Protein AF-A0A085FBP7-F1 (afdb_monomer)

Secondary structure (DSSP, 8-state):
--EEEEEEEEESS-EEEEEEEEE-SS-EEEEEEEEESSTTS-EEEEEEE-SSS-SEEEEEE--EEE-TTSPBPPHHHHHHH-TT----S-EEEEEEE-SSEEEEEEE-TTS-EEEEEEEE--TTSPP-PPP-TT--SHHHHHHHHTTSPTTTEEEEEESS-PPP--HHHHTT---HHHIIIIIIHHHHHHHTTT-SS---TTSHHHHHHHHHHHHHTT---SEEEEES-HHHHHHHHHS--TTS-TT--EEEEEEEEHHHHHHHS---S-SSSS-S-EEEE----SS-TTTTTTTEEEEEES-S-HHHHHHHHHHHHT---EEEEEEEGGGHHHHHHHHHHTT--HHHHSTTHHHHHHHHHHHHHTT--

Nearest PDB structures (foldseek):
  1yiv-as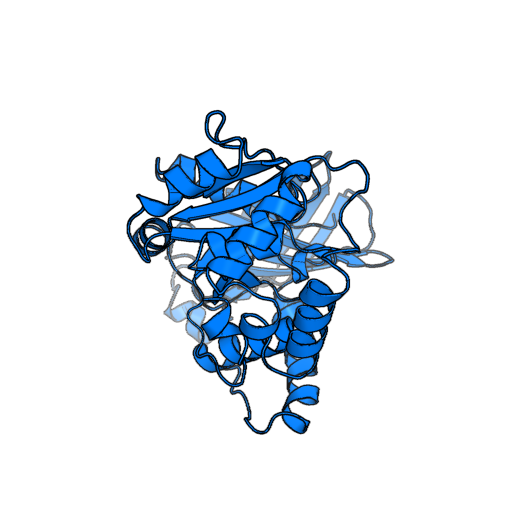sembly1_A  TM=4.314E-01  e=6.927E-01  Equus caballus
  6b2v-assembly1_A  TM=4.763E-01  e=1.570E+00  Sorangium cellulosum
  2flj-assembly1_A  TM=3.974E-01  e=1.984E+00  Locusta migratoria
  7e25-assembly1_A  TM=3.890E-01  e=1.872E+00  Homo sapiens
  1ftp-assembly1_B  TM=3.686E-01  e=2.658E+00  Schistocerca gregaria

Solvent-accessible surface area (backbone atoms only — not comparable to full-atom values): 19769 Å² total; per-residue (Å²): 122,57,39,47,32,50,26,57,30,42,62,77,56,46,32,44,35,39,34,21,20,26,74,48,99,62,24,33,35,33,43,34,37,41,44,48,70,51,84,74,44,71,25,36,39,26,64,44,69,48,94,40,71,63,54,62,48,77,46,78,32,54,52,40,47,18,45,87,80,30,45,78,50,53,71,83,52,39,54,70,79,24,71,87,56,86,80,51,73,42,33,48,37,38,39,40,54,57,91,62,31,40,37,39,37,38,40,30,92,78,75,43,39,36,40,32,63,16,46,54,60,58,50,90,43,78,48,83,79,69,48,48,87,87,35,54,41,69,70,49,42,52,67,51,59,76,71,51,71,83,83,40,41,33,14,33,33,28,54,39,69,67,48,61,61,27,53,27,44,71,71,64,46,45,36,39,58,55,40,55,69,51,52,47,49,52,49,45,65,60,44,51,78,75,43,97,61,80,67,53,66,88,42,65,52,39,32,42,22,48,50,53,51,40,40,75,74,66,45,64,38,52,44,41,76,30,10,55,38,62,64,54,13,46,46,55,14,59,48,81,59,96,83,49,60,89,88,61,60,35,18,23,37,37,41,32,38,50,53,63,44,62,76,74,45,85,74,58,90,72,57,42,61,53,76,87,45,77,11,76,49,90,44,59,76,68,91,44,78,40,39,68,63,39,38,55,41,37,32,37,37,61,50,56,29,41,61,59,53,52,49,55,50,25,65,74,67,73,45,89,46,78,47,35,34,48,29,52,48,88,49,34,66,62,52,53,52,53,35,42,77,70,62,58,36,45,37,56,42,30,67,60,68,69,12,43,53,48,30,54,38,38,72,77,63,41,83,78,116

Structure (mmCIF, N/CA/C/O backbone):
data_AF-A0A085FBP7-F1
#
_entry.id   AF-A0A085FBP7-F1
#
loop_
_atom_site.group_PDB
_atom_site.id
_atom_site.type_symbol
_atom_site.label_atom_id
_atom_site.label_alt_id
_atom_site.label_comp_id
_atom_site.label_asym_id
_atom_site.label_entity_id
_atom_site.label_seq_id
_atom_site.pdbx_PDB_ins_code
_atom_site.Cartn_x
_atom_site.Cartn_y
_atom_site.Cartn_z
_atom_site.occupancy
_atom_site.B_iso_or_equiv
_atom_site.auth_seq_id
_atom_site.auth_comp_id
_atom_site.auth_asym_id
_atom_site.auth_atom_id
_atom_site.pdbx_PDB_model_num
ATOM 1 N N . MET A 1 1 ? 18.199 -10.136 -3.906 1.00 91.81 1 MET A N 1
ATOM 2 C CA . MET A 1 1 ? 17.586 -9.027 -4.667 1.00 91.81 1 MET A CA 1
ATOM 3 C C . MET A 1 1 ? 16.070 -8.999 -4.499 1.00 91.81 1 MET A C 1
ATOM 5 O O . MET A 1 1 ? 15.474 -8.030 -4.934 1.00 91.81 1 MET A O 1
ATOM 9 N N . ASP A 1 2 ? 15.465 -10.002 -3.851 1.00 93.12 2 ASP A N 1
ATOM 10 C CA . ASP A 1 2 ? 14.060 -9.985 -3.423 1.00 93.12 2 ASP A CA 1
ATOM 11 C C . ASP A 1 2 ? 13.678 -8.681 -2.701 1.00 93.12 2 ASP A C 1
ATOM 13 O O . ASP A 1 2 ? 14.464 -8.163 -1.898 1.00 93.12 2 ASP A O 1
ATOM 17 N N . GLY A 1 3 ? 12.499 -8.153 -3.023 1.00 94.88 3 GLY A N 1
ATOM 18 C CA . GLY A 1 3 ? 11.964 -6.913 -2.479 1.00 94.88 3 GLY A CA 1
ATOM 19 C C . GLY A 1 3 ? 11.494 -5.914 -3.538 1.00 94.88 3 GLY A C 1
ATOM 20 O O . GLY A 1 3 ? 11.688 -6.089 -4.740 1.00 94.88 3 GLY A O 1
ATOM 21 N N . GLN A 1 4 ? 10.866 -4.842 -3.052 1.00 96.31 4 GLN A N 1
ATOM 22 C CA . GLN A 1 4 ? 10.546 -3.664 -3.850 1.00 96.31 4 GLN A CA 1
ATOM 23 C C . GLN A 1 4 ? 11.674 -2.637 -3.716 1.00 96.31 4 GLN A C 1
ATOM 25 O O . GLN A 1 4 ? 12.092 -2.292 -2.603 1.00 96.31 4 GLN A O 1
ATOM 30 N N . TRP A 1 5 ? 12.138 -2.145 -4.860 1.00 97.06 5 TRP A N 1
ATOM 31 C CA . TRP A 1 5 ? 13.246 -1.207 -4.989 1.00 97.06 5 TRP A CA 1
ATOM 32 C C . TRP A 1 5 ? 12.771 0.034 -5.719 1.00 97.06 5 TRP A C 1
ATOM 34 O O . TRP A 1 5 ? 12.356 -0.055 -6.869 1.00 97.06 5 TRP A O 1
ATOM 44 N N . ILE A 1 6 ? 12.851 1.187 -5.060 1.00 96.38 6 ILE A N 1
ATOM 45 C CA . ILE A 1 6 ? 12.430 2.467 -5.635 1.00 96.38 6 ILE A CA 1
ATOM 46 C C . ILE A 1 6 ? 13.605 3.441 -5.568 1.00 96.38 6 ILE A C 1
ATOM 48 O O . ILE A 1 6 ? 14.314 3.515 -4.556 1.00 96.38 6 ILE A O 1
ATOM 52 N N . GLY A 1 7 ? 13.832 4.171 -6.657 1.00 96.06 7 GLY A N 1
ATOM 53 C CA . GLY A 1 7 ? 14.890 5.169 -6.758 1.00 96.06 7 GLY A CA 1
ATOM 54 C C . GLY A 1 7 ? 14.689 6.110 -7.939 1.00 96.06 7 GLY A C 1
ATOM 55 O O . GLY A 1 7 ? 13.887 5.855 -8.832 1.00 96.06 7 GLY A O 1
ATOM 56 N N . ARG A 1 8 ? 15.429 7.219 -7.949 1.00 96.81 8 ARG A N 1
ATOM 57 C CA . ARG A 1 8 ? 15.538 8.092 -9.125 1.00 96.81 8 ARG A CA 1
ATOM 58 C C . ARG A 1 8 ? 16.562 7.496 -10.085 1.00 96.81 8 ARG A C 1
ATOM 60 O O . ARG A 1 8 ? 17.586 6.982 -9.629 1.00 96.81 8 ARG A O 1
ATOM 67 N N . PHE A 1 9 ? 16.303 7.600 -11.381 1.00 98.06 9 PHE A N 1
ATOM 68 C CA . PHE A 1 9 ? 17.289 7.278 -12.407 1.00 98.06 9 PHE A CA 1
ATOM 69 C C . PHE A 1 9 ? 17.633 8.496 -13.256 1.00 98.06 9 PHE A C 1
ATOM 71 O O . PHE A 1 9 ? 16.807 9.397 -13.405 1.00 98.06 9 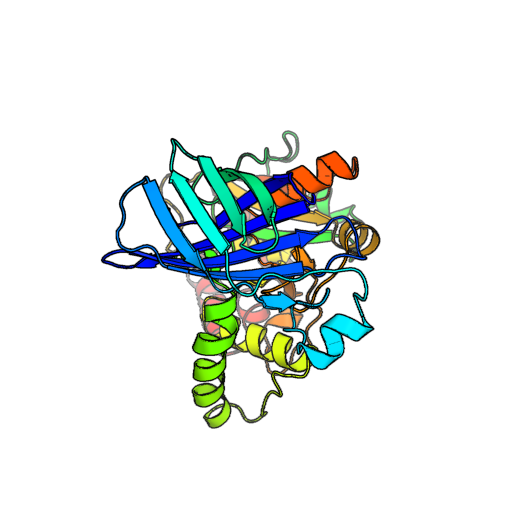PHE A O 1
ATOM 78 N N . ASN A 1 10 ? 18.842 8.493 -13.817 1.00 97.62 10 ASN A N 1
ATOM 79 C CA . ASN A 1 10 ? 19.334 9.483 -14.776 1.00 97.62 10 ASN A CA 1
ATOM 80 C C . ASN A 1 10 ? 20.124 8.782 -15.897 1.00 97.62 10 ASN A C 1
ATOM 82 O O . ASN A 1 10 ? 20.519 7.625 -15.746 1.00 97.62 10 ASN A O 1
ATOM 86 N N . GLY A 1 11 ? 20.382 9.483 -17.001 1.00 95.62 11 GLY A N 1
ATOM 87 C CA . GLY A 1 11 ? 21.090 8.963 -18.172 1.00 95.62 11 GLY A CA 1
ATOM 88 C C . GLY A 1 11 ? 20.637 9.688 -19.433 1.00 95.62 11 GLY A C 1
ATOM 89 O O . GLY A 1 11 ? 20.571 10.915 -19.443 1.00 95.62 11 GLY A O 1
ATOM 90 N N . SER A 1 12 ? 20.262 8.933 -20.466 1.00 94.44 12 SER A N 1
ATOM 91 C CA . SER A 1 12 ? 19.609 9.478 -21.667 1.00 94.44 12 SER A CA 1
ATOM 92 C C . SER A 1 12 ? 18.236 10.100 -21.376 1.00 94.44 12 SER A C 1
ATOM 94 O O . SER A 1 12 ? 17.759 10.919 -22.153 1.00 94.44 12 SER A O 1
ATOM 96 N N . SER A 1 13 ? 17.607 9.723 -20.261 1.00 95.00 13 SER A N 1
ATOM 97 C CA . SER A 1 13 ? 16.427 10.374 -19.692 1.00 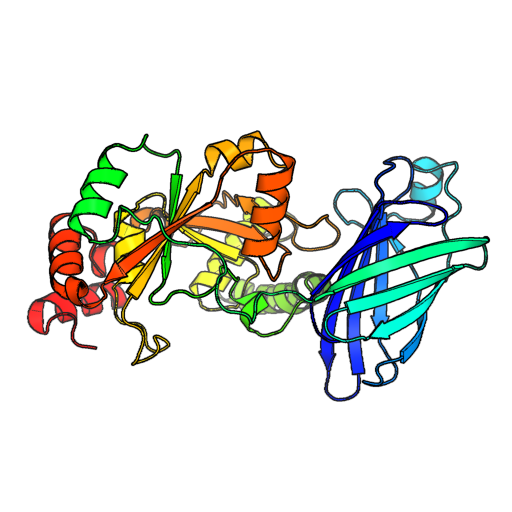95.00 13 SER A CA 1
ATOM 98 C C . SER A 1 13 ? 16.473 10.296 -18.161 1.00 95.00 13 SER A C 1
ATOM 100 O O . SER A 1 13 ? 17.367 9.664 -17.586 1.00 95.00 13 SER A O 1
ATOM 102 N N . SER A 1 14 ? 15.523 10.946 -17.489 1.00 97.12 14 SER A N 1
ATOM 103 C CA . SER A 1 14 ? 15.390 10.898 -16.032 1.00 97.12 14 SER A CA 1
ATOM 104 C C . SER A 1 14 ? 13.979 10.526 -15.602 1.00 97.12 14 SER A C 1
ATOM 106 O O . SER A 1 14 ? 12.996 10.806 -16.293 1.00 97.12 14 SER A O 1
ATOM 108 N N . GLY A 1 15 ? 13.881 9.921 -14.423 1.00 97.25 15 GLY A N 1
ATOM 109 C CA . GLY A 1 15 ? 12.595 9.500 -13.900 1.00 97.25 15 GLY A CA 1
ATOM 110 C C . GLY A 1 15 ? 12.675 8.708 -12.608 1.00 97.25 15 GLY A C 1
ATOM 111 O O . GLY A 1 15 ? 13.637 8.801 -11.838 1.00 97.25 15 GLY A O 1
ATOM 112 N N . VAL A 1 16 ? 11.633 7.915 -12.367 1.00 96.94 16 VAL A N 1
ATOM 113 C CA . VAL A 1 16 ? 11.538 6.998 -11.229 1.00 96.94 16 VAL A CA 1
ATOM 114 C C . VAL A 1 16 ? 11.706 5.567 -11.720 1.00 96.94 16 VAL A C 1
ATOM 116 O O . VAL A 1 16 ? 10.975 5.106 -12.594 1.00 96.94 16 VAL A O 1
ATOM 119 N N . PHE A 1 17 ? 12.671 4.866 -11.137 1.00 97.88 17 PHE A N 1
ATOM 120 C CA . PHE A 1 17 ? 12.874 3.438 -11.304 1.00 97.88 17 PHE A CA 1
ATOM 121 C C . PHE A 1 17 ? 12.122 2.702 -10.197 1.00 97.88 17 PHE A C 1
ATOM 123 O O . PHE A 1 17 ? 12.246 3.053 -9.019 1.00 97.88 17 PHE A O 1
ATOM 130 N N . VAL A 1 18 ? 11.378 1.664 -10.570 1.00 97.12 18 VAL A N 1
ATOM 131 C CA . VAL A 1 18 ? 10.753 0.728 -9.629 1.00 97.12 18 VAL A CA 1
ATOM 132 C C . VAL A 1 18 ? 11.077 -0.688 -10.069 1.00 97.12 18 VAL A C 1
ATOM 134 O O . VAL A 1 18 ? 10.864 -1.014 -11.228 1.00 97.12 18 VAL A O 1
ATOM 137 N N . ALA A 1 19 ? 11.557 -1.543 -9.172 1.00 97.19 19 ALA A N 1
ATOM 138 C CA . ALA A 1 19 ? 11.636 -2.979 -9.420 1.00 97.19 19 ALA A CA 1
ATOM 139 C C . ALA A 1 19 ? 10.925 -3.747 -8.313 1.00 97.19 19 ALA A C 1
ATOM 141 O O . ALA A 1 19 ? 11.293 -3.638 -7.143 1.00 97.19 19 ALA A O 1
ATOM 142 N N . ASP A 1 20 ? 9.945 -4.546 -8.716 1.00 96.88 20 ASP A N 1
ATOM 143 C CA . ASP A 1 20 ? 9.188 -5.448 -7.864 1.00 96.88 20 ASP A CA 1
ATOM 144 C C . ASP A 1 20 ? 9.668 -6.869 -8.130 1.00 96.88 20 ASP A C 1
ATOM 146 O O . ASP A 1 20 ? 9.345 -7.463 -9.160 1.00 96.88 20 ASP A O 1
ATOM 150 N N . LEU A 1 21 ? 10.492 -7.385 -7.221 1.00 96.88 21 LEU A N 1
ATOM 151 C CA . LEU A 1 21 ? 11.210 -8.639 -7.395 1.00 96.88 21 LEU A CA 1
ATOM 152 C C . LEU A 1 21 ? 10.794 -9.643 -6.315 1.00 96.88 21 LEU A C 1
ATOM 154 O O . LEU A 1 21 ? 10.945 -9.354 -5.131 1.00 96.88 21 LEU A O 1
ATOM 158 N N . ASP A 1 22 ? 10.317 -10.816 -6.731 1.00 96.69 22 ASP A N 1
ATOM 159 C CA . ASP A 1 22 ? 9.905 -11.920 -5.860 1.00 96.69 22 ASP A CA 1
ATOM 160 C C . ASP A 1 22 ? 11.042 -12.958 -5.726 1.00 96.69 22 ASP A C 1
ATOM 162 O O . ASP A 1 22 ? 11.658 -13.379 -6.716 1.00 96.69 22 ASP A O 1
ATOM 166 N N . ASP A 1 23 ? 11.305 -13.428 -4.502 1.00 94.94 23 ASP A N 1
ATOM 167 C CA . ASP A 1 23 ? 12.216 -14.553 -4.258 1.00 94.94 23 ASP A CA 1
ATOM 168 C C . ASP A 1 23 ? 11.686 -15.871 -4.842 1.00 94.94 23 ASP A C 1
ATOM 170 O O . ASP A 1 23 ? 10.577 -16.326 -4.552 1.00 94.94 23 ASP A O 1
ATOM 174 N N . HIS A 1 24 ? 12.528 -16.540 -5.626 1.00 93.81 24 HIS A N 1
ATOM 175 C CA . HIS A 1 24 ? 12.327 -17.913 -6.068 1.00 93.81 24 HIS A CA 1
ATOM 176 C C . HIS A 1 24 ? 13.456 -18.792 -5.516 1.00 93.81 24 HIS A C 1
ATOM 178 O O . HIS A 1 24 ? 14.527 -18.316 -5.154 1.00 93.81 24 HIS A O 1
ATOM 184 N N . LYS A 1 25 ? 13.264 -20.117 -5.452 1.00 92.31 25 LYS A N 1
ATOM 185 C CA . LYS A 1 25 ? 14.244 -21.025 -4.814 1.00 92.31 25 LYS A CA 1
ATOM 186 C C . LYS A 1 25 ? 15.677 -20.853 -5.340 1.00 92.31 25 LYS A C 1
ATOM 188 O O . LYS A 1 25 ? 16.616 -20.894 -4.551 1.00 92.31 25 LYS A O 1
ATOM 193 N N . THR A 1 26 ? 15.841 -20.656 -6.648 1.00 95.50 26 THR A N 1
ATOM 194 C CA . THR A 1 26 ? 17.158 -20.599 -7.309 1.00 95.50 26 THR A CA 1
ATOM 195 C C . THR A 1 26 ? 17.552 -19.211 -7.813 1.00 95.50 26 THR A C 1
ATOM 197 O O . THR A 1 26 ? 18.730 -18.975 -8.060 1.00 95.50 26 THR A O 1
ATOM 200 N N . HIS A 1 27 ? 16.599 -18.294 -7.949 1.00 96.75 27 HIS A N 1
ATOM 201 C CA . HIS A 1 27 ? 16.773 -16.994 -8.597 1.00 96.75 27 HIS A CA 1
ATOM 202 C C . HIS A 1 27 ? 15.786 -15.976 -8.022 1.00 96.75 27 HIS A C 1
ATOM 204 O O . HIS A 1 27 ? 15.036 -16.282 -7.099 1.00 96.75 27 HIS A O 1
ATOM 210 N N . VAL A 1 28 ? 15.795 -14.769 -8.566 1.00 97.19 28 VAL A N 1
ATOM 211 C CA . VAL A 1 28 ? 14.804 -13.733 -8.295 1.00 97.19 28 VAL A CA 1
ATOM 212 C C . VAL A 1 28 ? 14.196 -13.325 -9.634 1.00 97.19 28 VAL A C 1
ATOM 214 O O . VAL A 1 28 ? 14.917 -13.222 -10.631 1.00 97.19 28 VAL A O 1
ATOM 217 N N . GLU A 1 29 ? 12.883 -13.120 -9.674 1.00 97.50 29 GLU A N 1
ATOM 218 C CA . GLU A 1 29 ? 12.199 -12.637 -10.875 1.00 97.50 29 GLU A CA 1
ATOM 219 C C . GLU A 1 29 ? 11.091 -11.639 -10.550 1.00 97.50 29 GLU A C 1
ATOM 221 O O . GLU A 1 29 ? 10.607 -11.579 -9.423 1.00 97.50 29 GLU A O 1
ATOM 226 N N . GLY A 1 30 ? 10.702 -10.842 -11.537 1.00 97.50 30 GLY A N 1
ATOM 227 C CA . GLY A 1 30 ? 9.624 -9.876 -11.401 1.00 97.50 30 GLY A CA 1
ATOM 228 C C . GLY A 1 30 ? 9.671 -8.824 -12.497 1.00 97.50 30 GLY A C 1
ATOM 229 O O . GLY A 1 30 ? 10.173 -9.082 -13.593 1.00 97.50 30 GLY A O 1
ATOM 230 N N . HIS A 1 31 ? 9.163 -7.632 -12.208 1.00 97.56 31 HIS A N 1
ATOM 231 C CA . HIS A 1 31 ? 9.052 -6.560 -13.194 1.00 97.56 31 HIS A CA 1
ATOM 232 C C . HIS A 1 31 ? 9.781 -5.302 -12.731 1.00 97.56 31 HIS A C 1
ATOM 234 O O . HIS A 1 31 ? 9.698 -4.905 -11.569 1.00 97.56 31 HIS A O 1
ATOM 240 N N . ALA A 1 32 ? 10.493 -4.675 -13.664 1.00 97.62 32 ALA A N 1
ATOM 241 C CA . ALA A 1 32 ? 11.111 -3.371 -13.486 1.00 97.62 32 ALA A CA 1
ATOM 242 C C . ALA A 1 32 ? 10.441 -2.339 -14.394 1.00 97.62 32 ALA A C 1
ATOM 244 O O . ALA A 1 32 ? 10.073 -2.643 -15.528 1.00 97.62 32 ALA A O 1
ATOM 245 N N . PHE A 1 33 ? 10.316 -1.117 -13.893 1.00 97.38 33 PHE A N 1
ATOM 246 C CA . PHE A 1 33 ? 9.638 -0.003 -14.529 1.00 97.38 33 PHE A CA 1
ATOM 247 C C . PHE A 1 33 ? 10.544 1.224 -14.565 1.00 97.38 33 PHE A C 1
ATOM 249 O O . PHE A 1 33 ? 11.212 1.544 -13.579 1.00 97.38 33 PHE A O 1
ATOM 256 N N . LEU A 1 34 ? 10.507 1.939 -15.687 1.00 97.31 34 LEU A N 1
ATOM 257 C CA . LEU A 1 34 ? 11.026 3.295 -15.823 1.00 97.31 34 LEU A CA 1
ATOM 258 C C . LEU A 1 34 ? 9.843 4.226 -16.056 1.00 97.31 34 LEU A C 1
ATOM 260 O O . LEU A 1 34 ? 9.230 4.202 -17.123 1.00 97.31 34 LEU A O 1
ATOM 264 N N . PHE A 1 35 ? 9.527 5.039 -15.055 1.00 96.62 35 PHE A N 1
ATOM 265 C CA . PHE A 1 35 ? 8.528 6.089 -15.172 1.00 96.62 35 PHE A CA 1
ATOM 266 C C . PHE A 1 35 ? 9.214 7.402 -15.533 1.00 96.62 35 PHE A C 1
ATOM 268 O O . PHE A 1 35 ? 9.945 7.951 -14.708 1.00 96.62 35 PHE A O 1
ATOM 275 N N . GLN A 1 36 ? 8.984 7.890 -16.749 1.00 95.50 36 GLN A N 1
ATOM 276 C CA . GLN A 1 36 ? 9.659 9.064 -17.305 1.00 95.50 36 GLN A CA 1
ATOM 277 C C . GLN A 1 36 ? 9.103 10.352 -16.700 1.00 95.50 36 GLN A C 1
ATOM 279 O O . GLN A 1 36 ? 7.887 10.478 -16.518 1.00 95.50 36 GLN A O 1
ATOM 284 N N . ASP A 1 37 ? 9.979 11.301 -16.367 1.00 95.25 37 ASP A N 1
ATOM 285 C CA . ASP A 1 37 ? 9.549 12.652 -15.977 1.00 95.25 37 ASP A CA 1
ATOM 286 C C . ASP A 1 37 ? 9.084 13.465 -17.190 1.00 95.25 37 ASP A C 1
ATOM 288 O O . ASP A 1 37 ? 8.152 14.259 -17.076 1.00 95.25 37 ASP A O 1
ATOM 292 N N . ASP A 1 38 ? 9.712 13.240 -18.346 1.00 92.50 38 ASP A N 1
ATOM 293 C CA . ASP A 1 38 ? 9.303 13.829 -19.616 1.00 92.50 38 ASP A CA 1
ATOM 294 C C . ASP A 1 38 ? 8.145 13.016 -20.227 1.00 92.50 38 ASP A C 1
ATOM 296 O O . ASP A 1 38 ? 8.346 11.858 -20.605 1.00 92.50 38 ASP A O 1
ATOM 300 N N . PRO A 1 39 ? 6.932 13.590 -20.352 1.00 90.12 39 PRO A N 1
ATOM 301 C CA . PRO A 1 39 ? 5.780 12.891 -20.914 1.00 90.12 39 PRO A CA 1
ATOM 302 C C . PRO A 1 39 ? 5.906 12.609 -22.419 1.00 90.12 39 PRO A C 1
ATOM 304 O O . PRO A 1 39 ? 5.089 11.856 -22.949 1.00 90.12 39 PRO A O 1
ATOM 307 N N . SER A 1 40 ? 6.893 13.196 -23.109 1.00 89.69 40 SER A N 1
ATOM 308 C CA . SER A 1 40 ? 7.225 12.897 -24.509 1.00 89.69 40 SER A CA 1
ATOM 309 C C . SER A 1 40 ? 8.063 11.624 -24.678 1.00 89.69 40 SER A C 1
ATOM 311 O O . SER A 1 40 ? 8.331 11.210 -25.803 1.00 89.69 40 SER A O 1
ATOM 313 N N . ILE A 1 41 ? 8.439 10.965 -23.578 1.00 91.50 41 ILE A N 1
ATOM 314 C CA . ILE A 1 41 ? 9.111 9.667 -23.585 1.00 91.50 41 ILE A CA 1
ATOM 315 C C . ILE A 1 41 ? 8.143 8.635 -22.987 1.00 91.50 41 ILE A C 1
ATOM 317 O O . ILE A 1 41 ? 7.576 8.874 -21.916 1.00 91.50 41 ILE A O 1
ATOM 321 N N . PRO A 1 42 ? 7.921 7.477 -23.636 1.00 93.31 42 PRO A N 1
ATOM 322 C CA . PRO A 1 42 ? 7.060 6.448 -23.071 1.00 93.31 42 PRO A CA 1
ATOM 323 C C . PRO A 1 42 ? 7.668 5.879 -21.786 1.00 93.31 42 PRO A C 1
ATOM 325 O O . PRO A 1 42 ? 8.887 5.721 -21.657 1.00 93.31 42 PRO A O 1
ATOM 328 N N . ASN A 1 43 ? 6.801 5.502 -20.847 1.00 95.25 43 ASN A N 1
ATOM 329 C CA . ASN A 1 43 ? 7.220 4.677 -19.724 1.00 95.25 43 ASN A CA 1
ATOM 330 C C . ASN A 1 43 ? 7.671 3.307 -20.247 1.00 95.25 43 ASN A C 1
ATOM 332 O O . ASN A 1 43 ? 7.235 2.852 -21.304 1.00 95.25 43 ASN A O 1
ATOM 336 N N . THR A 1 44 ? 8.511 2.622 -19.481 1.00 96.00 44 THR A N 1
ATOM 337 C CA . THR A 1 44 ? 9.043 1.311 -19.868 1.00 96.00 44 THR A CA 1
ATOM 338 C C . THR A 1 44 ? 8.749 0.288 -18.791 1.00 96.00 44 THR A C 1
ATOM 340 O O . THR A 1 44 ? 8.920 0.577 -17.611 1.00 96.00 44 THR A O 1
ATOM 343 N N . VAL A 1 45 ? 8.382 -0.926 -19.194 1.00 96.94 45 VAL A N 1
ATOM 344 C CA . VAL A 1 45 ? 8.384 -2.116 -18.336 1.00 96.94 45 VAL A CA 1
ATOM 345 C C . VAL A 1 45 ? 9.316 -3.173 -18.919 1.00 96.94 45 VAL A C 1
ATOM 347 O O . VAL A 1 45 ? 9.416 -3.316 -20.134 1.00 96.94 45 VAL A O 1
ATOM 350 N N . ALA A 1 46 ? 9.991 -3.933 -18.067 1.00 97.31 46 ALA A N 1
ATOM 351 C CA . ALA A 1 46 ? 10.750 -5.108 -18.466 1.00 97.31 46 ALA A CA 1
ATOM 352 C C . ALA A 1 46 ? 10.565 -6.227 -17.441 1.00 97.31 46 ALA A C 1
ATOM 354 O O . ALA A 1 46 ? 10.634 -5.991 -16.233 1.00 97.31 46 ALA A O 1
ATOM 355 N N . PHE A 1 47 ? 10.370 -7.454 -17.924 1.00 97.62 47 PHE A N 1
ATOM 356 C CA . PHE A 1 47 ? 10.497 -8.635 -17.078 1.00 97.62 47 PHE A CA 1
ATOM 357 C C . PHE A 1 47 ? 11.978 -8.872 -16.771 1.00 97.62 47 PHE A C 1
ATOM 359 O O . PHE A 1 47 ? 12.822 -8.880 -17.671 1.00 97.62 47 PHE A O 1
ATOM 366 N N . VAL A 1 48 ? 12.290 -9.057 -15.494 1.00 97.56 48 VAL A N 1
ATOM 367 C CA . VAL A 1 48 ? 13.641 -9.302 -14.999 1.00 97.56 48 VAL A CA 1
ATOM 368 C C . VAL A 1 48 ? 13.663 -10.678 -14.365 1.00 97.56 48 VAL A C 1
ATOM 370 O O . VAL A 1 48 ? 12.868 -10.971 -13.477 1.00 97.56 48 VAL A O 1
ATOM 373 N N . ARG A 1 49 ? 14.614 -11.509 -14.784 1.00 97.62 49 ARG A N 1
ATOM 374 C CA . ARG A 1 49 ? 14.892 -12.807 -14.176 1.00 97.62 49 ARG A CA 1
ATOM 375 C C . ARG A 1 49 ? 16.394 -12.984 -14.067 1.00 97.62 49 ARG A C 1
ATOM 377 O O . ARG A 1 49 ? 17.101 -12.872 -15.063 1.00 97.62 49 ARG A O 1
ATOM 384 N N . THR A 1 50 ? 16.874 -13.232 -12.856 1.00 97.38 50 THR A N 1
ATOM 385 C CA . THR A 1 50 ? 18.295 -13.477 -12.609 1.00 97.38 50 THR A CA 1
ATOM 386 C C . THR A 1 50 ? 18.652 -14.939 -12.879 1.00 97.38 50 THR A C 1
ATOM 388 O O . THR A 1 50 ? 17.803 -15.825 -12.765 1.00 97.38 50 THR A O 1
ATOM 391 N N . ASP A 1 51 ? 19.918 -15.221 -13.191 1.00 94.25 51 ASP A N 1
ATOM 392 C CA . ASP A 1 51 ? 20.384 -16.606 -13.377 1.00 94.25 51 ASP A CA 1
ATOM 393 C C . ASP A 1 51 ? 20.532 -17.342 -12.038 1.00 94.25 51 ASP A C 1
ATOM 395 O O . ASP A 1 51 ? 20.432 -18.566 -11.947 1.00 94.25 51 ASP A O 1
ATOM 399 N N . SER A 1 52 ? 20.796 -16.581 -10.973 1.00 96.06 52 SER A N 1
ATOM 400 C CA . SER A 1 52 ? 21.029 -17.087 -9.622 1.00 96.06 52 SER A CA 1
ATOM 401 C C . SER A 1 52 ? 20.650 -16.051 -8.560 1.00 96.06 52 SER A C 1
ATOM 403 O O . SER A 1 52 ? 20.179 -14.956 -8.874 1.00 96.06 52 SER A O 1
ATOM 405 N N . LYS A 1 53 ? 20.907 -16.356 -7.283 1.00 95.50 53 LYS A N 1
ATOM 406 C CA . LYS A 1 53 ? 20.816 -15.391 -6.172 1.00 95.50 53 LYS A CA 1
ATOM 407 C C . LYS A 1 53 ? 22.102 -14.588 -5.929 1.00 95.50 53 LYS A C 1
ATOM 409 O O . LYS A 1 53 ? 22.208 -13.919 -4.901 1.00 95.50 53 LYS A O 1
ATOM 414 N N . ALA A 1 54 ? 23.085 -14.653 -6.831 1.00 96.69 54 ALA A N 1
ATOM 415 C CA . ALA A 1 54 ? 24.323 -13.894 -6.681 1.00 96.69 54 ALA A CA 1
ATOM 416 C C . ALA A 1 54 ? 24.046 -12.374 -6.604 1.00 96.69 54 ALA A C 1
ATOM 418 O O . ALA A 1 54 ? 23.129 -11.878 -7.266 1.00 96.69 54 ALA A O 1
ATOM 419 N N . PRO A 1 55 ? 24.829 -11.612 -5.820 1.00 96.38 55 PRO A N 1
ATOM 420 C CA . PRO A 1 55 ? 24.601 -10.180 -5.620 1.00 96.38 55 PRO A CA 1
ATOM 421 C C . PRO A 1 55 ? 24.930 -9.334 -6.854 1.00 96.38 55 PRO A C 1
ATOM 423 O O . PRO A 1 55 ? 24.525 -8.180 -6.908 1.00 96.38 55 PRO A O 1
ATOM 426 N N . LYS A 1 56 ? 25.646 -9.884 -7.838 1.00 97.94 56 LYS A N 1
ATOM 427 C CA . LYS A 1 56 ? 25.935 -9.233 -9.118 1.00 97.94 56 LYS A CA 1
ATOM 428 C C . LYS A 1 56 ? 25.291 -10.031 -10.237 1.00 97.94 56 LYS A C 1
ATOM 430 O O . LYS A 1 56 ? 25.451 -11.248 -10.277 1.00 97.94 56 LYS A O 1
ATOM 435 N N . GLN A 1 57 ? 24.569 -9.350 -11.117 1.00 97.38 57 GLN A N 1
ATOM 436 C CA . GLN A 1 57 ? 23.891 -9.954 -12.261 1.00 97.38 57 GLN A CA 1
ATOM 437 C C . GLN A 1 57 ? 24.145 -9.105 -13.503 1.00 97.38 57 GLN A C 1
ATOM 439 O O . GLN A 1 57 ? 24.224 -7.880 -13.418 1.00 97.38 57 GLN A O 1
ATOM 444 N N . SER A 1 58 ? 24.249 -9.761 -14.653 1.00 97.69 58 SER A N 1
ATOM 445 C CA . SER A 1 58 ? 24.285 -9.117 -15.962 1.00 97.69 58 SER A CA 1
ATOM 446 C C . SER A 1 58 ? 23.345 -9.891 -16.866 1.00 97.69 58 SER A C 1
ATOM 448 O O . SER A 1 58 ? 23.569 -11.072 -17.100 1.00 97.69 58 SER A O 1
ATOM 450 N N . LEU A 1 59 ? 22.288 -9.243 -17.336 1.00 97.12 59 LEU A N 1
ATOM 451 C CA . LEU A 1 59 ? 21.188 -9.897 -18.034 1.00 97.12 59 LEU A CA 1
ATOM 452 C C . LEU A 1 59 ? 20.701 -9.036 -19.198 1.00 97.12 59 LEU A C 1
ATOM 454 O O . LEU A 1 59 ? 20.794 -7.809 -19.162 1.00 97.12 59 LEU A O 1
ATOM 458 N N . THR A 1 60 ? 20.186 -9.680 -20.239 1.00 98.06 60 THR A N 1
ATOM 459 C CA . THR A 1 60 ? 19.546 -8.995 -21.365 1.00 98.06 60 THR A CA 1
ATOM 460 C C . THR A 1 60 ? 18.038 -9.054 -21.179 1.00 98.06 60 THR A C 1
ATOM 462 O O . THR A 1 60 ? 17.473 -10.141 -21.090 1.00 98.06 60 THR A O 1
ATOM 465 N N . VAL A 1 61 ? 17.386 -7.892 -21.130 1.00 97.88 61 VAL A N 1
ATOM 466 C CA . VAL A 1 61 ? 15.920 -7.786 -21.066 1.00 97.88 61 VAL A CA 1
ATOM 467 C C . VAL A 1 61 ? 15.338 -7.308 -22.387 1.00 97.88 61 VAL A C 1
ATOM 469 O O . VAL A 1 61 ? 16.031 -6.690 -23.198 1.00 97.88 61 VAL A O 1
ATOM 472 N N . GLN A 1 62 ? 14.041 -7.553 -22.561 1.00 97.44 62 GLN A N 1
ATOM 473 C CA . GLN A 1 62 ? 13.221 -6.997 -23.634 1.00 97.44 62 GLN A CA 1
ATOM 474 C C . GLN A 1 62 ? 12.289 -5.939 -23.028 1.00 97.44 62 GLN A C 1
ATOM 476 O O . GLN A 1 62 ? 11.279 -6.296 -22.415 1.00 97.44 62 GLN A O 1
ATOM 481 N N . PRO A 1 63 ? 12.650 -4.647 -23.100 1.00 96.44 63 PRO A N 1
ATOM 482 C CA . PRO A 1 63 ? 11.782 -3.590 -22.613 1.00 96.44 63 PRO A CA 1
ATOM 483 C C . PRO A 1 63 ? 10.543 -3.461 -23.507 1.00 96.44 63 PRO A C 1
ATOM 485 O O . PRO A 1 63 ? 10.593 -3.690 -24.711 1.00 96.44 63 PRO A O 1
ATOM 488 N N . THR A 1 64 ? 9.424 -3.072 -22.909 1.00 95.44 64 THR A N 1
ATOM 489 C CA . THR A 1 64 ? 8.160 -2.779 -23.588 1.00 95.44 64 THR A CA 1
ATOM 490 C C . THR A 1 64 ? 7.720 -1.373 -23.211 1.00 95.44 64 THR A C 1
ATOM 492 O O . THR A 1 64 ? 7.714 -1.021 -22.029 1.00 95.44 64 THR A O 1
ATOM 495 N N . ALA A 1 65 ? 7.363 -0.568 -24.210 1.00 95.00 65 ALA A N 1
ATOM 496 C CA . ALA A 1 65 ? 6.800 0.754 -23.987 1.00 95.00 65 ALA A CA 1
ATOM 497 C C . ALA A 1 65 ? 5.389 0.619 -23.408 1.00 95.00 65 ALA A C 1
ATOM 499 O O . ALA A 1 65 ? 4.583 -0.164 -23.916 1.00 95.00 65 ALA A O 1
ATOM 500 N N . VAL A 1 66 ? 5.085 1.385 -22.365 1.00 93.38 66 VAL A N 1
ATOM 501 C CA . VAL A 1 66 ? 3.758 1.442 -21.753 1.00 93.38 66 VAL A CA 1
ATOM 502 C C . VAL A 1 66 ? 3.258 2.876 -21.686 1.00 93.38 66 VAL A C 1
ATOM 504 O O . VAL A 1 66 ? 4.031 3.827 -21.552 1.00 93.38 66 VAL A O 1
ATOM 507 N N . ASP A 1 67 ? 1.946 3.030 -21.804 1.00 88.69 67 ASP A N 1
ATOM 508 C CA . ASP A 1 67 ? 1.289 4.320 -21.661 1.00 88.69 67 ASP A CA 1
ATOM 509 C C . ASP A 1 67 ? 1.218 4.756 -20.178 1.00 88.69 67 ASP A C 1
ATOM 511 O O . ASP A 1 67 ? 1.641 4.019 -19.278 1.00 88.69 67 ASP A O 1
ATOM 515 N N . PRO A 1 68 ? 0.716 5.969 -19.878 1.00 85.62 68 PRO A N 1
ATOM 516 C CA . PRO A 1 68 ? 0.556 6.426 -18.497 1.00 85.62 68 PRO A CA 1
ATOM 517 C C . PRO A 1 68 ? -0.365 5.552 -17.626 1.00 85.62 68 PRO A C 1
ATOM 519 O O . PRO A 1 68 ? -0.253 5.604 -16.403 1.00 85.62 68 PRO A O 1
ATOM 522 N N . ASP A 1 69 ? -1.234 4.737 -18.234 1.00 81.56 69 ASP A N 1
ATOM 523 C CA . ASP A 1 69 ? -2.123 3.787 -17.555 1.00 81.56 69 ASP A CA 1
ATOM 524 C C . ASP A 1 69 ? -1.486 2.390 -17.393 1.00 81.56 69 ASP A C 1
ATOM 526 O O . ASP A 1 69 ? -2.121 1.451 -16.890 1.00 81.56 69 ASP A O 1
ATOM 530 N N . GLY A 1 70 ? -0.224 2.239 -17.805 1.00 85.12 70 GLY A N 1
ATOM 531 C CA . GLY A 1 70 ? 0.547 1.009 -17.696 1.00 85.12 70 GLY A CA 1
ATOM 532 C C . GLY A 1 70 ? 0.184 -0.060 -18.721 1.00 85.12 70 GLY A C 1
ATOM 533 O O . GLY A 1 70 ? 0.511 -1.229 -18.509 1.00 85.12 70 GLY A O 1
ATOM 534 N N . LEU A 1 71 ? -0.514 0.301 -19.801 1.00 87.12 71 LEU A N 1
ATOM 535 C CA . LEU A 1 71 ? -0.831 -0.613 -20.894 1.00 87.12 71 LEU A CA 1
ATOM 536 C C . LEU A 1 71 ? 0.306 -0.647 -21.923 1.00 87.12 71 LEU A C 1
ATOM 538 O O . LEU A 1 71 ? 0.802 0.416 -22.300 1.00 87.12 71 LEU A O 1
ATOM 542 N N . PRO A 1 72 ? 0.696 -1.835 -22.423 1.00 91.00 72 PRO A N 1
ATOM 543 C CA . PRO A 1 72 ? 1.644 -1.949 -23.527 1.00 91.00 72 PRO A CA 1
ATOM 544 C C . PRO A 1 72 ? 1.193 -1.154 -24.752 1.00 91.00 72 PRO A C 1
ATOM 546 O O . PRO A 1 72 ? 0.039 -1.252 -25.172 1.00 91.00 72 PRO A O 1
ATOM 549 N N . ILE A 1 73 ? 2.118 -0.402 -25.342 1.00 91.94 73 ILE A N 1
ATOM 550 C CA . ILE A 1 73 ? 1.886 0.356 -26.569 1.00 91.94 73 ILE A CA 1
ATOM 551 C C . ILE A 1 73 ? 2.380 -0.486 -27.754 1.00 91.94 73 ILE A C 1
ATOM 553 O O . ILE A 1 73 ? 3.573 -0.794 -27.817 1.00 91.94 73 ILE A O 1
ATOM 557 N N . PRO A 1 74 ? 1.505 -0.848 -28.710 1.00 90.12 74 PRO A N 1
ATOM 558 C CA . PRO A 1 74 ? 1.922 -1.520 -29.937 1.00 90.12 74 PRO A CA 1
ATOM 559 C C . PRO A 1 74 ? 2.916 -0.667 -30.748 1.00 90.12 74 PRO A C 1
ATOM 561 O O . PRO A 1 74 ? 2.753 0.557 -30.785 1.00 90.12 74 PRO A O 1
ATOM 564 N N . PRO A 1 75 ? 3.903 -1.266 -31.443 1.00 84.62 75 PRO A N 1
ATOM 565 C CA . PRO A 1 75 ? 4.914 -0.527 -32.210 1.00 84.62 75 PRO A CA 1
ATOM 566 C C . PRO A 1 75 ? 4.329 0.483 -33.210 1.00 84.62 75 PRO A C 1
ATOM 568 O O . PRO A 1 75 ? 4.802 1.614 -33.309 1.00 84.62 75 PRO A O 1
ATOM 571 N N . GLU A 1 76 ? 3.254 0.106 -33.900 1.00 85.25 76 GLU A N 1
ATOM 572 C CA . GLU A 1 76 ? 2.521 0.948 -34.848 1.00 85.25 76 GLU A CA 1
ATOM 573 C C . GLU A 1 76 ? 1.903 2.208 -34.219 1.00 85.25 76 GLU A C 1
ATOM 575 O O . GLU A 1 76 ? 1.802 3.238 -34.886 1.00 85.25 76 GLU A O 1
ATOM 580 N N . ILE A 1 77 ? 1.520 2.152 -32.939 1.00 89.69 77 ILE A N 1
ATOM 581 C CA . ILE A 1 77 ? 0.984 3.295 -32.182 1.00 89.69 77 ILE A CA 1
ATOM 582 C C . ILE A 1 77 ? 2.123 4.088 -31.536 1.00 89.69 77 ILE A C 1
ATOM 584 O O . ILE A 1 77 ? 2.041 5.312 -31.422 1.00 89.69 77 ILE A O 1
ATOM 588 N N . LEU A 1 78 ? 3.202 3.410 -31.136 1.00 88.44 78 LEU A N 1
ATOM 589 C CA . LEU A 1 78 ? 4.351 4.029 -30.484 1.00 88.44 78 LEU A CA 1
ATOM 590 C C . LEU A 1 78 ? 4.963 5.127 -31.356 1.00 88.44 78 LEU A C 1
ATOM 592 O O . LEU A 1 78 ? 5.114 6.246 -30.879 1.00 88.44 78 LEU A O 1
ATOM 596 N N . ALA A 1 79 ? 5.214 4.844 -32.637 1.00 85.44 79 ALA A N 1
ATOM 597 C CA . ALA A 1 79 ? 5.771 5.826 -33.571 1.00 85.44 79 ALA A CA 1
ATOM 598 C C . ALA A 1 79 ? 4.841 7.031 -33.818 1.00 85.44 79 ALA A C 1
ATOM 600 O O . ALA A 1 79 ? 5.307 8.117 -34.141 1.00 85.44 79 ALA A O 1
ATOM 601 N N . GLN A 1 80 ? 3.524 6.860 -33.660 1.00 87.75 80 GLN A N 1
ATOM 602 C CA . GLN A 1 80 ? 2.557 7.954 -33.811 1.00 87.75 80 GLN A CA 1
ATOM 603 C C . GLN A 1 80 ? 2.499 8.837 -32.563 1.00 87.75 80 GLN A C 1
ATOM 605 O O . GLN A 1 80 ? 2.386 10.056 -32.666 1.00 87.75 80 GLN A O 1
ATOM 610 N N . ARG A 1 81 ? 2.547 8.219 -31.378 1.00 88.19 81 ARG A N 1
ATOM 611 C CA . ARG A 1 81 ? 2.417 8.910 -30.089 1.00 88.19 81 ARG A CA 1
ATOM 612 C C . ARG A 1 81 ? 3.735 9.516 -29.607 1.00 88.19 81 ARG A C 1
ATOM 614 O O . ARG A 1 81 ? 3.712 10.510 -28.890 1.00 88.19 81 ARG A O 1
ATOM 621 N N . TYR A 1 82 ? 4.852 8.921 -30.010 1.00 89.19 82 TYR A N 1
ATOM 622 C CA . TYR A 1 82 ? 6.206 9.281 -29.606 1.00 89.19 82 TYR A CA 1
ATOM 623 C C . TYR A 1 82 ? 7.131 9.312 -30.837 1.00 89.19 82 TYR A C 1
ATOM 625 O O . TYR A 1 82 ? 8.003 8.453 -30.972 1.00 89.19 82 TYR A O 1
ATOM 633 N N . PRO A 1 83 ? 6.928 10.265 -31.767 1.00 83.25 83 PRO A N 1
ATOM 634 C CA . PRO A 1 83 ? 7.598 10.273 -33.072 1.00 83.25 83 PRO A CA 1
ATOM 635 C C . PRO A 1 83 ? 9.123 10.402 -32.984 1.00 83.25 83 PRO A C 1
ATOM 637 O O . PRO A 1 83 ? 9.832 9.844 -33.817 1.00 83.25 83 PRO A O 1
ATOM 640 N N . ASP A 1 84 ? 9.622 11.080 -31.951 1.00 83.00 84 ASP A N 1
ATOM 641 C CA . ASP A 1 84 ? 11.055 11.297 -31.735 1.00 83.00 84 ASP A CA 1
ATOM 642 C C . ASP A 1 84 ? 11.694 10.221 -30.833 1.00 83.00 84 ASP A C 1
ATOM 644 O O . ASP A 1 84 ? 12.906 10.224 -30.609 1.00 83.00 84 ASP A O 1
ATOM 648 N N . ALA A 1 85 ? 10.901 9.284 -30.298 1.00 78.06 85 ALA A N 1
ATOM 649 C CA . ALA A 1 85 ? 11.395 8.270 -29.375 1.00 78.06 85 ALA A CA 1
ATOM 650 C C . ALA A 1 85 ? 11.952 7.054 -30.125 1.00 78.06 85 ALA A C 1
ATOM 652 O O . ALA A 1 85 ? 11.217 6.248 -30.697 1.00 78.06 85 ALA A O 1
ATOM 653 N N . VAL A 1 86 ? 13.268 6.855 -30.041 1.00 81.31 86 VAL A N 1
ATOM 654 C CA . VAL A 1 86 ? 13.907 5.606 -30.471 1.00 81.31 86 VAL A CA 1
ATOM 655 C C . VAL A 1 86 ? 13.829 4.593 -29.329 1.00 81.31 86 VAL A C 1
ATOM 657 O O . VAL A 1 86 ? 14.564 4.686 -28.344 1.00 81.31 86 VAL A O 1
ATOM 660 N N . PHE A 1 87 ? 12.920 3.622 -29.445 1.00 90.06 87 PHE A N 1
ATOM 661 C CA . PHE A 1 87 ? 12.705 2.623 -28.399 1.00 90.06 87 PHE A CA 1
ATOM 662 C C . PHE A 1 87 ? 13.543 1.351 -28.637 1.00 90.06 87 PHE A C 1
ATOM 664 O O . PHE A 1 87 ? 13.458 0.749 -29.711 1.00 90.06 87 PHE A O 1
ATOM 671 N N . PRO A 1 88 ? 14.359 0.912 -27.662 1.00 93.12 88 PRO A N 1
ATOM 672 C CA . PRO A 1 88 ? 15.231 -0.251 -27.814 1.00 93.12 88 PRO A CA 1
ATOM 673 C C . PRO A 1 88 ? 14.441 -1.568 -27.835 1.00 93.12 88 PRO A C 1
ATOM 675 O O . PRO A 1 88 ? 13.542 -1.767 -27.027 1.00 93.12 88 PRO A O 1
ATOM 678 N N . ALA A 1 89 ? 14.838 -2.522 -28.684 1.00 94.06 89 ALA A N 1
ATOM 679 C CA . ALA A 1 89 ? 14.295 -3.888 -28.640 1.00 94.06 89 ALA A CA 1
ATOM 680 C C . ALA A 1 89 ? 14.872 -4.719 -27.477 1.00 94.06 89 ALA A C 1
ATOM 682 O O . ALA A 1 89 ? 14.230 -5.640 -26.973 1.00 94.06 89 ALA A O 1
ATOM 683 N N . THR A 1 90 ? 16.101 -4.407 -27.055 1.00 97.56 90 THR A N 1
ATOM 684 C CA . THR A 1 90 ? 16.794 -5.075 -25.950 1.00 97.56 90 THR A CA 1
ATOM 685 C C . THR A 1 90 ? 17.603 -4.079 -25.128 1.00 97.56 90 THR A C 1
ATOM 687 O O . THR A 1 90 ? 18.042 -3.042 -25.627 1.00 97.56 90 THR A O 1
ATOM 690 N N . ALA A 1 91 ? 17.834 -4.411 -23.860 1.00 98.06 91 ALA A N 1
ATOM 691 C CA . ALA A 1 91 ? 18.742 -3.674 -22.991 1.00 98.06 91 ALA A CA 1
ATOM 692 C C . ALA A 1 91 ? 19.648 -4.643 -22.226 1.00 98.06 91 ALA A C 1
ATOM 694 O O . ALA A 1 91 ? 19.183 -5.660 -21.706 1.00 98.06 91 ALA A O 1
ATOM 695 N N . LEU A 1 92 ? 20.939 -4.322 -22.142 1.00 98.44 92 LEU A N 1
ATOM 696 C CA . LEU A 1 92 ? 21.875 -4.993 -21.246 1.00 98.44 92 LEU A CA 1
ATOM 697 C C . LEU A 1 92 ? 21.780 -4.324 -19.876 1.00 98.44 92 LEU A C 1
ATOM 699 O O . LEU A 1 92 ? 22.173 -3.167 -19.734 1.00 98.44 92 LEU A O 1
ATOM 703 N N . VAL A 1 93 ? 21.283 -5.056 -18.884 1.00 98.31 93 VAL A N 1
ATOM 704 C CA . VAL A 1 93 ? 21.071 -4.585 -17.513 1.00 98.31 93 VAL A CA 1
ATOM 705 C C . VAL A 1 93 ? 22.096 -5.226 -16.586 1.00 98.31 93 VAL A C 1
ATOM 707 O O . VAL A 1 93 ? 22.283 -6.443 -16.583 1.00 98.31 93 VAL A O 1
ATOM 710 N N . ARG A 1 94 ? 22.739 -4.403 -15.762 1.00 98.44 94 ARG A N 1
ATOM 711 C CA . ARG A 1 94 ? 23.632 -4.822 -14.682 1.00 98.44 94 ARG A CA 1
ATOM 712 C C . ARG A 1 94 ? 23.005 -4.466 -13.345 1.00 98.44 94 ARG A C 1
ATOM 714 O O . ARG A 1 94 ? 22.595 -3.326 -13.136 1.00 98.44 94 ARG A O 1
ATOM 721 N N . LEU A 1 95 ? 22.949 -5.445 -12.450 1.00 98.12 95 LEU A N 1
ATOM 722 C CA . LEU A 1 95 ? 22.415 -5.299 -11.099 1.00 98.12 95 LEU A CA 1
ATOM 723 C C . LEU A 1 95 ? 23.520 -5.582 -10.088 1.00 98.12 95 LEU A C 1
ATOM 725 O O . LEU A 1 95 ? 24.198 -6.606 -10.187 1.00 98.12 95 LEU A O 1
ATOM 729 N N . GLU A 1 96 ? 23.661 -4.715 -9.092 1.00 98.00 96 GLU A N 1
ATOM 730 C CA . GLU A 1 96 ? 24.565 -4.914 -7.963 1.00 98.00 96 GLU A CA 1
ATOM 731 C C . GLU A 1 96 ? 23.823 -4.662 -6.649 1.00 98.00 96 GLU A C 1
ATOM 733 O O . GLU A 1 96 ? 23.406 -3.545 -6.338 1.00 98.00 96 GLU A O 1
ATOM 738 N N . LEU A 1 97 ? 23.645 -5.734 -5.880 1.00 97.25 97 LEU A N 1
ATOM 739 C CA . LEU A 1 97 ? 23.044 -5.712 -4.559 1.00 97.25 97 LEU A CA 1
ATOM 740 C C . LEU A 1 97 ? 24.118 -5.413 -3.513 1.00 97.25 97 LEU A C 1
ATOM 742 O O . LEU A 1 97 ? 24.984 -6.246 -3.238 1.00 97.25 97 LEU A O 1
ATOM 746 N N . GLY A 1 98 ? 24.025 -4.232 -2.913 1.00 93.81 98 GLY A N 1
ATOM 747 C CA . GLY A 1 98 ? 24.775 -3.845 -1.727 1.00 93.81 98 GLY A CA 1
ATOM 748 C C . GLY A 1 98 ? 23.980 -4.067 -0.440 1.00 93.81 98 GLY A C 1
ATOM 749 O O . GLY A 1 98 ? 22.952 -4.750 -0.400 1.00 93.81 98 GLY A O 1
ATOM 750 N N . ASN A 1 99 ? 24.439 -3.446 0.647 1.00 90.81 99 ASN A N 1
ATOM 751 C CA . ASN A 1 99 ? 23.705 -3.453 1.907 1.00 90.81 99 ASN A CA 1
ATOM 752 C C . ASN A 1 99 ? 22.488 -2.518 1.821 1.00 90.81 99 ASN A C 1
ATOM 754 O O . ASN A 1 99 ? 22.636 -1.306 1.933 1.00 90.81 99 ASN A O 1
ATOM 758 N N . ARG A 1 100 ? 21.288 -3.089 1.652 1.00 90.25 100 ARG A N 1
ATOM 759 C CA . ARG A 1 100 ? 20.007 -2.359 1.516 1.00 90.25 100 ARG A CA 1
ATOM 760 C C . ARG A 1 100 ? 19.926 -1.391 0.329 1.00 90.25 100 ARG A C 1
ATOM 762 O O . ARG A 1 100 ? 19.025 -0.554 0.290 1.00 90.25 100 ARG A O 1
ATOM 769 N N . GLU A 1 101 ? 20.811 -1.539 -0.643 1.00 96.00 101 GLU A N 1
ATOM 770 C CA . GLU A 1 101 ? 20.825 -0.742 -1.864 1.00 96.00 101 GLU A CA 1
ATOM 771 C C . GLU A 1 101 ? 20.925 -1.666 -3.071 1.00 96.00 101 GLU A C 1
ATOM 773 O O . GLU A 1 101 ? 21.699 -2.625 -3.061 1.00 96.00 101 GLU A O 1
ATOM 778 N N . LEU A 1 102 ? 20.148 -1.368 -4.106 1.00 97.62 102 LEU A N 1
ATOM 779 C CA . LEU A 1 102 ? 20.249 -2.005 -5.410 1.00 97.62 102 LEU A CA 1
ATOM 780 C C . LEU A 1 102 ? 20.703 -0.950 -6.411 1.00 97.62 102 LEU A C 1
ATOM 782 O O . LEU A 1 102 ? 19.984 0.016 -6.676 1.00 97.62 102 LEU A O 1
ATOM 786 N N . ARG A 1 103 ? 21.901 -1.140 -6.960 1.00 98.25 103 ARG A N 1
ATOM 787 C CA . ARG A 1 103 ? 22.390 -0.353 -8.090 1.00 98.25 103 ARG A CA 1
ATOM 788 C C . ARG A 1 103 ? 21.987 -1.045 -9.377 1.00 98.25 103 ARG A C 1
ATOM 790 O O . ARG A 1 103 ? 22.175 -2.255 -9.520 1.00 98.25 103 ARG A O 1
ATOM 797 N N . VAL A 1 104 ? 21.436 -0.268 -10.295 1.00 98.25 104 VAL A N 1
ATOM 798 C CA . VAL A 1 104 ? 20.969 -0.729 -11.598 1.00 98.25 104 VAL A CA 1
ATOM 799 C C . VAL A 1 104 ? 21.602 0.156 -12.650 1.00 98.25 104 VAL A C 1
ATOM 801 O O . VAL A 1 104 ? 21.552 1.376 -12.533 1.00 98.25 104 VAL A O 1
ATOM 804 N N . GLN A 1 105 ? 22.194 -0.453 -13.668 1.00 98.50 105 GLN A N 1
ATOM 805 C CA . GLN A 1 105 ? 22.727 0.246 -14.832 1.00 98.50 105 GLN A CA 1
ATOM 806 C C . GLN A 1 105 ? 22.247 -0.462 -16.088 1.00 98.50 105 GLN A C 1
ATOM 808 O O . GLN A 1 105 ? 22.180 -1.692 -16.112 1.00 98.50 105 GLN A O 1
ATOM 813 N N . TRP A 1 106 ? 21.937 0.290 -17.136 1.00 98.44 106 TRP A N 1
ATOM 814 C CA . TRP A 1 106 ? 21.582 -0.293 -18.421 1.00 98.44 106 TRP A CA 1
ATOM 815 C C . TRP A 1 106 ? 22.170 0.477 -19.591 1.00 98.44 106 TRP A C 1
ATOM 817 O O . TRP A 1 106 ? 22.433 1.675 -19.517 1.00 98.44 106 TRP A O 1
ATOM 827 N N . THR A 1 107 ? 22.353 -0.252 -20.685 1.00 98.06 107 THR A N 1
ATOM 828 C CA . THR A 1 107 ? 22.757 0.265 -21.997 1.00 98.06 107 THR A CA 1
ATOM 829 C C . THR A 1 107 ? 21.965 -0.463 -23.074 1.00 98.06 107 THR A C 1
ATOM 831 O O . THR A 1 107 ? 21.533 -1.602 -22.864 1.00 98.06 107 THR A O 1
ATOM 834 N N . THR A 1 108 ? 21.758 0.178 -24.217 1.00 97.69 108 THR A N 1
ATOM 835 C CA . THR A 1 108 ? 20.977 -0.382 -25.322 1.00 97.69 108 THR A CA 1
ATOM 836 C C . THR A 1 108 ? 21.743 -0.292 -26.645 1.00 97.69 108 THR A C 1
ATOM 838 O O . THR A 1 108 ? 22.655 0.527 -26.770 1.00 97.69 108 THR A O 1
ATOM 841 N N . PRO A 1 109 ? 21.380 -1.100 -27.660 1.00 96.69 109 PRO A N 1
ATOM 842 C CA . PRO A 1 109 ? 21.981 -1.001 -28.993 1.00 96.69 109 PRO A CA 1
ATOM 843 C C . PRO A 1 109 ? 21.718 0.328 -29.716 1.00 96.69 109 PRO A C 1
ATOM 845 O O . PRO A 1 109 ? 22.424 0.639 -30.666 1.00 96.69 109 PRO A O 1
ATOM 848 N N . VAL A 1 110 ? 20.714 1.099 -29.282 1.00 94.00 110 VAL A N 1
ATOM 849 C CA . VAL A 1 110 ? 20.380 2.430 -29.828 1.00 94.00 110 VAL A CA 1
ATOM 850 C C . VAL A 1 110 ? 21.037 3.557 -29.020 1.00 94.00 110 VAL A C 1
ATOM 852 O O . VAL A 1 110 ? 20.530 4.671 -28.973 1.00 94.00 110 VAL A O 1
ATOM 855 N N . GLU A 1 111 ? 22.143 3.241 -28.339 1.00 93.44 111 GLU A N 1
ATOM 856 C CA . GLU A 1 111 ? 22.992 4.171 -27.580 1.00 93.44 111 GLU A CA 1
ATOM 857 C C . GLU A 1 111 ? 22.296 4.897 -26.414 1.00 93.44 111 GLU A C 1
ATOM 859 O O . GLU A 1 111 ? 22.839 5.843 -25.844 1.00 93.44 111 GLU A O 1
ATOM 864 N N . THR A 1 112 ? 21.124 4.418 -25.982 1.00 94.62 112 THR A N 1
ATOM 865 C CA . THR A 1 112 ? 20.495 4.902 -24.750 1.00 94.62 112 THR A CA 1
ATOM 866 C C . THR A 1 112 ? 21.041 4.173 -23.527 1.00 94.62 112 THR A C 1
ATOM 868 O O . THR A 1 112 ? 21.363 2.981 -23.568 1.00 94.62 112 THR A O 1
ATOM 871 N N . PHE A 1 113 ? 21.150 4.887 -22.411 1.00 97.00 113 PHE A N 1
ATOM 872 C CA . PHE A 1 113 ? 21.685 4.364 -21.160 1.00 97.00 113 PHE A CA 1
ATOM 873 C C . PHE A 1 113 ? 21.020 5.014 -19.950 1.00 97.00 113 PHE A C 1
ATOM 875 O O . PHE A 1 113 ? 20.377 6.061 -20.049 1.00 97.00 113 PHE A O 1
ATOM 882 N N . GLY A 1 114 ? 21.210 4.404 -18.788 1.00 97.69 114 GLY A N 1
ATOM 883 C CA . GLY A 1 114 ? 20.843 5.023 -17.529 1.00 97.69 114 GLY A CA 1
ATOM 884 C C . GLY A 1 114 ? 21.313 4.235 -16.326 1.00 97.69 114 GLY A C 1
ATOM 885 O O . GLY A 1 114 ? 21.784 3.099 -16.431 1.00 97.69 114 GLY A O 1
ATOM 886 N N . GLU A 1 115 ? 21.202 4.875 -15.173 1.00 98.44 115 GLU A N 1
ATOM 887 C CA . GLU A 1 115 ? 21.529 4.278 -13.893 1.00 98.44 115 GLU A CA 1
ATOM 888 C C . GLU A 1 115 ? 20.591 4.744 -12.786 1.00 98.44 115 GLU A C 1
ATOM 890 O O . GLU A 1 115 ? 20.091 5.869 -12.794 1.00 98.44 115 GLU A O 1
ATOM 895 N N . ALA A 1 116 ? 20.371 3.864 -11.813 1.00 98.25 116 ALA A N 1
ATOM 896 C CA . ALA A 1 116 ? 19.568 4.117 -10.631 1.00 98.25 116 ALA A CA 1
ATOM 897 C C . ALA A 1 116 ? 20.247 3.522 -9.395 1.00 98.25 116 ALA A C 1
ATOM 899 O O . ALA A 1 116 ? 20.795 2.418 -9.435 1.00 98.25 116 ALA A O 1
ATOM 900 N N . THR A 1 117 ? 20.152 4.227 -8.268 1.00 97.75 117 THR A N 1
ATOM 901 C CA . THR A 1 117 ? 20.444 3.660 -6.945 1.00 97.75 117 THR A CA 1
ATOM 902 C C . THR A 1 117 ? 19.156 3.637 -6.143 1.00 97.75 117 THR A C 1
ATOM 904 O O . THR A 1 117 ? 18.586 4.681 -5.827 1.00 97.75 117 THR A O 1
ATOM 907 N N . CYS A 1 118 ? 18.689 2.433 -5.834 1.00 96.44 118 CYS A N 1
ATOM 908 C CA . CYS A 1 118 ? 17.399 2.201 -5.203 1.00 96.44 118 CYS A CA 1
ATOM 909 C C . CYS A 1 118 ? 17.595 1.730 -3.769 1.00 96.44 118 CYS A C 1
ATOM 911 O O . CYS A 1 118 ? 18.475 0.912 -3.492 1.00 96.44 118 CYS A O 1
ATOM 913 N N . LYS A 1 119 ? 16.749 2.204 -2.858 1.00 92.12 119 LYS A N 1
ATOM 914 C CA . LYS A 1 119 ? 16.786 1.783 -1.454 1.00 92.12 119 LYS A CA 1
ATOM 915 C C . LYS A 1 119 ? 15.827 0.622 -1.232 1.00 92.12 119 LYS A C 1
ATOM 917 O O . LYS A 1 119 ? 14.740 0.587 -1.802 1.00 92.12 119 LYS A O 1
ATOM 922 N N . ALA A 1 120 ? 16.226 -0.314 -0.376 1.00 89.31 120 ALA A N 1
ATOM 923 C CA . ALA A 1 120 ? 15.349 -1.392 0.057 1.00 89.31 120 ALA A CA 1
ATOM 924 C C . ALA A 1 120 ? 14.186 -0.838 0.890 1.00 89.31 120 ALA A C 1
ATOM 926 O O . ALA A 1 120 ? 14.414 -0.041 1.811 1.00 89.31 120 ALA A O 1
ATOM 927 N N . SER A 1 121 ? 12.983 -1.359 0.640 1.00 90.81 121 SER A N 1
ATOM 928 C CA . SER A 1 121 ? 11.793 -1.168 1.480 1.00 90.81 121 SER A CA 1
ATOM 929 C C . SER A 1 121 ? 12.108 -1.286 2.984 1.00 90.81 121 SER A C 1
ATOM 931 O O . SER A 1 121 ? 12.909 -2.126 3.430 1.00 90.81 121 SER A O 1
ATOM 933 N N . LEU A 1 122 ? 11.497 -0.418 3.798 1.00 91.56 122 LEU A N 1
ATOM 934 C CA . LEU A 1 122 ? 11.542 -0.496 5.263 1.00 91.56 122 LEU A CA 1
ATOM 935 C C . LEU A 1 122 ? 10.308 -1.208 5.839 1.00 91.56 122 LEU A C 1
ATOM 937 O O . LEU A 1 122 ? 10.140 -1.211 7.056 1.00 91.56 122 LEU A O 1
ATOM 941 N N . ALA A 1 123 ? 9.468 -1.838 5.011 1.00 89.00 123 ALA A N 1
ATOM 942 C CA . ALA A 1 123 ? 8.198 -2.430 5.439 1.00 89.00 123 ALA A CA 1
ATOM 943 C C . ALA A 1 123 ? 8.344 -3.541 6.501 1.00 89.00 123 ALA A C 1
ATOM 945 O O . ALA A 1 123 ? 7.441 -3.737 7.312 1.00 89.00 123 ALA A O 1
ATOM 946 N N . ASP A 1 124 ? 9.487 -4.236 6.530 1.00 89.06 124 ASP A N 1
ATOM 947 C CA . ASP A 1 124 ? 9.821 -5.255 7.541 1.00 89.06 124 ASP A CA 1
ATOM 948 C C . ASP A 1 124 ? 10.453 -4.671 8.819 1.00 89.06 124 ASP A C 1
ATOM 950 O O . ASP A 1 124 ? 10.781 -5.397 9.759 1.00 89.06 124 ASP A O 1
ATOM 954 N N . ARG A 1 125 ? 10.670 -3.352 8.878 1.00 91.31 125 ARG A N 1
ATOM 955 C CA . ARG A 1 125 ? 11.167 -2.666 10.076 1.00 91.31 125 ARG A CA 1
ATOM 956 C C . ARG A 1 125 ? 10.000 -2.213 10.959 1.00 91.31 125 ARG A C 1
ATOM 958 O O . ARG A 1 125 ? 8.878 -2.057 10.479 1.00 91.31 125 ARG A O 1
ATOM 965 N N . PRO A 1 126 ? 10.247 -1.951 12.255 1.00 91.56 126 PRO A N 1
ATOM 966 C CA . PRO A 1 126 ? 9.275 -1.258 13.089 1.00 91.56 126 PRO A CA 1
ATOM 967 C C . PRO A 1 126 ? 8.825 0.065 12.454 1.00 91.56 126 PRO A C 1
ATOM 969 O O . PRO A 1 126 ? 9.571 0.706 11.704 1.00 91.56 126 PRO A O 1
ATOM 972 N N . SER A 1 127 ? 7.599 0.482 12.764 1.00 93.69 127 SER A N 1
ATOM 973 C CA . SER A 1 127 ? 7.095 1.789 12.342 1.00 93.69 127 SER A CA 1
ATOM 974 C C . SER A 1 127 ? 8.012 2.898 12.850 1.00 93.69 127 SER A C 1
ATOM 976 O O . SER A 1 127 ? 8.301 2.966 14.045 1.00 93.69 127 SER A O 1
ATOM 978 N N . ALA A 1 128 ? 8.384 3.812 11.956 1.00 92.00 128 ALA A N 1
ATOM 979 C CA . ALA A 1 128 ? 9.077 5.044 12.329 1.00 92.00 128 ALA A CA 1
ATOM 980 C C . ALA A 1 128 ? 8.095 6.160 12.732 1.00 92.00 128 ALA A C 1
ATOM 982 O O . ALA A 1 128 ? 8.509 7.139 13.355 1.00 92.00 128 ALA A O 1
ATOM 983 N N . LEU A 1 129 ? 6.802 6.009 12.411 1.00 95.56 129 LEU A N 1
ATOM 984 C CA . LEU A 1 129 ? 5.766 6.970 12.767 1.00 95.56 129 LEU A CA 1
ATOM 985 C C . LEU A 1 129 ? 5.607 7.067 14.290 1.00 95.56 129 LEU A C 1
ATOM 987 O O . LEU A 1 129 ? 5.282 6.084 14.976 1.00 95.56 129 LEU A O 1
ATOM 991 N N . LYS A 1 130 ? 5.840 8.276 14.806 1.00 95.88 130 LYS A N 1
ATOM 992 C CA . LYS A 1 130 ? 5.648 8.628 16.213 1.00 95.88 130 LYS A CA 1
ATOM 993 C C . LYS A 1 130 ? 4.167 8.883 16.473 1.00 95.88 130 LYS A C 1
ATOM 995 O O . LYS A 1 130 ? 3.510 9.560 15.688 1.00 95.88 130 LYS A O 1
ATOM 1000 N N . ALA A 1 131 ? 3.662 8.340 17.575 1.00 97.38 131 ALA A N 1
ATOM 1001 C CA . ALA A 1 131 ? 2.306 8.626 18.014 1.00 97.38 131 ALA A CA 1
ATOM 1002 C C . ALA A 1 131 ? 2.194 10.045 18.591 1.00 97.38 131 ALA A C 1
ATOM 1004 O O . ALA A 1 131 ? 3.179 10.604 19.079 1.00 97.38 131 ALA A O 1
ATOM 1005 N N . GLU A 1 132 ? 0.983 10.596 18.561 1.00 97.88 132 GLU A N 1
ATOM 1006 C CA . GLU A 1 132 ? 0.650 11.896 19.140 1.00 97.88 132 GLU A CA 1
ATOM 1007 C C . GLU A 1 132 ? 0.958 11.912 20.651 1.00 97.88 132 GLU A C 1
ATOM 1009 O O . GLU A 1 132 ? 0.263 11.257 21.435 1.00 97.88 132 GLU A O 1
ATOM 1014 N N . PRO A 1 133 ? 1.980 12.664 21.104 1.00 96.31 133 PRO A N 1
ATOM 1015 C CA . PRO A 1 133 ? 2.545 12.510 22.449 1.00 96.31 133 PRO A CA 1
ATOM 1016 C C . PRO A 1 133 ? 1.587 12.939 23.563 1.00 96.31 133 PRO A C 1
ATOM 1018 O O . PRO A 1 133 ? 1.728 12.520 24.710 1.00 96.31 133 PRO A O 1
ATOM 1021 N N . ASN A 1 134 ? 0.602 13.773 23.231 1.00 97.00 134 ASN A N 1
ATOM 1022 C CA . ASN A 1 134 ? -0.361 14.304 24.188 1.00 97.00 134 ASN A CA 1
ATOM 1023 C C . ASN A 1 134 ? -1.647 13.471 24.274 1.00 97.00 134 ASN A C 1
ATOM 1025 O O . ASN A 1 134 ? -2.432 13.686 25.199 1.00 97.00 134 ASN A O 1
ATOM 1029 N N . ILE A 1 135 ? -1.862 12.524 23.353 1.00 98.00 135 ILE A N 1
ATOM 1030 C CA . ILE A 1 135 ? -3.094 11.736 23.216 1.00 98.00 135 ILE A CA 1
ATOM 1031 C C . ILE A 1 135 ? -2.746 10.259 23.429 1.00 98.00 135 ILE A C 1
ATOM 1033 O O . ILE A 1 135 ? -2.603 9.478 22.495 1.00 98.00 135 ILE A O 1
ATOM 1037 N N . THR A 1 136 ? -2.572 9.904 24.701 1.00 97.44 136 THR A N 1
ATOM 1038 C CA . THR A 1 136 ? -1.993 8.620 25.131 1.00 97.44 136 THR A CA 1
ATOM 1039 C C . THR A 1 136 ? -2.966 7.716 25.881 1.00 97.44 136 THR A C 1
ATOM 1041 O O . THR A 1 136 ? -2.567 6.664 26.362 1.00 97.44 136 THR A O 1
ATOM 1044 N N . THR A 1 137 ? -4.227 8.122 26.029 1.00 98.31 137 THR A N 1
ATOM 1045 C CA . THR A 1 137 ? -5.271 7.343 26.713 1.00 98.31 137 THR A CA 1
ATOM 1046 C C . THR A 1 137 ? -6.554 7.368 25.902 1.00 98.31 137 THR A C 1
ATOM 1048 O O . THR A 1 137 ? -6.777 8.290 25.107 1.00 98.31 137 THR A O 1
ATOM 1051 N N . TRP A 1 138 ? -7.425 6.388 26.130 1.00 98.38 138 TRP A N 1
ATOM 1052 C CA . TRP A 1 138 ? -8.725 6.297 25.476 1.00 98.38 138 TRP A CA 1
ATOM 1053 C C . TRP A 1 138 ? -9.560 7.566 25.662 1.00 98.38 138 TRP A C 1
ATOM 1055 O O . TRP A 1 138 ? -10.080 8.118 24.694 1.00 98.38 138 TRP A O 1
ATOM 1065 N N . VAL A 1 139 ? -9.620 8.090 26.889 1.00 98.31 139 VAL A N 1
ATOM 1066 C CA . VAL A 1 139 ? -10.381 9.309 27.209 1.00 98.31 139 VAL A CA 1
ATOM 1067 C C . VAL A 1 139 ? -9.900 10.500 26.382 1.00 98.31 139 VAL A C 1
ATOM 1069 O O . VAL A 1 139 ? -10.718 11.222 25.810 1.00 98.31 139 VAL A O 1
ATOM 1072 N N . LYS A 1 140 ? -8.579 10.695 26.280 1.00 98.50 140 LYS A N 1
ATOM 1073 C CA . LYS A 1 140 ? -7.999 11.793 25.496 1.00 98.50 140 LYS A CA 1
ATOM 1074 C C . LYS A 1 140 ? -8.238 11.603 24.001 1.00 98.50 140 LYS A C 1
ATOM 1076 O O . LYS A 1 140 ? -8.582 12.565 23.320 1.00 98.50 140 LYS A O 1
ATOM 1081 N N . PHE A 1 141 ? -8.088 10.375 23.501 1.00 98.56 141 PHE A N 1
ATOM 1082 C CA . PHE A 1 141 ? -8.366 10.046 22.104 1.00 98.56 141 PHE A CA 1
ATOM 1083 C C . PHE A 1 141 ? -9.823 10.342 21.751 1.00 98.56 141 PHE A C 1
ATOM 1085 O O . PHE A 1 141 ? -10.079 11.089 20.810 1.00 98.56 141 PHE A O 1
ATOM 1092 N N . ARG A 1 142 ? -10.773 9.863 22.560 1.00 97.69 142 ARG A N 1
ATOM 1093 C CA . ARG A 1 142 ? -12.203 10.141 22.394 1.00 97.69 142 ARG A CA 1
ATOM 1094 C C . ARG A 1 142 ? -12.491 11.642 22.387 1.00 97.69 142 ARG A C 1
ATOM 1096 O O . ARG A 1 142 ? -13.139 12.128 21.469 1.00 97.69 142 ARG A O 1
ATOM 1103 N N . GLN A 1 143 ? -11.987 12.385 23.376 1.00 98.06 143 GLN A N 1
ATOM 1104 C CA . GLN A 1 143 ? -12.167 13.843 23.470 1.00 98.06 143 GLN A CA 1
ATOM 1105 C C . GLN A 1 143 ? -11.600 14.605 22.266 1.00 98.06 143 GLN A C 1
ATOM 1107 O O . GLN A 1 143 ? -12.100 15.682 21.936 1.00 98.06 143 GLN A O 1
ATOM 1112 N N . TYR A 1 144 ? -10.551 14.071 21.643 1.00 98.25 144 TYR A N 1
ATOM 1113 C CA . TYR A 1 144 ? -9.964 14.619 20.431 1.00 98.25 144 TYR A CA 1
ATOM 1114 C C . TYR A 1 144 ? -10.833 14.319 19.203 1.00 98.25 144 TYR A C 1
ATOM 1116 O O . TYR A 1 144 ? -11.251 15.251 18.518 1.00 98.25 144 TYR A O 1
ATOM 11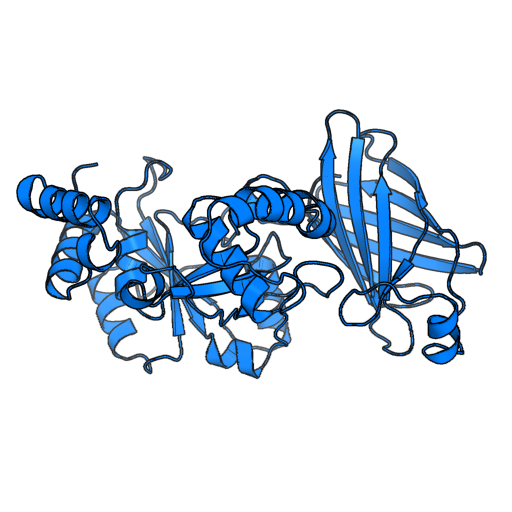24 N N . VAL A 1 145 ? -11.163 13.046 18.948 1.00 97.38 145 VAL A N 1
ATOM 1125 C CA . VAL A 1 145 ? -11.821 12.644 17.691 1.00 97.38 145 VAL A CA 1
ATOM 1126 C C . VAL A 1 145 ? -13.256 13.147 17.553 1.00 97.38 145 VAL A C 1
ATOM 1128 O O . VAL A 1 145 ? -13.687 13.421 16.440 1.00 97.38 145 VAL A O 1
ATOM 1131 N N . VAL A 1 146 ? -13.987 13.346 18.657 1.00 96.56 146 VAL A N 1
ATOM 1132 C CA . VAL A 1 146 ? -15.361 13.896 18.612 1.00 96.56 146 VAL A CA 1
ATOM 1133 C C . VAL A 1 146 ? -15.422 15.361 18.170 1.00 96.56 146 VAL A C 1
ATOM 1135 O O . VAL A 1 146 ? -16.501 15.864 17.879 1.00 96.56 146 VAL A O 1
ATOM 1138 N N . LYS A 1 147 ? -14.280 16.059 18.141 1.00 97.12 147 LYS A N 1
ATOM 1139 C CA . LYS A 1 147 ? -14.174 17.453 17.683 1.00 97.12 147 LYS A CA 1
ATOM 1140 C C . LYS A 1 147 ? -13.765 17.562 16.214 1.00 97.12 147 LYS A C 1
ATOM 1142 O O . LYS A 1 147 ? -13.675 18.672 15.697 1.00 97.12 147 LYS A O 1
ATOM 1147 N N . LEU A 1 148 ? -13.454 16.441 15.565 1.00 96.62 148 LEU A N 1
ATOM 1148 C CA . LEU A 1 148 ? -13.032 16.432 14.172 1.00 96.62 148 LEU A CA 1
ATOM 1149 C C . LEU A 1 148 ? -14.230 16.661 13.238 1.00 96.62 148 LEU A C 1
ATOM 1151 O O . LEU A 1 148 ? -15.348 16.257 13.563 1.00 96.62 148 LEU A O 1
ATOM 1155 N N . PRO A 1 149 ? -14.009 17.270 12.061 1.00 94.25 149 PRO A N 1
ATOM 1156 C CA . PRO A 1 149 ? -15.025 17.329 11.020 1.00 94.25 149 PRO A CA 1
ATOM 1157 C C . PRO A 1 149 ? -15.438 15.918 10.588 1.00 94.25 149 PRO A C 1
ATOM 1159 O O . PRO A 1 149 ? -14.595 15.045 10.354 1.00 94.25 149 PRO A O 1
ATOM 1162 N N . ALA A 1 150 ? -16.748 15.704 10.470 1.00 86.81 150 ALA A N 1
ATOM 1163 C CA . ALA A 1 150 ? -17.298 14.441 9.997 1.00 86.81 150 ALA A CA 1
ATOM 1164 C C . ALA A 1 150 ? -16.856 14.159 8.550 1.00 86.81 150 ALA A C 1
ATOM 1166 O O . ALA A 1 150 ? -16.766 15.075 7.737 1.00 86.81 150 ALA A O 1
ATOM 1167 N N . TYR A 1 151 ? -16.604 12.885 8.235 1.00 85.19 151 TYR A N 1
ATOM 1168 C CA . TYR A 1 151 ? -16.291 12.367 6.890 1.00 85.19 151 TYR A CA 1
ATOM 1169 C C . TYR A 1 151 ? -14.999 12.862 6.220 1.00 85.19 151 TYR A C 1
ATOM 1171 O O . TYR A 1 151 ? -14.690 12.410 5.121 1.00 85.19 151 TYR A O 1
ATOM 1179 N N . LYS A 1 152 ? -14.213 13.715 6.881 1.00 93.38 152 LYS A N 1
ATOM 1180 C CA . LYS A 1 152 ? -12.907 14.164 6.378 1.00 93.38 152 LYS A CA 1
ATOM 1181 C C . LYS A 1 152 ? -11.805 13.112 6.546 1.00 93.38 152 LYS A C 1
ATOM 1183 O O . LYS A 1 152 ? -11.009 12.861 5.642 1.00 93.38 152 LYS A O 1
ATOM 1188 N N . TYR A 1 153 ? -11.746 12.516 7.735 1.00 97.25 153 TYR A N 1
ATOM 1189 C CA . TYR A 1 153 ? -10.692 11.586 8.131 1.00 97.25 153 TYR A CA 1
ATOM 1190 C C . TYR A 1 153 ? -11.157 10.137 8.033 1.00 97.25 153 TYR A C 1
ATOM 1192 O O . TYR A 1 153 ? -12.321 9.822 8.282 1.00 97.25 153 TYR A O 1
ATOM 1200 N N . VAL A 1 154 ? -10.213 9.245 7.748 1.00 97.81 154 VAL A N 1
ATOM 1201 C CA . VAL A 1 154 ? -10.395 7.797 7.879 1.00 97.81 154 VAL A CA 1
ATOM 1202 C C . VAL A 1 154 ? -9.427 7.241 8.913 1.00 97.81 154 VAL A C 1
ATOM 1204 O O . VAL A 1 154 ? -8.355 7.794 9.156 1.00 97.81 154 VAL A O 1
ATOM 1207 N N . PHE A 1 155 ? -9.805 6.134 9.539 1.00 98.44 155 PHE A N 1
ATOM 1208 C CA . PHE A 1 155 ? -9.113 5.566 10.685 1.00 98.44 155 PHE A CA 1
ATOM 1209 C C . PHE A 1 155 ? -8.832 4.081 10.489 1.00 98.44 155 PHE A C 1
ATOM 1211 O O . PHE A 1 155 ? -9.646 3.351 9.926 1.00 98.44 155 PHE A O 1
ATOM 1218 N N . ARG A 1 156 ? -7.692 3.607 10.992 1.00 98.12 156 ARG A N 1
ATOM 1219 C CA . ARG A 1 156 ? -7.331 2.184 10.956 1.00 98.12 156 ARG A CA 1
ATOM 1220 C C . ARG A 1 156 ? -6.804 1.734 12.306 1.00 98.12 156 ARG A C 1
ATOM 1222 O O . ARG A 1 156 ? -5.795 2.246 12.779 1.00 98.12 156 ARG A O 1
ATOM 1229 N N . GLY A 1 157 ? -7.469 0.754 12.907 1.00 97.94 157 GLY A N 1
ATOM 1230 C CA . GLY A 1 157 ? -7.010 0.112 14.134 1.00 97.94 157 GLY A CA 1
ATOM 1231 C C . GLY A 1 157 ? -6.075 -1.053 13.863 1.00 97.94 157 GLY A C 1
ATOM 1232 O O . GLY A 1 157 ? -6.311 -1.842 12.951 1.00 97.94 157 GLY A O 1
ATOM 1233 N N . GLN A 1 158 ? -5.033 -1.183 14.676 1.00 96.38 158 GLN A N 1
ATOM 1234 C CA . GLN A 1 158 ? -4.146 -2.336 14.698 1.00 96.38 158 GLN A CA 1
ATOM 1235 C C . GLN A 1 158 ? -3.884 -2.781 16.143 1.00 96.38 158 GLN A C 1
ATOM 1237 O O . GLN A 1 158 ? -3.646 -1.937 17.012 1.00 96.38 158 GLN A O 1
ATOM 1242 N N . PRO A 1 159 ? -3.829 -4.099 16.403 1.00 95.31 159 PRO A N 1
ATOM 1243 C CA . PRO A 1 159 ? -3.586 -4.641 17.743 1.00 95.31 159 PRO A CA 1
ATOM 1244 C C . PRO A 1 159 ? -2.147 -4.421 18.243 1.00 95.31 159 PRO A C 1
ATOM 1246 O O . PRO A 1 159 ? -1.835 -4.709 19.401 1.00 95.31 159 PRO A O 1
ATOM 1249 N N . SER A 1 160 ? -1.267 -3.915 17.373 1.00 94.31 160 SER A N 1
ATOM 1250 C CA . SER A 1 160 ? 0.133 -3.602 17.647 1.00 94.31 160 SER A CA 1
ATOM 1251 C C . SER A 1 160 ? 0.626 -2.437 16.776 1.00 94.31 160 SER A C 1
ATOM 1253 O O . SER A 1 160 ? -0.028 -2.022 15.815 1.00 94.31 160 SER A O 1
ATOM 1255 N N . ARG A 1 161 ? 1.826 -1.932 17.081 1.00 93.06 161 ARG A N 1
ATOM 1256 C CA . ARG A 1 161 ? 2.506 -0.815 16.395 1.00 93.06 161 ARG A CA 1
ATOM 1257 C C . ARG A 1 161 ? 3.175 -1.233 15.077 1.00 93.06 161 ARG A C 1
ATOM 1259 O O . ARG A 1 161 ? 4.297 -0.828 14.776 1.00 93.06 161 ARG A O 1
ATOM 1266 N N . TRP A 1 162 ? 2.518 -2.099 14.312 1.00 92.69 162 TRP A N 1
ATOM 1267 C CA . TRP A 1 162 ? 3.018 -2.539 13.011 1.00 92.69 162 TRP A CA 1
ATOM 1268 C C . TRP A 1 162 ? 2.980 -1.404 11.989 1.00 92.69 162 TRP A C 1
ATOM 1270 O O . TRP A 1 162 ? 2.104 -0.541 12.065 1.00 92.69 162 TRP A O 1
ATOM 1280 N N . ARG A 1 163 ? 3.876 -1.457 10.997 1.00 94.69 163 ARG A N 1
ATOM 1281 C CA . ARG A 1 163 ? 3.780 -0.574 9.831 1.00 94.69 163 ARG A CA 1
ATOM 1282 C C . ARG A 1 163 ? 2.502 -0.829 9.040 1.00 94.69 163 ARG A C 1
ATOM 1284 O O . ARG A 1 163 ? 2.020 -1.972 8.980 1.00 94.69 163 ARG A O 1
ATOM 1291 N N . LEU A 1 164 ? 1.999 0.219 8.390 1.00 96.62 164 LEU A N 1
ATOM 1292 C CA . LEU A 1 164 ? 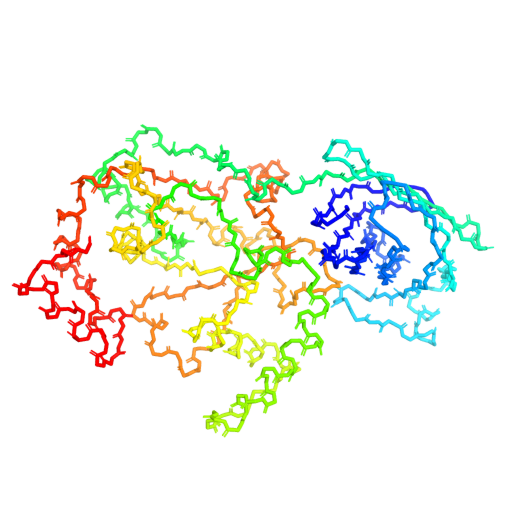0.993 0.081 7.337 1.00 96.62 164 LEU A CA 1
ATOM 1293 C C . LEU A 1 164 ? 1.561 -0.767 6.191 1.00 96.62 164 LEU A C 1
ATOM 1295 O O . LEU A 1 164 ? 2.569 -0.418 5.583 1.00 96.62 164 LEU A O 1
ATOM 1299 N N . ARG A 1 165 ? 0.917 -1.907 5.927 1.00 95.69 165 ARG A N 1
ATOM 1300 C CA . ARG A 1 165 ? 1.290 -2.853 4.867 1.00 95.69 165 ARG A CA 1
ATOM 1301 C C . ARG A 1 165 ? 0.091 -3.727 4.522 1.00 95.69 165 ARG A C 1
ATOM 1303 O O . ARG A 1 165 ? -0.564 -4.237 5.442 1.00 95.69 165 ARG A O 1
ATOM 1310 N N . THR A 1 166 ? -0.178 -3.896 3.230 1.00 96.62 166 THR A N 1
ATOM 1311 C CA . THR A 1 166 ? -1.299 -4.701 2.713 1.00 96.62 166 THR A CA 1
ATOM 1312 C C . THR A 1 166 ? -1.105 -6.188 3.002 1.00 96.62 166 THR A C 1
ATOM 1314 O O . THR A 1 166 ? 0.007 -6.644 3.288 1.00 96.62 166 THR A O 1
ATOM 1317 N N . ALA A 1 167 ? -2.187 -6.964 2.918 1.00 95.69 167 ALA A N 1
ATOM 1318 C CA . ALA A 1 167 ? -2.112 -8.414 3.072 1.00 95.69 167 ALA A CA 1
ATOM 1319 C C . ALA A 1 167 ? -1.243 -9.055 1.976 1.00 95.69 167 ALA A C 1
ATOM 1321 O O . ALA A 1 167 ? -0.427 -9.915 2.296 1.00 95.69 167 ALA A O 1
ATOM 1322 N N . PHE A 1 168 ? -1.345 -8.588 0.723 1.00 96.94 168 PHE A N 1
ATOM 1323 C CA . PHE A 1 168 ? -0.477 -9.020 -0.380 1.00 96.94 168 PHE A CA 1
ATOM 1324 C C . PHE A 1 168 ? 1.005 -8.850 -0.040 1.00 96.94 168 PHE A C 1
ATOM 1326 O O . PHE A 1 168 ? 1.763 -9.818 -0.046 1.00 96.94 168 PHE A O 1
ATOM 1333 N N . HIS A 1 169 ? 1.408 -7.646 0.357 1.00 95.81 169 HIS A N 1
ATOM 1334 C CA . HIS A 1 169 ? 2.805 -7.331 0.633 1.00 95.81 169 HIS A CA 1
ATOM 1335 C C . HIS A 1 169 ? 3.378 -8.095 1.842 1.00 95.81 169 HIS A C 1
ATOM 1337 O O . HIS A 1 169 ? 4.574 -8.400 1.869 1.00 95.81 169 HIS A O 1
ATOM 1343 N N . ARG A 1 170 ? 2.532 -8.473 2.814 1.00 94.38 170 ARG A N 1
ATOM 1344 C CA . ARG A 1 170 ? 2.904 -9.337 3.953 1.00 94.38 170 ARG A CA 1
ATOM 1345 C C . ARG A 1 170 ? 3.196 -10.787 3.562 1.00 94.38 170 ARG A C 1
ATOM 1347 O O . ARG A 1 170 ? 3.822 -11.486 4.345 1.00 94.38 170 ARG A O 1
ATOM 1354 N N . THR A 1 171 ? 2.804 -11.233 2.366 1.00 94.50 171 THR A N 1
ATOM 1355 C CA . THR A 1 171 ? 3.176 -12.565 1.843 1.00 94.50 171 THR A CA 1
ATOM 1356 C C . THR A 1 171 ? 4.613 -12.631 1.312 1.00 94.50 171 THR A C 1
ATOM 1358 O O . THR A 1 171 ? 5.003 -13.646 0.746 1.00 94.50 171 THR A O 1
ATOM 1361 N N . HIS A 1 172 ? 5.385 -11.548 1.467 1.00 91.75 172 HIS A N 1
ATOM 1362 C CA . HIS A 1 172 ? 6.706 -11.324 0.869 1.00 91.75 172 HIS A CA 1
ATOM 1363 C C . HIS A 1 172 ? 6.713 -11.162 -0.655 1.00 91.75 172 HIS A C 1
ATOM 1365 O O . HIS A 1 172 ? 7.763 -10.900 -1.222 1.00 91.75 172 HIS A O 1
ATOM 1371 N N . ARG A 1 173 ? 5.548 -11.175 -1.308 1.00 94.44 173 ARG A N 1
ATOM 1372 C CA . ARG A 1 173 ? 5.430 -10.847 -2.730 1.00 94.44 173 ARG A CA 1
ATOM 1373 C C . ARG A 1 173 ? 5.397 -9.342 -2.985 1.00 94.44 173 ARG A C 1
ATOM 1375 O O . ARG A 1 173 ? 4.993 -8.559 -2.113 1.00 94.44 173 ARG A O 1
ATOM 1382 N N . LYS A 1 174 ? 5.858 -8.968 -4.174 1.00 95.06 174 LYS A N 1
ATOM 1383 C CA . LYS A 1 174 ? 6.045 -7.611 -4.697 1.00 95.06 174 LYS A CA 1
ATOM 1384 C C . LYS A 1 174 ? 5.528 -7.502 -6.127 1.00 95.06 174 LYS A C 1
ATOM 1386 O O . LYS A 1 174 ? 4.926 -6.490 -6.455 1.00 95.06 174 LYS A O 1
ATOM 1391 N N . ASP A 1 175 ? 5.689 -8.542 -6.952 1.00 96.06 175 ASP A N 1
ATOM 1392 C CA . ASP A 1 175 ? 5.295 -8.483 -8.364 1.00 96.06 175 ASP A CA 1
ATOM 1393 C C . ASP A 1 175 ? 3.764 -8.442 -8.550 1.00 96.06 175 ASP A C 1
ATOM 1395 O O . ASP A 1 175 ? 3.062 -9.466 -8.578 1.00 96.06 175 ASP A O 1
ATOM 1399 N N . LEU A 1 176 ? 3.248 -7.222 -8.716 1.00 95.31 176 LEU A N 1
ATOM 1400 C CA . LEU A 1 176 ? 1.833 -6.958 -8.953 1.00 95.31 176 LEU A CA 1
ATOM 1401 C C . LEU A 1 176 ? 1.391 -7.201 -10.400 1.00 95.31 176 LEU A C 1
ATOM 1403 O O . LEU A 1 176 ? 0.191 -7.375 -10.639 1.00 95.31 176 LEU A O 1
ATOM 1407 N N . VAL A 1 177 ? 2.320 -7.283 -11.360 1.00 94.44 177 VAL A N 1
ATOM 1408 C CA . VAL A 1 177 ? 1.996 -7.722 -12.726 1.00 94.44 177 VAL A CA 1
ATOM 1409 C C . VAL A 1 177 ? 1.607 -9.192 -12.680 1.00 94.44 177 VAL A C 1
ATOM 1411 O O . VAL A 1 177 ? 0.540 -9.554 -13.183 1.00 94.44 177 VAL A O 1
ATOM 1414 N N . ARG A 1 178 ? 2.405 -10.027 -12.002 1.00 94.69 178 ARG A N 1
ATOM 1415 C CA . ARG A 1 178 ? 2.079 -11.440 -11.769 1.00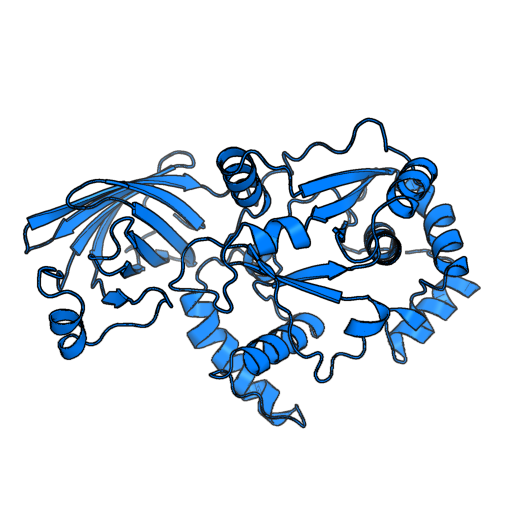 94.69 178 ARG A CA 1
ATOM 1416 C C . ARG A 1 178 ? 0.779 -11.598 -10.983 1.00 94.69 178 ARG A C 1
ATOM 1418 O O . ARG A 1 178 ? -0.059 -12.407 -11.378 1.00 94.69 178 ARG A O 1
ATOM 1425 N N . PHE A 1 179 ? 0.593 -10.826 -9.910 1.00 94.44 179 PHE A N 1
ATOM 1426 C CA . PHE A 1 179 ? -0.656 -10.831 -9.136 1.00 94.44 179 PHE A CA 1
ATOM 1427 C C . PHE A 1 179 ? -1.883 -10.607 -10.023 1.00 94.44 179 PHE A C 1
ATOM 1429 O O . PHE A 1 179 ? -2.835 -11.384 -9.985 1.00 94.44 179 PHE A O 1
ATOM 1436 N N . THR A 1 180 ? -1.833 -9.576 -10.863 1.00 91.44 180 THR A N 1
ATOM 1437 C CA . THR A 1 180 ? -2.972 -9.167 -11.688 1.00 91.44 180 THR A CA 1
ATOM 1438 C C . THR A 1 180 ? -3.241 -10.164 -12.815 1.00 91.44 180 THR A C 1
ATOM 1440 O O . THR A 1 180 ? -4.375 -10.596 -12.992 1.00 91.44 180 THR A O 1
ATOM 1443 N N . HIS A 1 181 ? -2.209 -10.575 -13.558 1.00 90.50 181 HIS A N 1
ATOM 1444 C CA . HIS A 1 181 ? -2.394 -11.380 -14.771 1.00 90.50 181 HIS A CA 1
ATOM 1445 C C . HIS A 1 181 ? -2.563 -12.874 -14.496 1.00 90.50 181 HIS A C 1
ATOM 1447 O O . HIS A 1 181 ? -3.243 -13.561 -15.260 1.00 90.50 181 HIS A O 1
ATOM 1453 N N . ARG A 1 182 ? -1.954 -13.391 -13.423 1.00 92.62 182 ARG A N 1
ATOM 1454 C CA . ARG A 1 182 ? -1.993 -14.817 -13.082 1.00 92.62 182 ARG A CA 1
ATOM 1455 C C . ARG A 1 182 ? -2.944 -15.099 -11.930 1.00 92.62 182 ARG A C 1
ATOM 1457 O O . ARG A 1 182 ? -3.868 -15.893 -12.082 1.00 92.62 182 ARG A O 1
ATOM 1464 N N . ASP A 1 183 ? -2.704 -14.471 -10.784 1.00 94.50 183 ASP A N 1
ATOM 1465 C CA . ASP A 1 183 ? -3.340 -14.884 -9.533 1.00 94.50 183 ASP A CA 1
ATOM 1466 C C . ASP A 1 183 ? -4.810 -14.449 -9.475 1.00 94.50 183 ASP A C 1
ATOM 1468 O O . ASP A 1 183 ? -5.686 -15.265 -9.191 1.00 94.50 183 ASP A O 1
ATOM 1472 N N . ILE A 1 184 ? -5.094 -13.192 -9.829 1.00 93.50 184 ILE A N 1
ATOM 1473 C CA . ILE A 1 184 ? -6.459 -12.659 -9.917 1.00 93.50 184 ILE A CA 1
ATOM 1474 C C . ILE A 1 184 ? -7.253 -13.326 -11.039 1.00 93.50 184 ILE A C 1
ATOM 1476 O O . ILE A 1 184 ? -8.418 -13.653 -10.828 1.00 93.50 184 ILE A O 1
ATOM 1480 N N . SER A 1 185 ? -6.639 -13.584 -12.194 1.00 91.38 185 SER A N 1
ATOM 1481 C CA . SER A 1 185 ? -7.295 -14.284 -13.306 1.00 91.38 185 SER A CA 1
ATOM 1482 C C . SER A 1 185 ? -7.754 -15.691 -12.907 1.00 91.38 185 SER A C 1
ATOM 1484 O O . SER A 1 185 ? -8.890 -16.081 -13.183 1.00 91.38 185 SER A O 1
ATOM 1486 N N . GLU A 1 186 ? -6.902 -16.445 -12.206 1.00 93.25 186 GLU A N 1
ATOM 1487 C CA . GLU A 1 186 ? -7.238 -17.785 -11.717 1.00 93.25 186 GLU A CA 1
ATOM 1488 C C . GLU A 1 186 ? -8.268 -17.738 -10.580 1.00 93.25 186 GLU A C 1
ATOM 1490 O O . GLU A 1 186 ? -9.230 -18.511 -10.574 1.00 93.25 186 GLU A O 1
ATOM 1495 N N . LEU A 1 187 ? -8.120 -16.793 -9.646 1.00 93.25 187 LEU A N 1
ATOM 1496 C CA . LEU A 1 187 ? -9.098 -16.580 -8.584 1.00 93.25 187 LEU A CA 1
ATOM 1497 C C . LEU A 1 187 ? -10.476 -16.252 -9.165 1.00 93.25 187 LEU A C 1
ATOM 1499 O O . LEU A 1 187 ? -11.476 -16.822 -8.731 1.00 93.25 187 LEU A O 1
ATOM 1503 N N . HIS A 1 188 ? -10.528 -15.368 -10.161 1.00 93.44 188 HIS A N 1
ATOM 1504 C CA . HIS A 1 188 ? -11.756 -14.994 -10.846 1.00 93.44 188 HIS A CA 1
ATOM 1505 C C . HIS A 1 188 ? -12.401 -16.210 -11.501 1.00 93.44 188 HIS A C 1
ATOM 1507 O O . HIS A 1 188 ? -13.556 -16.499 -11.211 1.00 93.44 188 HIS A O 1
ATOM 1513 N N . ARG A 1 189 ? -11.637 -17.013 -12.253 1.00 89.94 189 ARG A N 1
ATOM 1514 C CA . ARG A 1 189 ? -12.127 -18.259 -12.864 1.00 89.94 189 ARG A CA 1
ATOM 1515 C C . ARG A 1 189 ? -12.806 -19.197 -11.857 1.00 89.94 189 ARG A C 1
ATOM 1517 O O . ARG A 1 189 ? -13.844 -19.778 -12.168 1.00 89.94 189 ARG A O 1
ATOM 1524 N N . VAL A 1 190 ? -12.239 -19.355 -10.659 1.00 90.94 190 VAL A N 1
ATOM 1525 C CA . VAL A 1 190 ? -12.793 -20.225 -9.604 1.00 90.94 190 VAL A CA 1
ATOM 1526 C C . VAL A 1 190 ? -14.002 -19.591 -8.909 1.00 90.94 190 VAL A C 1
ATOM 1528 O O . VAL A 1 190 ? -14.987 -20.282 -8.634 1.00 90.94 190 VAL A O 1
ATOM 1531 N N . LEU A 1 191 ? -13.943 -18.291 -8.610 1.00 89.31 191 LEU A N 1
ATOM 1532 C CA . LEU A 1 191 ? -15.003 -17.593 -7.882 1.00 89.31 191 LEU A CA 1
ATOM 1533 C C . LEU A 1 191 ? -16.225 -17.296 -8.750 1.00 89.31 191 LEU A C 1
ATOM 1535 O O . LEU A 1 191 ? -17.331 -17.373 -8.223 1.00 89.31 191 LEU A O 1
ATOM 1539 N N . SER A 1 192 ? -16.074 -17.065 -10.059 1.00 86.44 192 SER A N 1
ATOM 1540 C CA . SER A 1 192 ? -17.207 -16.841 -10.972 1.00 86.44 192 SER A CA 1
ATOM 1541 C C . SER A 1 192 ? -18.204 -18.005 -10.983 1.00 86.44 192 SER A C 1
ATOM 1543 O O . SER A 1 192 ? -19.379 -17.795 -11.253 1.00 86.44 192 SER A O 1
ATOM 1545 N N . ALA A 1 193 ? -17.768 -19.229 -10.662 1.00 83.94 193 ALA A N 1
ATOM 1546 C CA . ALA A 1 193 ? -18.658 -20.388 -10.541 1.00 83.94 193 ALA A CA 1
ATOM 1547 C C . ALA A 1 193 ? -19.452 -20.421 -9.219 1.00 83.94 193 ALA A C 1
ATOM 1549 O O . ALA A 1 193 ? -20.382 -21.211 -9.069 1.00 83.94 193 ALA A O 1
ATOM 1550 N N . ARG A 1 194 ? -19.058 -19.607 -8.233 1.00 82.31 194 ARG A N 1
ATOM 1551 C CA . ARG A 1 194 ? -19.611 -19.583 -6.869 1.00 82.31 194 ARG A CA 1
ATOM 1552 C C . ARG A 1 194 ? -20.314 -18.268 -6.535 1.00 82.31 194 ARG A C 1
ATOM 1554 O O . ARG A 1 194 ? -21.070 -18.217 -5.568 1.00 82.31 194 ARG A O 1
ATOM 1561 N N . THR A 1 195 ? -20.083 -17.213 -7.310 1.00 79.81 195 THR A N 1
ATOM 1562 C CA . THR A 1 195 ? -20.762 -15.925 -7.170 1.00 79.81 195 THR A CA 1
ATOM 1563 C C . THR A 1 195 ? -22.002 -15.878 -8.059 1.00 79.81 195 THR A C 1
ATOM 1565 O O . THR A 1 195 ? -21.993 -16.334 -9.196 1.00 79.81 195 THR A O 1
ATOM 1568 N N . ARG A 1 196 ? -23.097 -15.289 -7.559 1.00 79.12 196 ARG A N 1
ATOM 1569 C CA . ARG A 1 196 ? -24.301 -15.039 -8.382 1.00 79.12 196 ARG A CA 1
ATOM 1570 C C . ARG A 1 196 ? -24.080 -13.947 -9.433 1.00 79.12 196 ARG A C 1
ATOM 1572 O O . ARG A 1 196 ? -24.823 -13.872 -10.404 1.00 79.12 196 ARG A O 1
ATOM 1579 N N . HIS A 1 197 ? -23.092 -13.085 -9.203 1.00 80.75 197 HIS A N 1
ATOM 1580 C CA . HIS A 1 197 ? -22.704 -11.991 -10.081 1.00 80.75 197 HIS A CA 1
ATOM 1581 C C . HIS A 1 197 ? -21.372 -12.322 -10.759 1.00 80.75 197 HIS A C 1
ATOM 1583 O O . HIS A 1 197 ? -20.433 -12.760 -10.089 1.00 80.75 197 HIS A O 1
ATOM 1589 N N . TYR A 1 198 ? -21.302 -12.111 -12.071 1.00 83.94 198 TYR A N 1
ATOM 1590 C CA . TYR A 1 198 ? -20.065 -12.200 -12.838 1.00 83.94 198 TYR A CA 1
ATOM 1591 C C . TYR A 1 198 ? -19.395 -10.824 -12.861 1.00 83.94 198 TYR A C 1
ATOM 1593 O O . TYR A 1 198 ? -20.024 -9.856 -13.278 1.00 83.94 198 TYR A O 1
ATOM 1601 N N . PHE A 1 199 ? -18.142 -10.740 -12.412 1.00 85.12 199 PHE A N 1
ATOM 1602 C CA . PHE A 1 199 ? -17.408 -9.479 -12.330 1.00 85.12 199 PHE A CA 1
ATOM 1603 C C . PHE A 1 199 ? -16.594 -9.253 -13.608 1.00 85.12 199 PHE A C 1
ATOM 1605 O O . PHE A 1 199 ? -15.672 -9.998 -13.930 1.00 85.12 199 PHE A O 1
ATOM 1612 N N . HIS A 1 200 ? -16.887 -8.190 -14.345 1.00 85.81 200 HIS A N 1
ATOM 1613 C CA . HIS A 1 200 ? -16.085 -7.813 -15.504 1.00 85.81 200 HIS A CA 1
ATOM 1614 C C . HIS A 1 200 ? -14.791 -7.129 -15.050 1.00 85.81 200 HIS A C 1
ATOM 1616 O O . HIS A 1 200 ? -14.782 -5.935 -14.784 1.00 85.81 200 HIS A O 1
ATOM 1622 N N . LEU A 1 201 ? -13.676 -7.865 -14.995 1.00 85.56 201 LEU A N 1
ATOM 1623 C CA . LEU A 1 201 ? -12.393 -7.328 -14.504 1.00 85.56 201 LEU A CA 1
ATOM 1624 C C . LEU A 1 201 ? -11.813 -6.175 -15.348 1.00 85.56 201 LEU A C 1
ATOM 1626 O O . LEU A 1 201 ? -10.962 -5.433 -14.866 1.00 85.56 201 LEU A O 1
ATOM 1630 N N . GLY A 1 202 ? -12.256 -6.022 -16.601 1.00 83.12 202 GLY A N 1
ATOM 1631 C CA . GLY A 1 202 ? -11.902 -4.871 -17.441 1.00 83.12 202 GLY A CA 1
ATOM 1632 C C . GLY A 1 202 ? -12.612 -3.574 -17.035 1.00 83.12 202 GLY A C 1
ATOM 1633 O O . GLY A 1 202 ? -12.143 -2.491 -17.373 1.00 83.12 202 GLY A O 1
ATOM 1634 N N . ASP A 1 203 ? -13.716 -3.675 -16.292 1.00 84.75 203 ASP A N 1
ATOM 1635 C CA . ASP A 1 203 ? -14.395 -2.541 -15.676 1.00 84.75 203 ASP A CA 1
ATOM 1636 C C . ASP A 1 203 ? -13.768 -2.262 -14.303 1.00 84.75 203 ASP A C 1
ATOM 1638 O O . ASP A 1 203 ? -13.697 -3.134 -13.434 1.00 84.75 203 ASP A O 1
ATOM 1642 N N . SER A 1 204 ? -13.287 -1.036 -14.095 1.00 79.44 204 SER A N 1
ATOM 1643 C CA . SER A 1 204 ? -12.524 -0.680 -12.893 1.00 79.44 204 SER A CA 1
ATOM 1644 C C . SER A 1 204 ? -13.355 -0.745 -11.607 1.00 79.44 204 SER A C 1
ATOM 1646 O O . SER A 1 204 ? -12.816 -1.057 -10.541 1.00 79.44 204 SER A O 1
ATOM 1648 N N . VAL A 1 205 ? -14.663 -0.494 -11.695 1.00 80.44 205 VAL A N 1
ATOM 1649 C CA . VAL A 1 205 ? -15.581 -0.536 -10.554 1.00 80.44 205 VAL A CA 1
ATOM 1650 C C . VAL A 1 205 ? -15.844 -1.983 -10.153 1.00 80.44 205 VAL A C 1
ATOM 1652 O O . VAL A 1 205 ? -15.724 -2.330 -8.975 1.00 80.44 205 VAL A O 1
ATOM 1655 N N . GLN A 1 206 ? -16.145 -2.845 -11.124 1.00 86.00 206 GLN A N 1
ATOM 1656 C CA . GLN A 1 206 ? -16.372 -4.270 -10.889 1.00 86.00 206 GLN A CA 1
ATOM 1657 C C . GLN A 1 206 ? -15.097 -4.993 -10.459 1.00 86.00 206 GLN A C 1
ATOM 1659 O O . GLN A 1 206 ? -15.156 -5.827 -9.558 1.00 86.00 206 GLN A O 1
ATOM 1664 N N . ASN A 1 207 ? -13.940 -4.644 -11.027 1.00 86.75 207 ASN A N 1
ATOM 1665 C CA . ASN A 1 207 ? -12.654 -5.177 -10.583 1.00 86.75 207 ASN A CA 1
ATOM 1666 C C . ASN A 1 207 ? -12.367 -4.802 -9.117 1.00 86.75 207 ASN A C 1
ATOM 1668 O O . ASN A 1 207 ? -11.993 -5.658 -8.317 1.00 86.75 207 ASN A O 1
ATOM 1672 N N . GLY A 1 208 ? -12.629 -3.548 -8.729 1.00 85.31 208 GLY A N 1
ATOM 1673 C CA . GLY A 1 208 ? -12.524 -3.115 -7.333 1.00 85.31 208 GLY A CA 1
ATOM 1674 C C . GLY A 1 208 ? -13.465 -3.885 -6.397 1.00 85.31 208 GLY A C 1
ATOM 1675 O O . GLY A 1 208 ? -13.044 -4.344 -5.334 1.00 85.31 208 GLY A O 1
ATOM 1676 N N . ALA A 1 209 ? -14.719 -4.094 -6.810 1.00 85.38 209 ALA A N 1
ATOM 1677 C CA . ALA A 1 209 ? -15.686 -4.891 -6.052 1.00 85.38 209 ALA A CA 1
ATOM 1678 C C . ALA A 1 209 ? -15.250 -6.363 -5.916 1.00 85.38 209 ALA A C 1
ATOM 1680 O O . ALA A 1 209 ? -15.364 -6.946 -4.836 1.00 85.38 209 ALA A O 1
ATOM 1681 N N . PHE A 1 210 ? -14.688 -6.948 -6.978 1.00 89.25 210 PHE A N 1
ATOM 1682 C CA . PHE A 1 210 ? -14.136 -8.300 -6.955 1.00 89.25 210 PHE A CA 1
ATOM 1683 C C . PHE A 1 210 ? -12.977 -8.425 -5.955 1.00 89.25 210 PHE A C 1
ATOM 1685 O O . PHE A 1 210 ? -12.918 -9.386 -5.188 1.00 89.25 210 PHE A O 1
ATOM 1692 N N . TRP A 1 211 ? -12.083 -7.434 -5.895 1.00 89.25 211 TRP A N 1
ATOM 1693 C CA . TRP A 1 211 ? -10.975 -7.441 -4.933 1.00 89.25 211 TRP A CA 1
ATOM 1694 C C . TRP A 1 211 ? -11.453 -7.281 -3.489 1.00 89.25 211 TRP A C 1
ATOM 1696 O O . TRP A 1 211 ? -10.943 -7.972 -2.607 1.00 89.25 211 TRP A O 1
ATOM 1706 N N . HIS A 1 212 ? -12.468 -6.446 -3.242 1.00 86.69 212 HIS A N 1
ATOM 1707 C CA . HIS A 1 212 ? -13.111 -6.354 -1.926 1.00 86.69 212 HIS A CA 1
ATOM 1708 C C . HIS A 1 212 ? -13.703 -7.696 -1.488 1.00 86.69 212 HIS A C 1
ATOM 1710 O O . HIS A 1 212 ? -13.511 -8.109 -0.343 1.00 86.69 212 HIS A O 1
ATOM 1716 N N . LEU A 1 213 ? -14.387 -8.397 -2.397 1.00 87.44 213 LEU A N 1
ATOM 1717 C CA . LEU A 1 213 ? -14.926 -9.729 -2.133 1.00 87.44 213 LEU A CA 1
ATOM 1718 C C . LEU A 1 213 ? -13.806 -10.722 -1.787 1.00 87.44 213 LEU A C 1
ATOM 1720 O O . LEU A 1 213 ? -13.890 -11.429 -0.783 1.00 87.44 213 LEU A O 1
ATOM 1724 N N . ALA A 1 214 ? -12.740 -10.755 -2.587 1.00 90.62 214 ALA A N 1
ATOM 1725 C CA . ALA A 1 214 ? -11.604 -11.643 -2.370 1.00 90.62 214 ALA A CA 1
ATOM 1726 C C . ALA A 1 214 ? -10.958 -11.422 -0.990 1.00 90.62 214 ALA A C 1
ATOM 1728 O O . ALA A 1 214 ? -10.760 -12.373 -0.230 1.00 90.62 214 ALA A O 1
ATOM 1729 N N . GLN A 1 215 ? -10.690 -10.165 -0.634 1.00 90.31 215 GLN A N 1
ATOM 1730 C CA . GLN A 1 215 ? -10.096 -9.795 0.650 1.00 90.31 215 GLN A CA 1
ATOM 1731 C C . GLN A 1 215 ? -10.991 -10.128 1.839 1.00 90.31 215 GLN A C 1
ATOM 1733 O O . GLN A 1 215 ? -10.506 -10.608 2.863 1.00 90.31 215 GLN A O 1
ATOM 1738 N N . HIS A 1 216 ? -12.303 -9.926 1.699 1.00 84.31 216 HIS A N 1
ATOM 1739 C CA . HIS A 1 216 ? -13.273 -10.294 2.726 1.00 84.31 216 HIS A CA 1
ATOM 1740 C C . HIS A 1 216 ? -13.203 -11.789 3.072 1.00 84.31 216 HIS A C 1
ATOM 1742 O O . HIS A 1 216 ? -13.349 -12.166 4.237 1.00 84.31 216 HIS A O 1
ATOM 1748 N N . HIS A 1 217 ? -12.945 -12.632 2.070 1.00 87.44 217 HIS A N 1
ATOM 1749 C CA . HIS A 1 217 ? -12.756 -14.073 2.227 1.00 87.44 217 HIS A CA 1
ATOM 1750 C C . HIS A 1 217 ? -11.299 -14.481 2.514 1.00 87.44 217 HIS A C 1
ATOM 1752 O O . HIS A 1 217 ? -10.971 -15.665 2.461 1.00 87.44 217 HIS A O 1
ATOM 1758 N N . GLY A 1 218 ? -10.430 -13.526 2.860 1.00 90.12 218 GLY A N 1
ATOM 1759 C CA . GLY A 1 218 ? -9.065 -13.778 3.320 1.00 90.12 218 GLY A CA 1
ATOM 1760 C C . GLY A 1 218 ? -8.019 -13.907 2.214 1.00 90.12 218 GLY A C 1
ATOM 1761 O O . GLY A 1 218 ? -6.877 -14.259 2.507 1.00 90.12 218 GLY A O 1
ATOM 1762 N N . TYR A 1 219 ? -8.365 -13.623 0.955 1.00 94.94 219 TYR A N 1
ATOM 1763 C CA . TYR A 1 219 ? -7.371 -13.599 -0.113 1.00 94.94 219 TYR A CA 1
ATOM 1764 C C . TYR A 1 219 ? -6.449 -12.377 0.046 1.00 94.94 219 TYR A C 1
ATOM 1766 O O . TYR A 1 219 ? -6.942 -11.264 0.241 1.00 94.94 219 TYR A O 1
ATOM 1774 N N . PRO A 1 220 ? -5.117 -12.537 -0.029 1.00 95.75 220 PRO A N 1
ATOM 1775 C CA . PRO A 1 220 ? -4.193 -11.432 0.184 1.00 95.75 220 PRO A CA 1
ATOM 1776 C C . PRO A 1 220 ? -4.197 -10.474 -1.017 1.00 95.75 220 PRO A C 1
ATOM 1778 O O . PRO A 1 220 ? -3.652 -10.779 -2.075 1.00 95.75 220 PRO A O 1
ATOM 1781 N N . THR A 1 221 ? -4.798 -9.297 -0.845 1.00 95.94 221 THR A N 1
ATOM 1782 C CA . THR A 1 221 ? -4.908 -8.245 -1.868 1.00 95.94 221 THR A CA 1
ATOM 1783 C C . THR A 1 221 ? -3.970 -7.061 -1.575 1.00 95.94 221 THR A C 1
ATOM 1785 O O . THR A 1 221 ? -3.542 -6.867 -0.429 1.00 95.94 221 THR A O 1
ATOM 1788 N N . PRO A 1 222 ? -3.642 -6.233 -2.588 1.00 95.94 222 PRO A N 1
ATOM 1789 C CA . PRO A 1 222 ? -2.893 -4.979 -2.437 1.00 95.94 222 PRO A CA 1
ATOM 1790 C C . PRO A 1 222 ? -3.758 -3.826 -1.902 1.00 95.94 222 PRO A C 1
ATOM 1792 O O . PRO A 1 222 ? -3.495 -2.650 -2.151 1.00 95.94 222 PRO A O 1
ATOM 1795 N N . LEU A 1 223 ? -4.803 -4.167 -1.159 1.00 95.38 223 LEU A N 1
ATOM 1796 C CA . LEU A 1 223 ? -5.715 -3.227 -0.543 1.00 95.38 223 LEU A CA 1
ATOM 1797 C C . LEU A 1 223 ? -5.394 -3.083 0.945 1.00 95.38 223 LEU A C 1
ATOM 1799 O O . LEU A 1 223 ? -4.869 -3.992 1.600 1.00 95.38 223 LEU A O 1
ATOM 1803 N N . LEU A 1 224 ? -5.723 -1.915 1.479 1.00 95.56 224 LEU A N 1
ATOM 1804 C CA . LEU A 1 224 ? -5.600 -1.592 2.886 1.00 95.56 224 LEU A CA 1
ATOM 1805 C C . LEU A 1 224 ? -6.922 -1.022 3.391 1.00 95.56 224 LEU A C 1
ATOM 1807 O O . LEU A 1 224 ? -7.369 0.015 2.907 1.00 95.56 224 LEU A O 1
ATOM 1811 N N . ASP A 1 225 ? -7.524 -1.688 4.375 1.00 93.81 225 ASP A N 1
ATOM 1812 C CA . ASP A 1 225 ? -8.817 -1.274 4.929 1.00 93.81 225 ASP A CA 1
ATOM 1813 C C . ASP A 1 225 ? -8.691 -0.164 5.973 1.00 93.81 225 ASP A C 1
ATOM 1815 O O . ASP A 1 225 ? -7.804 -0.162 6.831 1.00 93.81 225 ASP A O 1
ATOM 1819 N N . TRP A 1 226 ? -9.650 0.742 5.930 1.00 96.06 226 TRP A N 1
ATOM 1820 C CA . TRP A 1 226 ? -9.864 1.850 6.841 1.00 96.06 226 TRP A CA 1
ATOM 1821 C C . TRP A 1 226 ? -11.357 1.939 7.161 1.00 96.06 226 TRP A C 1
ATOM 1823 O O . TRP A 1 226 ? -12.201 1.309 6.526 1.00 96.06 226 TRP A O 1
ATOM 1833 N N . SER A 1 227 ? -11.690 2.740 8.157 1.00 95.75 227 SER A N 1
ATOM 1834 C CA . SER A 1 227 ? -13.051 3.025 8.585 1.00 95.75 227 SER A CA 1
ATOM 1835 C C . SER A 1 227 ? -13.246 4.534 8.639 1.00 95.75 227 SER A C 1
ATOM 1837 O O . SER A 1 227 ? -12.380 5.245 9.144 1.00 95.75 227 SER A O 1
ATOM 1839 N N . ALA A 1 228 ? -14.390 5.040 8.185 1.00 95.81 228 ALA A N 1
ATOM 1840 C CA . ALA A 1 228 ? -14.750 6.443 8.406 1.00 95.81 228 ALA A CA 1
ATOM 1841 C C . ALA A 1 228 ? -15.015 6.753 9.897 1.00 95.81 228 ALA A C 1
ATOM 1843 O O . ALA A 1 228 ? -14.951 7.906 10.317 1.00 95.81 228 ALA A O 1
ATOM 1844 N N . SER A 1 229 ? -15.268 5.727 10.718 1.00 97.00 229 SER A N 1
ATOM 1845 C CA . SER A 1 229 ? -15.477 5.863 12.159 1.00 97.00 229 SER A CA 1
ATOM 1846 C C . SER A 1 229 ? -14.195 5.596 12.962 1.00 97.00 229 SER A C 1
ATOM 1848 O O . SER A 1 229 ? -13.642 4.487 12.877 1.00 97.00 229 SER A O 1
ATOM 1850 N N . PRO A 1 230 ? -13.761 6.542 13.822 1.00 97.94 230 PRO A N 1
ATOM 1851 C CA . PRO A 1 230 ? -12.660 6.313 14.759 1.00 97.94 230 PRO A CA 1
ATOM 1852 C C . PRO A 1 230 ? -12.999 5.242 15.804 1.00 97.94 230 PRO A C 1
ATOM 1854 O O . PRO A 1 230 ? -12.107 4.558 16.301 1.00 97.94 230 PRO A O 1
ATOM 1857 N N . PHE A 1 231 ? -14.283 5.057 16.116 1.00 98.12 231 PHE A N 1
ATOM 1858 C CA . PHE A 1 231 ? -14.765 4.085 17.100 1.00 98.12 231 PHE A CA 1
ATOM 1859 C C . PHE A 1 231 ? -14.735 2.655 16.559 1.00 98.12 231 PHE A C 1
ATOM 1861 O O . PHE A 1 231 ? -14.322 1.732 17.258 1.00 98.12 231 PHE A O 1
ATOM 1868 N N . VAL A 1 232 ? -15.077 2.474 15.282 1.00 98.00 232 VAL A N 1
ATOM 1869 C CA . VAL A 1 232 ? -14.908 1.184 14.600 1.00 98.00 232 VAL A CA 1
ATOM 1870 C C . VAL A 1 232 ? -13.421 0.840 14.470 1.00 98.00 232 VAL A C 1
ATOM 1872 O O . VAL A 1 232 ? -13.024 -0.290 14.748 1.00 98.00 232 VAL A O 1
ATOM 1875 N N . ALA A 1 233 ? -12.566 1.811 14.131 1.00 98.19 233 ALA A N 1
ATOM 1876 C CA . ALA A 1 233 ? -11.121 1.594 14.127 1.00 98.19 233 ALA A CA 1
ATOM 1877 C C . ALA A 1 233 ? -10.597 1.209 15.524 1.00 98.19 233 ALA A C 1
ATOM 1879 O O . ALA A 1 233 ? -9.831 0.257 15.645 1.00 98.19 233 ALA A O 1
ATOM 1880 N N . ALA A 1 234 ? -11.053 1.875 16.588 1.00 98.44 234 ALA A N 1
ATOM 1881 C CA . ALA A 1 234 ? -10.711 1.499 17.959 1.00 98.44 234 ALA A CA 1
ATOM 1882 C C . ALA A 1 234 ? -11.152 0.065 18.298 1.00 98.44 234 ALA A C 1
ATOM 1884 O O . ALA A 1 234 ? -10.359 -0.689 18.861 1.00 98.44 234 ALA A O 1
ATOM 1885 N N . TYR A 1 235 ? -12.354 -0.356 17.886 1.00 97.81 235 TYR A N 1
ATOM 1886 C CA . TYR A 1 235 ? -12.794 -1.745 18.044 1.00 97.81 235 TYR A CA 1
ATOM 1887 C C . TYR A 1 235 ? -11.790 -2.725 17.418 1.00 97.81 235 TYR A C 1
ATOM 1889 O O . TYR A 1 235 ? -11.353 -3.664 18.080 1.00 97.81 235 TYR A O 1
ATOM 1897 N N . PHE A 1 236 ? -11.360 -2.491 16.173 1.00 96.62 236 PHE A N 1
ATOM 1898 C CA . PHE A 1 236 ? -10.366 -3.346 15.510 1.00 96.62 236 PHE A CA 1
ATOM 1899 C C . PHE A 1 236 ? -8.985 -3.312 16.175 1.00 96.62 236 PHE A C 1
ATOM 1901 O O . PHE A 1 236 ? -8.268 -4.307 16.130 1.00 96.62 236 PHE A O 1
ATOM 1908 N N . ALA A 1 237 ? -8.617 -2.201 16.814 1.00 97.38 237 ALA A N 1
ATOM 1909 C CA . ALA A 1 237 ? -7.374 -2.101 17.569 1.00 97.38 237 ALA A CA 1
ATOM 1910 C C . ALA A 1 237 ? -7.415 -2.929 18.870 1.00 97.38 237 ALA A C 1
ATOM 1912 O O . ALA A 1 237 ? -6.418 -3.549 19.229 1.00 97.38 237 ALA A O 1
ATOM 1913 N N . PHE A 1 238 ? -8.556 -2.958 19.568 1.00 96.62 238 PHE A N 1
ATOM 1914 C CA . PHE A 1 238 ? -8.699 -3.574 20.897 1.00 96.62 238 PHE A CA 1
ATOM 1915 C C . PHE A 1 238 ? -9.330 -4.974 20.910 1.00 96.62 238 PHE A C 1
ATOM 1917 O O . PHE A 1 238 ? -9.264 -5.671 21.933 1.00 96.62 238 PHE A O 1
ATOM 1924 N N . ARG A 1 239 ? -9.955 -5.413 19.811 1.00 92.88 239 ARG A N 1
ATOM 1925 C CA . ARG A 1 239 ? -10.513 -6.768 19.713 1.00 92.88 239 ARG A CA 1
ATOM 1926 C C . ARG A 1 239 ? -9.403 -7.818 19.897 1.00 92.88 239 ARG A C 1
ATOM 1928 O O . ARG A 1 239 ? -8.254 -7.555 19.544 1.00 92.88 239 ARG A O 1
ATOM 1935 N N . PRO A 1 240 ? -9.723 -9.007 20.438 1.00 87.31 240 PRO A N 1
ATOM 1936 C CA . PRO A 1 240 ? -8.737 -10.079 20.507 1.00 87.31 240 PRO A CA 1
ATOM 1937 C C . PRO A 1 240 ? -8.240 -10.451 19.101 1.00 87.31 240 PRO A C 1
ATOM 1939 O O . PRO A 1 240 ? -9.038 -10.550 18.166 1.00 87.31 240 PRO A O 1
ATOM 1942 N N . ASP A 1 241 ? -6.928 -10.648 18.980 1.00 87.75 241 ASP A N 1
ATOM 1943 C CA . ASP A 1 241 ? -6.223 -10.963 17.737 1.00 87.75 241 ASP A CA 1
ATOM 1944 C C . ASP A 1 241 ? -5.129 -12.001 18.025 1.00 87.75 241 ASP A C 1
ATOM 1946 O O . ASP A 1 241 ? -4.302 -11.806 18.917 1.00 87.75 241 ASP A O 1
ATOM 1950 N N . ALA A 1 242 ? -5.139 -13.109 17.279 1.00 85.12 242 ALA A N 1
ATOM 1951 C CA . ALA A 1 242 ? -4.245 -14.247 17.508 1.00 85.12 242 ALA A CA 1
ATOM 1952 C C . ALA A 1 242 ? -2.774 -13.958 17.158 1.00 85.12 242 ALA A C 1
ATOM 1954 O O . ALA A 1 242 ? -1.884 -14.684 17.593 1.00 85.12 242 ALA A O 1
ATOM 1955 N N . TYR A 1 243 ? -2.510 -12.912 16.374 1.00 84.69 243 TYR A N 1
ATOM 1956 C CA . TYR A 1 243 ? -1.173 -12.531 15.925 1.00 84.69 243 TYR A CA 1
ATOM 1957 C C . TYR A 1 243 ? -0.574 -11.397 16.762 1.00 84.69 243 TYR A C 1
ATOM 1959 O O . TYR A 1 243 ? 0.568 -10.989 16.531 1.00 84.69 243 TYR A O 1
ATOM 1967 N N . ARG A 1 244 ? -1.316 -10.873 17.743 1.00 88.12 244 ARG A N 1
ATOM 1968 C CA . ARG A 1 244 ? -0.830 -9.848 18.664 1.00 88.12 244 ARG A CA 1
ATOM 1969 C C . ARG A 1 244 ? 0.324 -10.400 19.522 1.00 88.12 244 ARG A C 1
ATOM 1971 O O . ARG A 1 244 ? 0.123 -11.375 20.243 1.00 88.12 244 ARG A O 1
ATOM 1978 N N . PRO A 1 245 ? 1.514 -9.767 19.524 1.00 87.06 245 PRO A N 1
ATOM 1979 C CA . PRO A 1 245 ? 2.613 -10.199 20.384 1.00 87.06 245 PRO A CA 1
ATOM 1980 C C . PRO A 1 245 ? 2.241 -10.079 21.867 1.00 87.06 245 PRO A C 1
ATOM 1982 O O . PRO A 1 245 ? 1.711 -9.049 22.288 1.00 87.06 245 PRO A O 1
ATOM 1985 N N . LEU A 1 246 ? 2.556 -11.098 22.673 1.00 83.25 246 LEU A N 1
ATOM 1986 C CA . LEU A 1 246 ? 2.211 -11.139 24.104 1.00 83.25 246 LEU A CA 1
ATOM 1987 C C . LEU A 1 246 ? 2.814 -9.975 24.907 1.00 83.25 246 LEU A C 1
ATOM 1989 O O . LEU A 1 246 ? 2.206 -9.495 25.857 1.00 83.25 246 LEU A O 1
ATOM 1993 N N . ASN A 1 247 ? 3.993 -9.499 24.508 1.00 85.25 247 ASN A N 1
ATOM 1994 C CA . ASN A 1 247 ? 4.707 -8.390 25.142 1.00 85.25 247 ASN A CA 1
ATOM 1995 C C . ASN A 1 247 ? 4.277 -7.003 24.632 1.00 85.25 247 ASN A C 1
ATOM 1997 O O . ASN A 1 247 ? 4.875 -5.996 25.008 1.00 85.25 247 ASN A O 1
ATOM 2001 N N . GLN A 1 248 ? 3.286 -6.924 23.744 1.00 87.62 248 GLN A N 1
ATOM 2002 C CA . GLN A 1 248 ? 2.828 -5.647 23.224 1.00 87.62 248 GLN A CA 1
ATOM 2003 C C . GLN A 1 248 ? 1.920 -4.964 24.256 1.00 87.62 248 GLN A C 1
ATOM 2005 O O . GLN A 1 248 ? 0.861 -5.473 24.611 1.00 87.62 248 GLN A O 1
ATOM 2010 N N . GLU A 1 249 ? 2.301 -3.773 24.712 1.00 94.12 249 GLU A N 1
ATOM 2011 C CA . GLU A 1 249 ? 1.533 -3.017 25.718 1.00 94.12 249 GLU A CA 1
ATOM 2012 C C . GLU A 1 249 ? 0.519 -2.044 25.109 1.00 94.12 249 GLU A C 1
ATOM 2014 O O . GLU A 1 249 ? -0.418 -1.620 25.782 1.00 94.12 249 GLU A O 1
ATOM 2019 N N . TYR A 1 250 ? 0.684 -1.707 23.829 1.00 96.19 250 TYR A N 1
ATOM 2020 C CA . TYR A 1 250 ? -0.093 -0.670 23.152 1.00 96.19 250 TYR A CA 1
ATOM 2021 C C . TYR A 1 250 ? -0.794 -1.214 21.915 1.00 96.19 250 TYR A C 1
ATOM 2023 O O . TYR A 1 250 ? -0.237 -2.033 21.184 1.00 96.19 250 TYR A O 1
ATOM 2031 N N . VAL A 1 251 ? -1.988 -0.713 21.646 1.00 97.50 251 VAL A N 1
ATOM 2032 C CA . VAL A 1 251 ? -2.613 -0.800 20.323 1.00 97.50 251 VAL A CA 1
ATOM 2033 C C . VAL A 1 251 ? -2.313 0.482 19.561 1.00 97.50 251 VAL A C 1
ATOM 2035 O O . VAL A 1 251 ? -1.953 1.489 20.173 1.00 97.50 251 VAL A O 1
ATOM 2038 N N . ARG A 1 252 ? -2.464 0.458 18.238 1.00 98.12 252 ARG A N 1
ATOM 2039 C CA . ARG A 1 252 ? -2.277 1.646 17.407 1.00 98.12 252 ARG A CA 1
ATOM 2040 C C . ARG A 1 252 ? -3.534 1.952 16.616 1.00 98.12 252 ARG A C 1
ATOM 2042 O O . ARG A 1 252 ? -4.076 1.071 15.957 1.00 98.12 252 ARG A O 1
ATOM 2049 N N . ILE A 1 253 ? -3.952 3.211 16.627 1.00 98.69 253 ILE A N 1
ATOM 2050 C CA . ILE A 1 253 ? -4.969 3.737 15.718 1.00 98.69 253 ILE A CA 1
ATOM 2051 C C . ILE A 1 253 ? -4.292 4.755 14.807 1.00 98.69 253 ILE A C 1
ATOM 2053 O O . ILE A 1 253 ? -3.669 5.696 15.288 1.00 98.69 253 ILE A O 1
ATOM 2057 N N . PHE A 1 254 ? -4.399 4.569 13.498 1.00 98.69 254 PHE A N 1
ATOM 2058 C CA . PHE A 1 254 ? -4.007 5.571 12.515 1.00 98.69 254 PHE A CA 1
ATOM 2059 C C . PHE A 1 254 ? -5.190 6.475 12.194 1.00 98.69 254 PHE A C 1
ATOM 2061 O O . PHE A 1 254 ? -6.329 6.009 12.168 1.00 98.69 254 PHE A O 1
ATOM 2068 N N . MET A 1 255 ? -4.902 7.738 11.903 1.00 98.62 255 MET A N 1
ATOM 2069 C CA . MET A 1 255 ? -5.828 8.691 11.303 1.00 98.62 255 MET A CA 1
ATOM 2070 C C . MET A 1 255 ? -5.187 9.239 10.035 1.00 98.62 255 MET A C 1
ATOM 2072 O O . MET A 1 255 ? -4.036 9.670 10.070 1.00 98.62 255 MET A O 1
ATOM 2076 N N . PHE A 1 256 ? -5.932 9.215 8.939 1.00 98.38 256 PHE A N 1
ATOM 2077 C CA . PHE A 1 256 ? -5.481 9.664 7.632 1.00 98.38 256 PHE A CA 1
ATOM 2078 C C . PHE A 1 256 ? -6.429 10.733 7.085 1.00 98.38 256 PHE A C 1
ATOM 2080 O O . PHE A 1 256 ? -7.648 10.537 7.081 1.00 98.38 256 PHE A O 1
ATOM 2087 N N . ASP A 1 257 ? -5.879 11.869 6.656 1.00 97.75 257 ASP A N 1
ATOM 2088 C CA . ASP A 1 257 ? -6.621 12.959 6.009 1.00 97.75 257 ASP A CA 1
ATOM 2089 C C . ASP A 1 257 ? -6.923 12.585 4.550 1.00 97.75 257 ASP A C 1
ATOM 2091 O O . ASP A 1 257 ? -6.219 12.977 3.618 1.00 97.75 257 ASP A O 1
ATOM 2095 N N . ALA A 1 258 ? -7.947 11.744 4.369 1.00 95.00 258 ALA A N 1
ATOM 2096 C CA . ALA A 1 258 ? -8.319 11.207 3.065 1.00 95.00 258 ALA A CA 1
ATOM 2097 C C . ALA A 1 258 ? -8.752 12.310 2.094 1.00 95.00 258 ALA A C 1
ATOM 2099 O O . ALA A 1 258 ? -8.386 12.244 0.927 1.00 95.00 258 ALA A O 1
ATOM 2100 N N . GLU A 1 259 ? -9.476 13.325 2.573 1.00 94.69 259 GLU A N 1
ATOM 2101 C CA . GLU A 1 259 ? -9.916 14.460 1.758 1.00 94.69 259 GLU A CA 1
ATOM 2102 C C . GLU A 1 259 ? -8.727 15.274 1.230 1.00 94.69 259 GLU A C 1
ATOM 2104 O O . GLU A 1 259 ? -8.619 15.509 0.022 1.00 94.69 259 GLU A O 1
ATOM 2109 N N . ALA A 1 260 ? -7.798 15.672 2.110 1.00 96.06 260 ALA A N 1
ATOM 2110 C CA . ALA A 1 260 ? -6.609 16.405 1.685 1.00 96.06 260 ALA A CA 1
ATOM 2111 C C . ALA A 1 260 ? -5.767 15.569 0.714 1.00 96.06 260 ALA A C 1
ATOM 2113 O O . ALA A 1 260 ? -5.268 16.100 -0.280 1.00 96.06 260 ALA A O 1
ATOM 2114 N N . TRP A 1 261 ? -5.640 14.264 0.967 1.00 96.69 261 TRP A N 1
ATOM 2115 C CA . TRP A 1 261 ? -4.916 13.351 0.092 1.00 96.69 261 TRP A CA 1
ATOM 2116 C C . TRP A 1 261 ? -5.546 13.267 -1.302 1.00 96.69 261 TRP A C 1
ATOM 2118 O O . TRP A 1 261 ? -4.856 13.485 -2.293 1.00 96.69 261 TRP A O 1
ATOM 2128 N N . THR A 1 262 ? -6.856 13.029 -1.407 1.00 94.69 262 THR A N 1
ATOM 2129 C CA . THR A 1 262 ? -7.538 12.925 -2.709 1.00 94.69 262 THR A CA 1
ATOM 2130 C C . THR A 1 262 ? -7.544 14.235 -3.491 1.00 94.69 262 THR A C 1
ATOM 2132 O O . THR A 1 262 ? -7.555 14.200 -4.718 1.00 94.69 262 THR A O 1
ATOM 2135 N N . ASN A 1 263 ? -7.501 15.380 -2.804 1.00 94.69 263 ASN A N 1
ATOM 2136 C CA . ASN A 1 263 ? -7.448 16.699 -3.441 1.00 94.69 263 ASN A CA 1
ATOM 2137 C C . ASN A 1 263 ? -6.045 17.083 -3.937 1.00 94.69 263 ASN A C 1
ATOM 2139 O O . ASN A 1 263 ? -5.922 17.965 -4.782 1.00 94.69 263 ASN A O 1
ATOM 2143 N N . SER A 1 264 ? -4.991 16.459 -3.405 1.00 94.56 264 SER A N 1
ATOM 2144 C CA . SER A 1 264 ? -3.595 16.817 -3.704 1.00 94.56 264 SER A CA 1
ATOM 2145 C C . SER A 1 264 ? -2.822 15.736 -4.456 1.00 94.56 264 SER A C 1
ATOM 2147 O O . SER A 1 264 ? -1.815 16.039 -5.088 1.00 94.56 264 SER A O 1
ATOM 2149 N N . CYS A 1 265 ? -3.278 14.484 -4.409 1.00 94.62 265 CYS A N 1
ATOM 2150 C CA . CYS A 1 265 ? -2.589 13.338 -4.989 1.00 94.62 265 CYS A CA 1
ATOM 2151 C C . CYS A 1 265 ? -3.454 12.669 -6.058 1.00 94.62 265 CYS A C 1
ATOM 2153 O O . CYS A 1 265 ? -4.656 12.463 -5.873 1.00 94.62 265 CYS A O 1
ATOM 2155 N N . SER A 1 266 ? -2.832 12.259 -7.164 1.00 92.31 266 SER A N 1
ATOM 2156 C CA . SER A 1 266 ? -3.511 11.502 -8.219 1.00 92.31 266 SER A CA 1
ATOM 2157 C C . SER A 1 266 ? -4.046 10.168 -7.690 1.00 92.31 266 SER A C 1
ATOM 2159 O O . SER A 1 266 ? -3.366 9.477 -6.933 1.00 92.31 266 SER A O 1
ATOM 2161 N N . GLN A 1 267 ? -5.258 9.804 -8.110 1.00 92.62 267 GLN A N 1
ATOM 2162 C CA . GLN A 1 267 ? -5.936 8.579 -7.687 1.00 92.62 267 GLN A CA 1
ATOM 2163 C C . GLN A 1 267 ? -5.978 7.575 -8.838 1.00 92.62 267 GLN A C 1
ATOM 2165 O O . GLN A 1 267 ? -6.508 7.864 -9.910 1.00 92.62 267 GLN A O 1
ATOM 2170 N N . TYR A 1 268 ? -5.462 6.376 -8.596 1.00 90.31 268 TYR A N 1
ATOM 2171 C CA . TYR A 1 268 ? -5.350 5.310 -9.583 1.00 90.31 268 TYR A CA 1
ATOM 2172 C C . TYR A 1 268 ? -6.176 4.085 -9.186 1.00 90.31 268 TYR A C 1
ATOM 2174 O O . TYR A 1 268 ? -6.315 3.742 -8.013 1.00 90.31 268 TYR A O 1
ATOM 2182 N N . ARG A 1 269 ? -6.702 3.380 -10.193 1.00 87.12 269 ARG A N 1
ATOM 2183 C CA . ARG A 1 269 ? -7.499 2.148 -10.020 1.00 87.12 269 ARG A CA 1
ATOM 2184 C C . ARG A 1 269 ? -6.751 0.873 -10.433 1.00 87.12 269 ARG A C 1
ATOM 2186 O O . ARG A 1 269 ? -7.340 -0.203 -10.455 1.00 87.12 269 ARG A O 1
ATOM 2193 N N . ARG A 1 270 ? -5.463 0.990 -10.766 1.00 85.94 270 ARG A N 1
ATOM 2194 C CA . ARG A 1 270 ? -4.589 -0.116 -11.189 1.00 85.94 270 ARG A CA 1
ATOM 2195 C C . ARG A 1 270 ? -3.523 -0.410 -10.132 1.00 85.94 270 ARG A C 1
ATOM 2197 O O . ARG A 1 270 ? -3.269 0.396 -9.242 1.00 85.94 270 ARG A O 1
ATOM 2204 N N . THR A 1 271 ? -2.907 -1.581 -10.224 1.00 86.38 271 THR A N 1
ATOM 2205 C CA . THR A 1 271 ? -1.872 -2.076 -9.294 1.00 86.38 271 THR A CA 1
ATOM 2206 C C . THR A 1 271 ? -0.486 -2.156 -9.903 1.00 86.38 271 THR A C 1
ATOM 2208 O O . THR A 1 271 ? 0.488 -2.242 -9.169 1.00 86.38 271 THR A O 1
ATOM 2211 N N . SER A 1 272 ? -0.373 -2.155 -11.225 1.00 86.81 272 SER A N 1
ATOM 2212 C CA . SER A 1 272 ? 0.891 -2.368 -11.925 1.00 86.81 272 SER A CA 1
ATOM 2213 C C . SER A 1 272 ? 0.988 -1.479 -13.155 1.00 86.81 272 SER A C 1
ATOM 2215 O O . SER A 1 272 ? -0.038 -1.064 -13.692 1.00 86.81 272 SER A O 1
ATOM 2217 N N . GLY A 1 273 ? 2.215 -1.213 -13.609 1.00 87.00 273 GLY A N 1
ATOM 2218 C CA . GLY A 1 273 ? 2.463 -0.374 -14.786 1.00 87.00 273 GLY A CA 1
ATOM 2219 C C . GLY A 1 273 ? 2.234 1.120 -14.553 1.00 87.00 273 GLY A C 1
ATOM 2220 O O . GLY A 1 273 ? 2.355 1.906 -15.481 1.00 87.00 273 GLY A O 1
ATOM 2221 N N . ILE A 1 274 ? 1.946 1.521 -13.316 1.00 91.38 274 ILE A N 1
ATOM 2222 C CA . ILE A 1 274 ? 1.737 2.912 -12.916 1.00 91.38 274 ILE A CA 1
ATOM 2223 C C . ILE A 1 274 ? 2.685 3.287 -11.780 1.00 91.38 274 ILE A C 1
ATOM 2225 O O . ILE A 1 274 ? 3.162 2.415 -11.046 1.00 91.38 274 ILE A O 1
ATOM 2229 N N . ARG A 1 275 ? 2.944 4.590 -11.634 1.00 94.06 275 ARG A N 1
ATOM 2230 C CA . ARG A 1 275 ? 3.838 5.138 -10.605 1.00 94.06 275 ARG A CA 1
ATOM 2231 C C . ARG A 1 275 ? 3.419 4.695 -9.188 1.00 94.06 275 ARG A C 1
ATOM 2233 O O . ARG A 1 275 ? 2.245 4.379 -8.971 1.00 94.06 275 ARG A O 1
ATOM 2240 N N . PRO A 1 276 ? 4.355 4.668 -8.218 1.00 95.56 276 PRO A N 1
ATOM 224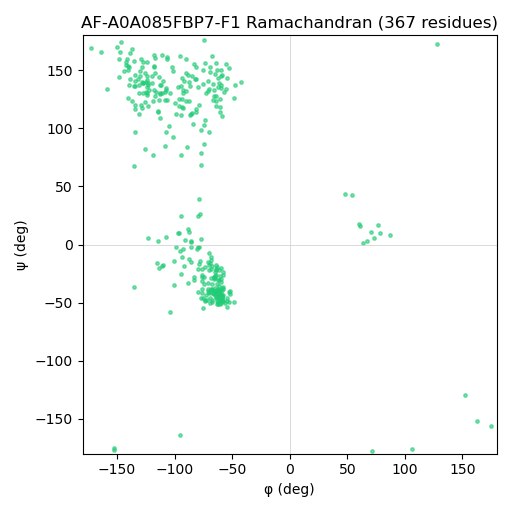1 C CA . PRO A 1 276 ? 4.042 4.426 -6.811 1.00 95.56 276 PRO A CA 1
ATOM 2242 C C . PRO A 1 276 ? 2.880 5.297 -6.324 1.00 95.56 276 PRO A C 1
ATOM 2244 O O . PRO A 1 276 ? 2.913 6.519 -6.486 1.00 95.56 276 PRO A O 1
ATOM 2247 N N . HIS A 1 277 ? 1.848 4.673 -5.756 1.00 96.19 277 HIS A N 1
ATOM 2248 C CA . HIS A 1 277 ? 0.636 5.366 -5.331 1.00 96.19 277 HIS A CA 1
ATOM 2249 C C . HIS A 1 277 ? -0.032 4.726 -4.116 1.00 96.19 277 HIS A C 1
ATOM 2251 O O . HIS A 1 277 ? 0.152 3.545 -3.812 1.00 96.19 277 HIS A O 1
ATOM 2257 N N . PHE A 1 278 ? -0.860 5.521 -3.447 1.00 97.25 278 PHE A N 1
ATOM 2258 C CA . PHE A 1 278 ? -1.774 5.091 -2.396 1.00 97.25 278 PHE A CA 1
ATOM 2259 C C . PHE A 1 278 ? -3.128 5.743 -2.680 1.00 97.25 278 PHE A C 1
ATOM 2261 O O . PHE A 1 278 ? -3.318 6.913 -2.387 1.00 97.25 278 PHE A O 1
ATOM 2268 N N . SER A 1 279 ? -4.049 5.036 -3.326 1.00 95.50 279 SER A N 1
ATOM 2269 C CA . SER A 1 279 ? -5.265 5.632 -3.891 1.00 95.50 279 SER A CA 1
ATOM 2270 C C . SER A 1 279 ? -6.522 5.162 -3.181 1.00 95.50 279 SER A C 1
ATOM 2272 O O . SER A 1 279 ? -6.679 3.973 -2.919 1.00 95.50 279 SER A O 1
ATOM 2274 N N . LEU A 1 280 ? -7.453 6.072 -2.911 1.00 93.50 280 LEU A N 1
ATOM 2275 C CA . LEU A 1 280 ? -8.763 5.733 -2.379 1.00 93.50 280 LEU A CA 1
ATOM 2276 C C . LEU A 1 280 ? -9.560 4.937 -3.421 1.00 93.50 280 LEU A C 1
ATOM 2278 O O . LEU A 1 280 ? -9.797 5.384 -4.546 1.00 93.50 280 LEU A O 1
ATOM 2282 N N . LEU A 1 281 ? -10.009 3.751 -3.021 1.00 86.56 281 LEU A N 1
ATOM 2283 C CA . LEU A 1 281 ? -10.874 2.897 -3.813 1.00 86.56 281 LEU A CA 1
ATOM 2284 C C . LEU A 1 281 ? -12.313 3.023 -3.301 1.00 86.56 281 LEU A C 1
ATOM 2286 O O . LEU A 1 281 ? -12.753 2.276 -2.428 1.00 86.56 281 LEU A O 1
ATOM 2290 N N . ASP A 1 282 ? -13.081 3.940 -3.888 1.00 67.81 282 ASP A N 1
ATOM 2291 C CA . ASP A 1 282 ? -14.542 3.897 -3.772 1.00 67.81 282 ASP A CA 1
ATOM 2292 C C . ASP A 1 282 ? -15.051 2.765 -4.672 1.00 67.81 282 ASP A C 1
ATOM 2294 O O . ASP A 1 282 ? -15.285 2.963 -5.865 1.00 67.81 282 ASP A O 1
ATOM 2298 N N . ALA A 1 283 ? -15.089 1.542 -4.146 1.00 62.34 283 ALA A N 1
ATOM 2299 C CA . ALA A 1 283 ? -15.709 0.410 -4.824 1.00 62.34 283 ALA A CA 1
ATOM 2300 C C . ALA A 1 283 ? -17.195 0.339 -4.463 1.00 62.34 283 ALA A C 1
ATOM 2302 O O . ALA A 1 283 ? -17.585 0.603 -3.324 1.00 62.34 283 ALA A O 1
ATOM 2303 N N . VAL A 1 284 ? -18.025 -0.088 -5.416 1.00 63.69 284 VAL A N 1
ATOM 2304 C CA . VAL A 1 284 ? -19.414 -0.445 -5.115 1.00 63.69 284 VAL A CA 1
ATOM 2305 C C . VAL A 1 284 ? -19.396 -1.652 -4.180 1.00 63.69 284 VAL A C 1
ATOM 2307 O O . VAL A 1 284 ? -18.749 -2.664 -4.456 1.00 63.69 284 VAL A O 1
ATOM 2310 N N . THR A 1 285 ? -20.109 -1.559 -3.061 1.00 63.84 285 THR A N 1
ATOM 2311 C CA . THR A 1 285 ? -20.222 -2.633 -2.070 1.00 63.84 285 THR A CA 1
ATOM 2312 C C . THR A 1 285 ? -21.186 -3.713 -2.565 1.00 63.84 285 THR A C 1
ATOM 2314 O O . THR A 1 285 ? -22.287 -3.871 -2.041 1.00 63.84 285 THR A O 1
ATOM 2317 N N . VAL A 1 286 ? -20.803 -4.450 -3.609 1.00 65.00 286 VAL A N 1
ATOM 2318 C CA . VAL A 1 286 ? -21.584 -5.589 -4.111 1.00 65.00 286 VAL A CA 1
ATOM 2319 C C . VAL A 1 286 ? -21.281 -6.810 -3.247 1.00 65.00 286 VAL A C 1
ATOM 2321 O O . VAL A 1 286 ? -20.149 -7.281 -3.205 1.00 65.00 286 VAL A O 1
ATOM 2324 N N . GLY A 1 287 ? -22.290 -7.326 -2.541 1.00 64.75 287 GLY A N 1
ATOM 2325 C CA . GLY A 1 287 ? -22.174 -8.575 -1.778 1.00 64.75 287 GLY A CA 1
ATOM 2326 C C . GLY A 1 287 ? -21.294 -8.510 -0.522 1.00 64.75 287 GLY A C 1
ATOM 2327 O O . GLY A 1 287 ? -21.002 -9.552 0.054 1.00 64.75 287 GLY A O 1
ATOM 2328 N N . ASN A 1 288 ? -20.880 -7.318 -0.077 1.00 76.12 288 ASN A N 1
ATOM 2329 C CA . ASN A 1 288 ? -20.130 -7.137 1.168 1.00 76.12 288 ASN A CA 1
ATOM 2330 C C . ASN A 1 288 ? -21.008 -6.477 2.239 1.00 76.12 288 ASN A C 1
ATOM 2332 O O . ASN A 1 288 ? -20.963 -5.262 2.435 1.00 76.12 288 ASN A O 1
ATOM 2336 N N . GLU A 1 289 ? -21.782 -7.291 2.957 1.00 82.00 289 GLU A N 1
ATOM 2337 C CA . GLU A 1 289 ? -22.675 -6.829 4.032 1.00 82.00 289 GLU A CA 1
ATOM 2338 C C . GLU A 1 289 ? -21.921 -6.143 5.184 1.00 82.00 289 GLU A C 1
ATOM 2340 O O . GLU A 1 289 ? -22.494 -5.327 5.901 1.00 82.00 289 GLU A O 1
ATOM 2345 N N . ARG A 1 290 ? -20.617 -6.417 5.340 1.00 84.62 290 ARG A N 1
ATOM 2346 C CA . ARG A 1 290 ? -19.771 -5.802 6.375 1.00 84.62 290 ARG A CA 1
ATOM 2347 C C . ARG A 1 290 ? -19.373 -4.364 6.060 1.00 84.62 290 ARG A C 1
ATOM 2349 O O . ARG A 1 290 ? -19.017 -3.632 6.980 1.00 84.62 290 ARG A O 1
ATOM 2356 N N . ALA A 1 291 ? -19.415 -3.950 4.794 1.00 85.75 291 ALA A N 1
ATOM 2357 C CA . ALA A 1 291 ? -18.867 -2.661 4.385 1.00 85.75 291 ALA A CA 1
ATOM 2358 C C . ALA A 1 291 ? -19.593 -1.479 5.041 1.00 85.75 291 ALA A C 1
ATOM 2360 O O . ALA A 1 291 ? -18.945 -0.575 5.563 1.00 85.75 291 ALA A O 1
ATOM 2361 N N . LEU A 1 292 ? -20.929 -1.503 5.060 1.00 87.50 292 LEU A N 1
ATOM 2362 C CA . LEU A 1 292 ? -21.717 -0.409 5.623 1.00 87.50 292 LEU A CA 1
ATOM 2363 C C . LEU A 1 292 ? -21.585 -0.320 7.158 1.00 87.50 292 LEU A C 1
ATOM 2365 O O . LEU A 1 292 ? -21.235 0.760 7.636 1.00 87.50 292 LEU A O 1
ATOM 2369 N N . PRO A 1 293 ? -21.766 -1.402 7.947 1.00 91.12 293 PRO A N 1
ATOM 2370 C CA . PRO A 1 293 ? -21.615 -1.319 9.401 1.00 91.12 293 PRO A CA 1
ATOM 2371 C C . PRO A 1 293 ? -20.203 -0.955 9.861 1.00 91.12 293 PRO A C 1
ATOM 2373 O O . PRO A 1 293 ? -20.035 -0.237 10.844 1.00 91.12 293 PRO A O 1
ATOM 2376 N N . GLN A 1 294 ? -19.178 -1.411 9.135 1.00 92.06 294 GLN A N 1
ATOM 2377 C CA . GLN A 1 294 ? -17.786 -1.061 9.426 1.00 92.06 294 GLN A CA 1
ATOM 2378 C C . GLN A 1 294 ? -17.393 0.318 8.888 1.00 92.06 294 GLN A C 1
ATOM 2380 O O . GLN A 1 294 ? -16.266 0.752 9.112 1.00 92.06 294 GLN A O 1
ATOM 2385 N N . GLN A 1 295 ? -18.298 0.997 8.174 1.00 92.00 295 GLN A N 1
ATOM 2386 C CA . GLN A 1 295 ? -18.032 2.253 7.472 1.00 92.00 295 GLN A CA 1
ATOM 2387 C C . GLN A 1 295 ? -16.752 2.162 6.633 1.00 92.00 295 GLN A C 1
ATOM 2389 O O . GLN A 1 295 ? -15.887 3.043 6.673 1.00 92.00 295 GLN A O 1
ATOM 2394 N N . ALA A 1 296 ? -16.613 1.034 5.937 1.00 90.69 296 ALA A N 1
ATOM 2395 C CA . ALA A 1 296 ? -15.377 0.613 5.312 1.00 90.69 296 ALA A CA 1
ATOM 2396 C C . ALA A 1 296 ? -14.978 1.561 4.177 1.00 90.69 296 ALA A C 1
ATOM 2398 O O . ALA A 1 296 ? -15.771 1.897 3.295 1.00 90.69 296 ALA A O 1
ATOM 2399 N N . LYS A 1 297 ? -13.707 1.942 4.193 1.00 92.31 297 LYS A N 1
ATOM 2400 C CA . LYS A 1 297 ? -12.987 2.594 3.104 1.00 92.31 297 LYS A CA 1
ATOM 2401 C C . LYS A 1 297 ? -11.772 1.736 2.796 1.00 92.31 297 LYS A C 1
ATOM 2403 O O . LYS A 1 297 ? -11.144 1.229 3.717 1.00 92.31 297 LYS A O 1
ATOM 2408 N N . SER A 1 298 ? -11.407 1.593 1.533 1.00 92.25 298 SER A N 1
ATOM 2409 C CA . SER A 1 298 ? -10.232 0.805 1.165 1.00 92.25 298 SER A CA 1
ATOM 2410 C C . SER A 1 298 ? -9.321 1.640 0.291 1.00 92.25 298 SER A C 1
ATOM 2412 O O . SER A 1 298 ? -9.778 2.384 -0.573 1.00 92.25 298 SER A O 1
ATOM 2414 N N . PHE A 1 299 ? -8.025 1.533 0.543 1.00 95.31 299 PHE A N 1
ATOM 2415 C CA . PHE A 1 299 ? -6.999 2.148 -0.280 1.00 95.31 299 PHE A CA 1
ATOM 2416 C C . PHE A 1 299 ? -6.286 1.074 -1.078 1.00 95.31 299 PHE A C 1
ATOM 2418 O O . PHE A 1 299 ? -5.921 0.032 -0.536 1.00 95.31 299 PHE A O 1
ATOM 2425 N N . LEU A 1 300 ? -6.079 1.344 -2.356 1.00 95.06 300 LEU A N 1
ATOM 2426 C CA . LEU A 1 300 ? -5.280 0.540 -3.252 1.00 95.06 300 LEU A CA 1
ATOM 2427 C C . LEU A 1 300 ? -3.854 1.074 -3.307 1.00 95.06 300 LEU A C 1
ATOM 2429 O O . LEU A 1 300 ? -3.654 2.278 -3.433 1.00 95.06 300 LEU A O 1
ATOM 2433 N N . THR A 1 301 ? -2.858 0.195 -3.262 1.00 96.38 301 THR A N 1
ATOM 2434 C CA . THR A 1 301 ? -1.461 0.621 -3.381 1.00 96.38 301 THR A CA 1
ATOM 2435 C C . THR A 1 301 ? -0.584 -0.422 -4.043 1.00 96.38 301 THR A C 1
ATOM 2437 O O . THR A 1 301 ? -0.749 -1.622 -3.835 1.00 96.38 301 THR A O 1
ATOM 2440 N N . ASN A 1 302 ? 0.379 0.055 -4.822 1.00 95.88 302 ASN A N 1
ATOM 2441 C CA . ASN A 1 302 ? 1.483 -0.743 -5.343 1.00 95.88 302 ASN A CA 1
ATOM 2442 C C . ASN A 1 302 ? 2.762 -0.611 -4.504 1.00 95.88 302 ASN A C 1
ATOM 2444 O O . ASN A 1 302 ? 3.814 -1.069 -4.930 1.00 95.88 302 ASN A O 1
ATOM 2448 N N . VAL A 1 303 ? 2.690 0.011 -3.325 1.00 96.06 303 VAL A N 1
ATOM 2449 C CA . VAL A 1 303 ? 3.850 0.271 -2.471 1.00 96.06 303 VAL A CA 1
ATOM 2450 C C . VAL A 1 303 ? 3.884 -0.693 -1.286 1.00 96.06 303 VAL A C 1
ATOM 2452 O O . VAL A 1 303 ? 2.904 -0.852 -0.553 1.00 96.06 303 VAL A O 1
ATOM 2455 N N . ASP A 1 304 ? 5.041 -1.315 -1.072 1.00 95.81 304 ASP A N 1
ATOM 2456 C CA . ASP A 1 304 ? 5.313 -2.200 0.059 1.00 95.81 304 ASP A CA 1
ATOM 2457 C C . ASP A 1 304 ? 5.486 -1.410 1.368 1.00 95.81 304 ASP A C 1
ATOM 2459 O O . ASP A 1 304 ? 4.859 -1.729 2.380 1.00 95.81 304 ASP A O 1
ATOM 2463 N N . ASP A 1 305 ? 6.310 -0.356 1.348 1.00 95.75 305 ASP A N 1
ATOM 2464 C CA . ASP A 1 305 ? 6.530 0.558 2.478 1.00 95.75 305 ASP A CA 1
ATOM 2465 C C . ASP A 1 305 ? 5.619 1.789 2.396 1.00 95.75 305 ASP A C 1
ATOM 2467 O O . ASP A 1 305 ? 6.044 2.884 2.024 1.00 95.75 305 ASP A O 1
ATOM 2471 N N . ILE A 1 306 ? 4.349 1.596 2.760 1.00 97.31 306 ILE A N 1
ATOM 2472 C CA . ILE A 1 306 ? 3.324 2.649 2.704 1.00 97.31 306 ILE A CA 1
ATOM 2473 C C . ILE A 1 306 ? 3.722 3.852 3.567 1.00 97.31 306 ILE A C 1
ATOM 2475 O O . ILE A 1 306 ? 3.599 4.985 3.122 1.00 97.31 306 ILE A O 1
ATOM 2479 N N . GLU A 1 307 ? 4.226 3.635 4.786 1.00 96.81 307 GLU A N 1
ATOM 2480 C CA . GLU A 1 307 ? 4.634 4.743 5.665 1.00 96.81 307 GLU A CA 1
ATOM 2481 C C . GLU A 1 307 ? 5.798 5.553 5.089 1.00 96.81 307 GLU A C 1
ATOM 2483 O O . GLU A 1 307 ? 5.799 6.774 5.216 1.00 96.81 307 GLU A O 1
ATOM 2488 N N . GLY A 1 308 ? 6.782 4.890 4.470 1.00 95.81 308 GLY A N 1
ATOM 2489 C CA . GLY A 1 308 ? 7.896 5.573 3.810 1.00 95.81 308 GLY A CA 1
ATOM 2490 C C . GLY A 1 308 ? 7.412 6.439 2.650 1.00 95.81 308 GLY A C 1
ATOM 2491 O O . GLY A 1 308 ? 7.718 7.624 2.604 1.00 95.81 308 GLY A O 1
ATOM 2492 N N . TYR A 1 309 ? 6.575 5.872 1.780 1.00 96.69 309 TYR A N 1
ATOM 2493 C CA . TYR A 1 309 ? 6.001 6.602 0.650 1.00 96.69 309 TYR A CA 1
ATOM 2494 C C . TYR A 1 309 ? 5.134 7.786 1.081 1.00 96.69 309 TYR A C 1
ATOM 2496 O O . TYR A 1 309 ? 5.293 8.881 0.549 1.00 96.69 309 TYR A O 1
ATOM 2504 N N . LEU A 1 310 ? 4.245 7.593 2.061 1.00 97.25 310 LEU A N 1
ATOM 2505 C CA . LEU A 1 310 ? 3.419 8.684 2.574 1.00 97.25 310 LEU A CA 1
ATOM 2506 C C . LEU A 1 310 ? 4.293 9.804 3.131 1.00 97.25 310 LEU A C 1
ATOM 2508 O O . LEU A 1 310 ? 4.052 10.959 2.810 1.00 97.25 310 LEU A O 1
ATOM 2512 N N . LYS A 1 311 ? 5.342 9.466 3.886 1.00 96.31 311 LYS A N 1
ATOM 2513 C CA . LYS A 1 311 ? 6.281 10.448 4.423 1.00 96.31 311 LYS A CA 1
ATOM 2514 C C . LYS A 1 311 ? 6.982 11.250 3.317 1.00 96.31 311 LYS A C 1
ATOM 2516 O O . LYS A 1 311 ? 7.068 12.468 3.426 1.00 96.31 311 LYS A O 1
ATOM 2521 N N . ASP A 1 312 ? 7.457 10.592 2.261 1.00 95.25 312 ASP A N 1
ATOM 2522 C CA . ASP A 1 312 ? 8.113 11.275 1.137 1.00 95.25 312 ASP A CA 1
ATOM 2523 C C . ASP A 1 312 ? 7.148 12.258 0.441 1.00 95.25 312 ASP A C 1
ATOM 2525 O O . ASP A 1 312 ? 7.535 13.371 0.080 1.00 95.25 312 ASP A O 1
ATOM 2529 N N . VAL A 1 313 ? 5.869 11.884 0.298 1.00 96.75 313 VAL A N 1
ATOM 2530 C CA . VAL A 1 313 ? 4.827 12.766 -0.259 1.00 96.75 313 VAL A CA 1
ATOM 2531 C C . VAL A 1 313 ? 4.478 13.911 0.699 1.00 96.75 313 VAL A C 1
ATOM 2533 O O . VAL A 1 313 ? 4.329 15.048 0.256 1.00 96.75 313 VAL A O 1
ATOM 2536 N N . GLU A 1 314 ? 4.386 13.650 2.005 1.00 97.25 314 GLU A N 1
ATOM 2537 C CA . GLU A 1 314 ? 4.166 14.678 3.033 1.00 97.25 314 GLU A CA 1
ATOM 2538 C C . GLU A 1 314 ? 5.269 15.746 3.011 1.00 97.25 314 GLU A C 1
ATOM 2540 O O . GLU A 1 314 ? 4.976 16.942 3.065 1.00 97.25 314 GLU A O 1
ATOM 2545 N N . GLU A 1 315 ? 6.533 15.325 2.886 1.00 96.75 315 GLU A N 1
ATOM 2546 C CA . GLU A 1 315 ? 7.687 16.222 2.767 1.00 96.75 315 GLU A CA 1
ATOM 2547 C C . GLU A 1 315 ? 7.635 17.042 1.468 1.00 96.75 31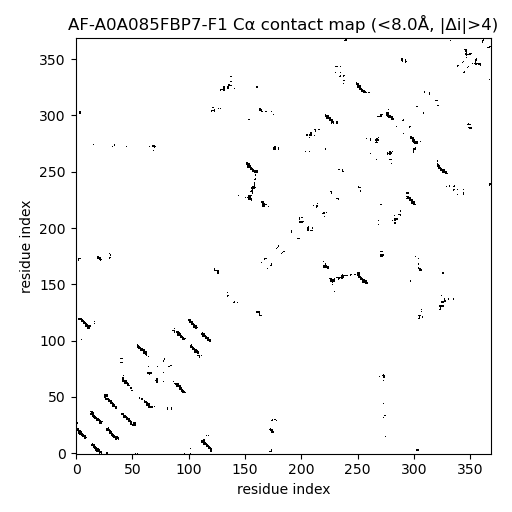5 GLU A C 1
ATOM 2549 O O . GLU A 1 315 ? 7.867 18.251 1.498 1.00 96.75 315 GLU A O 1
ATOM 2554 N N . ALA A 1 316 ? 7.274 16.419 0.341 1.00 95.62 316 ALA A N 1
ATOM 2555 C CA . ALA A 1 316 ? 7.169 17.100 -0.949 1.00 95.62 316 ALA A CA 1
ATOM 2556 C C . ALA A 1 316 ? 6.020 18.123 -1.001 1.00 95.62 316 ALA A C 1
ATOM 2558 O O . ALA A 1 316 ? 6.171 19.195 -1.586 1.00 95.62 316 ALA A O 1
ATOM 2559 N N . HIS A 1 317 ? 4.873 17.805 -0.399 1.00 95.50 317 HIS A N 1
ATOM 2560 C CA . HIS A 1 317 ? 3.696 18.678 -0.384 1.00 95.50 317 HIS A CA 1
ATOM 2561 C C . HIS A 1 317 ? 3.699 19.675 0.781 1.00 95.50 317 HIS A C 1
ATOM 2563 O O . HIS A 1 317 ? 2.898 20.608 0.780 1.00 95.50 317 HIS A O 1
ATOM 2569 N N . ASN A 1 318 ? 4.581 19.493 1.769 1.00 96.06 318 ASN A N 1
ATOM 2570 C CA . ASN A 1 318 ? 4.572 20.223 3.037 1.00 96.06 318 ASN A CA 1
ATOM 2571 C C . ASN A 1 318 ? 3.204 20.139 3.754 1.00 96.06 318 ASN A C 1
ATOM 2573 O O . ASN A 1 318 ? 2.681 21.124 4.279 1.00 96.06 318 ASN A O 1
ATOM 2577 N N . VAL A 1 319 ? 2.607 18.944 3.753 1.00 96.19 319 VAL A N 1
ATOM 2578 C CA . VAL A 1 319 ? 1.305 18.635 4.367 1.00 96.19 319 VAL A CA 1
ATOM 2579 C C . VAL A 1 319 ? 1.432 17.321 5.127 1.00 96.19 319 VAL A C 1
ATOM 2581 O O . VAL A 1 319 ? 1.998 16.375 4.605 1.00 96.19 319 VAL A O 1
ATOM 2584 N N . GLN A 1 320 ? 0.884 17.237 6.342 1.00 96.50 320 GLN A N 1
ATOM 2585 C CA . GLN A 1 320 ? 0.798 15.980 7.092 1.00 96.50 320 GLN A CA 1
ATOM 2586 C C . GLN A 1 320 ? -0.556 15.307 6.836 1.00 96.50 320 GLN A C 1
ATOM 2588 O O . GLN A 1 320 ? -1.595 15.852 7.214 1.00 96.50 320 GLN A O 1
ATOM 2593 N N . TYR A 1 321 ? -0.539 14.106 6.266 1.00 97.81 321 TYR A N 1
ATOM 2594 C CA . TYR A 1 321 ? -1.729 13.304 5.995 1.00 97.81 321 TYR A CA 1
ATOM 2595 C C . TYR A 1 321 ? -1.939 12.210 7.042 1.00 97.81 321 TYR A C 1
ATOM 2597 O O . TYR A 1 321 ? -3.085 11.905 7.367 1.00 97.81 321 TYR A O 1
ATOM 2605 N N . LEU A 1 322 ? -0.868 11.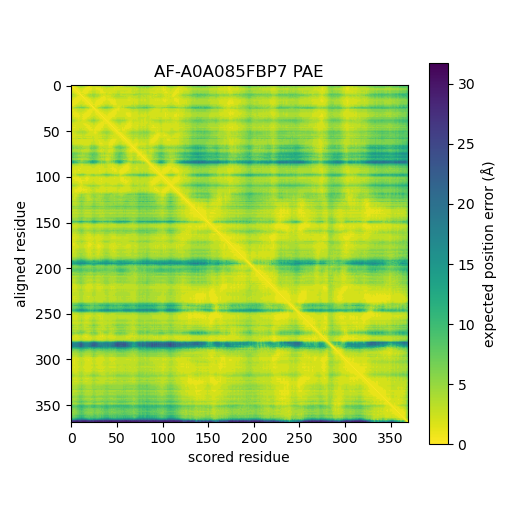618 7.582 1.00 98.38 322 LEU A N 1
ATOM 2606 C CA . LEU A 1 322 ? -0.928 10.459 8.468 1.00 98.38 322 LEU A CA 1
ATOM 2607 C C . LEU A 1 322 ? -0.531 10.805 9.909 1.00 98.38 322 LEU A C 1
ATOM 2609 O O . LEU A 1 322 ? 0.530 11.360 10.192 1.00 98.38 322 LEU A O 1
ATOM 2613 N N . ARG A 1 323 ? -1.375 10.392 10.855 1.00 98.25 323 ARG A N 1
ATOM 2614 C CA . ARG A 1 323 ? -1.115 10.450 12.299 1.00 98.25 323 ARG A CA 1
ATOM 2615 C C . ARG A 1 323 ? -1.347 9.091 12.942 1.00 98.25 323 ARG A C 1
ATOM 2617 O O . ARG A 1 323 ? -2.107 8.272 12.426 1.00 98.25 323 ARG A O 1
ATOM 2624 N N . ALA A 1 324 ? -0.719 8.866 14.092 1.00 98.44 324 ALA A N 1
ATOM 2625 C CA . ALA A 1 324 ? -0.910 7.663 14.895 1.00 98.44 324 ALA A CA 1
ATOM 2626 C C . ALA A 1 324 ? -1.194 7.991 16.362 1.00 98.44 324 ALA A C 1
ATOM 2628 O O . ALA A 1 324 ? -0.685 8.964 16.913 1.00 98.44 324 ALA A O 1
ATOM 2629 N N . PHE A 1 325 ? -1.964 7.119 17.001 1.00 98.56 325 PHE A N 1
ATOM 2630 C CA . PHE A 1 325 ? -2.309 7.161 18.414 1.00 98.56 325 PHE A CA 1
ATOM 2631 C C . PHE A 1 325 ? -1.986 5.800 19.019 1.00 98.56 325 PHE A C 1
ATOM 2633 O O . PHE A 1 325 ? -2.565 4.791 18.610 1.00 98.56 325 PHE A O 1
ATOM 2640 N N . ASP A 1 326 ? -1.059 5.773 19.973 1.00 98.31 326 ASP A N 1
ATOM 2641 C CA . ASP A 1 326 ? -0.701 4.561 20.705 1.00 98.31 326 ASP A CA 1
ATOM 2642 C C . ASP A 1 326 ? -1.440 4.569 22.043 1.00 98.31 326 ASP A C 1
ATOM 2644 O O . ASP A 1 326 ? -1.180 5.415 22.899 1.00 98.31 326 ASP A O 1
ATOM 2648 N N . LEU A 1 327 ? -2.382 3.637 22.207 1.00 98.38 327 LEU A N 1
ATOM 2649 C CA . LEU A 1 327 ? -3.248 3.556 23.384 1.00 98.38 327 LEU A CA 1
ATOM 2650 C C . LEU A 1 327 ? -2.918 2.304 24.212 1.00 98.38 327 LEU A C 1
ATOM 2652 O O . LEU A 1 327 ? -2.715 1.234 23.629 1.00 98.38 327 LEU A O 1
ATOM 2656 N N . PRO A 1 328 ? -2.863 2.392 25.553 1.00 97.38 328 PRO A N 1
ATOM 2657 C CA . PRO A 1 328 ? -2.578 1.253 26.413 1.00 97.38 328 PRO A CA 1
ATOM 2658 C C . PRO A 1 328 ? -3.616 0.140 26.256 1.00 97.38 328 PRO A C 1
ATOM 2660 O O . PRO A 1 328 ? -4.808 0.338 26.479 1.00 97.38 328 PRO A O 1
ATOM 2663 N N . TYR A 1 329 ? -3.166 -1.078 25.963 1.00 96.06 329 TYR A N 1
ATOM 2664 C CA . TYR A 1 329 ? -4.049 -2.240 25.838 1.00 96.06 329 TYR A CA 1
ATOM 2665 C C . TYR A 1 329 ? -4.745 -2.608 27.150 1.00 96.06 329 TYR A C 1
ATOM 2667 O O . TYR A 1 329 ? -5.809 -3.216 27.134 1.00 96.06 329 TYR A O 1
ATOM 2675 N N . LYS A 1 330 ? -4.190 -2.201 28.297 1.00 95.31 330 LYS A N 1
ATOM 2676 C CA . LYS A 1 330 ? -4.845 -2.370 29.602 1.00 95.31 330 LYS A CA 1
ATOM 2677 C C . LYS A 1 330 ? -6.222 -1.693 29.681 1.00 95.31 330 LYS A C 1
ATOM 2679 O O . LYS A 1 330 ? -7.049 -2.134 30.465 1.00 95.31 330 LYS A O 1
ATOM 2684 N N . GLU A 1 331 ? -6.484 -0.674 28.855 1.00 96.81 331 GLU A N 1
ATOM 2685 C CA . GLU A 1 331 ? -7.780 0.022 28.780 1.00 96.81 331 GLU A CA 1
ATOM 2686 C C . GLU A 1 331 ? -8.827 -0.765 27.966 1.00 96.81 331 GLU A C 1
ATOM 2688 O O . GLU A 1 331 ? -9.975 -0.347 27.861 1.00 96.81 331 GLU A O 1
ATOM 2693 N N . ARG A 1 332 ? -8.463 -1.923 27.393 1.00 95.44 332 ARG A N 1
ATOM 2694 C CA . ARG A 1 332 ? -9.295 -2.712 26.472 1.00 95.44 332 ARG A CA 1
ATOM 2695 C C . ARG A 1 332 ? -10.721 -2.948 26.950 1.00 95.44 332 ARG A C 1
ATOM 2697 O O . ARG A 1 332 ? -11.638 -2.798 26.151 1.00 95.44 332 ARG A O 1
ATOM 2704 N N . LEU A 1 333 ? -10.904 -3.396 28.192 1.00 94.31 333 LEU A N 1
ATOM 2705 C CA . LEU A 1 333 ? -12.240 -3.737 28.685 1.00 94.31 333 LEU A CA 1
ATOM 2706 C C . LEU A 1 333 ? -13.122 -2.489 28.760 1.00 94.31 333 LEU A C 1
ATOM 2708 O O . LEU A 1 333 ? -14.254 -2.527 28.288 1.00 94.31 333 LEU A O 1
ATOM 2712 N N . ASP A 1 334 ? -12.575 -1.378 29.251 1.00 95.12 334 ASP A N 1
ATOM 2713 C CA . ASP A 1 334 ? -13.281 -0.098 29.322 1.00 95.12 334 ASP A CA 1
ATOM 2714 C C . ASP A 1 334 ? -13.623 0.421 27.920 1.00 95.12 334 ASP A C 1
ATOM 2716 O O . ASP A 1 334 ? -14.768 0.789 27.661 1.00 95.12 334 ASP A O 1
ATOM 2720 N N . VAL A 1 335 ? -12.662 0.367 26.988 1.00 97.62 335 VAL A N 1
ATOM 2721 C CA . VAL A 1 335 ? -12.871 0.784 25.594 1.00 97.62 335 VAL A CA 1
ATOM 2722 C C . VAL A 1 335 ? -13.960 -0.055 24.926 1.00 97.62 335 VAL A C 1
ATOM 2724 O O . VAL A 1 335 ? -14.891 0.499 24.352 1.00 97.62 335 VAL A O 1
ATOM 2727 N N . LEU A 1 336 ? -13.878 -1.387 24.992 1.00 96.31 336 LEU A N 1
ATOM 2728 C CA . LEU A 1 336 ? -14.840 -2.266 24.319 1.00 96.31 336 LEU A CA 1
ATOM 2729 C C . LEU A 1 336 ? -16.246 -2.185 24.937 1.00 96.31 336 LEU A C 1
ATOM 2731 O O . LEU A 1 336 ? -17.237 -2.253 24.205 1.00 96.31 336 LEU A O 1
ATOM 2735 N N . ASN A 1 337 ? -16.345 -1.986 26.254 1.00 94.75 337 ASN A N 1
ATOM 2736 C CA . ASN A 1 337 ? -17.620 -1.732 26.924 1.00 94.75 337 ASN A CA 1
ATOM 2737 C C . ASN A 1 337 ? -18.242 -0.417 26.447 1.00 94.75 337 ASN A C 1
ATOM 2739 O O . ASN A 1 337 ? -19.422 -0.376 26.106 1.00 94.75 337 ASN A O 1
ATOM 2743 N N . GLU A 1 338 ? -17.453 0.653 26.370 1.00 96.56 338 GLU A N 1
ATOM 2744 C CA . GLU A 1 338 ? -17.949 1.941 25.899 1.00 96.56 338 GLU A CA 1
ATOM 2745 C C . GLU A 1 338 ? -18.359 1.894 24.421 1.00 96.56 338 GLU A C 1
ATOM 2747 O O . GLU A 1 338 ? -19.433 2.371 24.062 1.00 96.56 338 GLU A O 1
ATOM 2752 N N . LEU A 1 339 ? -17.559 1.249 23.569 1.00 97.06 339 LEU A N 1
ATOM 2753 C CA . LEU A 1 339 ? -17.892 1.023 22.161 1.00 97.06 339 LEU A CA 1
ATOM 2754 C C . LEU A 1 339 ? -19.197 0.232 21.999 1.00 97.06 339 LEU A C 1
ATOM 2756 O O . LEU A 1 339 ? -20.010 0.559 21.135 1.00 97.06 339 LEU A O 1
ATOM 2760 N N . THR A 1 340 ? -19.443 -0.747 22.872 1.00 94.94 340 THR A N 1
ATOM 2761 C CA . THR A 1 340 ? -20.709 -1.493 22.904 1.00 94.94 340 THR A CA 1
ATOM 2762 C C . THR A 1 340 ? -21.896 -0.578 23.204 1.00 94.94 340 THR A C 1
ATOM 2764 O O . THR A 1 340 ? -22.915 -0.665 22.523 1.00 94.94 340 THR A O 1
ATOM 2767 N N . LEU A 1 341 ? -21.760 0.352 24.158 1.00 95.06 341 LEU A N 1
ATOM 2768 C CA . LEU A 1 341 ? -22.796 1.353 24.458 1.00 95.06 341 LEU A CA 1
ATOM 2769 C C . LEU A 1 341 ? -23.036 2.329 23.293 1.00 95.06 341 LEU A C 1
ATOM 2771 O O . LEU A 1 341 ? -24.124 2.887 23.178 1.00 95.06 341 LEU A O 1
ATOM 2775 N N . MET A 1 342 ? -22.050 2.503 22.410 1.00 95.12 342 MET A N 1
ATOM 2776 C CA . MET A 1 342 ? -22.171 3.269 21.164 1.00 95.12 342 MET A CA 1
ATOM 2777 C C . MET A 1 342 ? -22.730 2.446 19.986 1.00 95.12 342 MET A C 1
ATOM 2779 O O . MET A 1 342 ? -22.812 2.958 18.871 1.00 95.12 342 MET A O 1
ATOM 2783 N N . GLY A 1 343 ? -23.090 1.174 20.194 1.00 94.88 343 GLY A N 1
ATOM 2784 C CA . GLY A 1 343 ? -23.585 0.280 19.138 1.00 94.88 343 GLY A CA 1
ATOM 2785 C C . GLY A 1 343 ? -22.493 -0.314 18.238 1.00 94.88 343 GLY A C 1
ATOM 2786 O O . GLY A 1 343 ? -22.799 -0.950 17.227 1.00 94.88 343 GLY A O 1
ATOM 2787 N N . VAL A 1 344 ? -21.217 -0.142 18.593 1.00 96.38 344 VAL A N 1
ATOM 2788 C CA . VAL A 1 344 ? -20.074 -0.758 17.906 1.00 96.38 344 VAL A CA 1
ATOM 2789 C C . VAL A 1 344 ? -19.810 -2.125 18.546 1.00 96.38 344 VAL A C 1
ATOM 2791 O O . VAL A 1 344 ? -18.983 -2.267 19.447 1.00 96.38 344 VAL A O 1
ATOM 2794 N N . THR A 1 345 ? -20.553 -3.138 18.098 1.00 94.12 345 THR A N 1
ATOM 2795 C CA . THR A 1 345 ? -20.531 -4.507 18.634 1.00 94.12 345 THR A CA 1
ATOM 2796 C C . THR A 1 345 ? -20.079 -5.508 17.569 1.00 94.12 345 THR A C 1
ATOM 2798 O O . THR A 1 345 ? -20.108 -5.207 16.374 1.00 94.12 345 THR A O 1
ATOM 2801 N N . PRO A 1 346 ? -19.671 -6.735 17.949 1.00 92.94 346 PRO A N 1
ATOM 2802 C CA . PRO A 1 346 ? -19.386 -7.766 16.958 1.00 92.94 346 PRO A CA 1
ATOM 2803 C C . PRO A 1 346 ? -20.590 -8.075 16.051 1.00 92.94 346 PRO A C 1
ATOM 2805 O O . PRO A 1 346 ? -20.400 -8.277 14.856 1.00 92.94 346 PRO A O 1
ATOM 2808 N N . GLY A 1 347 ? -21.816 -8.093 16.582 1.00 92.38 347 GLY A N 1
ATOM 2809 C CA . GLY A 1 347 ? -23.013 -8.395 15.799 1.00 92.38 347 GLY A CA 1
ATOM 2810 C C . GLY A 1 347 ? -23.388 -7.277 14.833 1.00 92.38 347 GLY A C 1
ATOM 2811 O O . GLY A 1 347 ? -23.842 -7.572 13.731 1.00 92.38 347 GLY A O 1
ATOM 2812 N N . SER A 1 348 ? -23.131 -6.010 15.184 1.00 93.56 348 SER A N 1
ATOM 2813 C CA . SER A 1 348 ? -23.325 -4.903 14.245 1.00 93.56 348 SER A CA 1
ATOM 2814 C C . SER A 1 348 ? -22.243 -4.883 13.161 1.00 93.56 348 SER A C 1
ATOM 2816 O O . SER A 1 348 ? -22.565 -4.744 11.986 1.00 93.56 348 SER A O 1
ATOM 2818 N N . LEU A 1 349 ? -20.970 -5.096 13.514 1.00 93.56 349 LEU A N 1
ATOM 2819 C CA . LEU A 1 349 ? -19.845 -5.034 12.569 1.00 93.56 349 LEU A CA 1
ATOM 2820 C C . LEU A 1 349 ? -19.709 -6.258 11.652 1.00 93.56 349 LEU A C 1
ATOM 2822 O O . LEU A 1 349 ? -19.125 -6.149 10.569 1.00 93.56 349 LEU A O 1
ATOM 2826 N N . PHE A 1 350 ? -20.196 -7.425 12.073 1.00 92.19 350 PHE A N 1
ATOM 2827 C CA . PHE A 1 350 ? -20.108 -8.677 11.318 1.00 92.19 350 PHE A CA 1
ATOM 2828 C C . PHE A 1 350 ? -21.503 -9.288 11.140 1.00 92.19 350 PHE A C 1
ATOM 2830 O O . PHE A 1 350 ? -21.861 -10.198 11.884 1.00 92.19 350 PHE A O 1
ATOM 2837 N N . PRO A 1 351 ? -22.294 -8.837 10.150 1.00 87.25 351 PRO A N 1
ATOM 2838 C CA . PRO A 1 351 ? -23.600 -9.430 9.889 1.00 87.25 351 PRO A CA 1
ATOM 2839 C C . PRO A 1 351 ? -23.518 -10.949 9.683 1.00 87.25 351 PRO A C 1
ATOM 2841 O O . PRO A 1 351 ? -22.557 -11.463 9.102 1.00 87.25 351 PRO A O 1
ATOM 2844 N N . GLY A 1 352 ? -24.531 -11.658 10.183 1.00 89.44 352 GLY A N 1
ATOM 2845 C CA . GLY A 1 352 ? -24.637 -13.115 10.114 1.00 89.44 352 GLY A CA 1
ATOM 2846 C C . GLY A 1 352 ? -24.380 -13.831 11.444 1.00 89.44 352 GLY A C 1
ATOM 2847 O O . GLY A 1 352 ? -24.202 -13.222 12.501 1.00 89.44 352 GLY A O 1
ATOM 2848 N N . LEU A 1 353 ? -24.385 -15.166 11.383 1.00 90.44 353 LEU A N 1
ATOM 2849 C CA . LEU A 1 353 ? -24.296 -16.033 12.564 1.00 90.44 353 LEU A CA 1
ATOM 2850 C C . LEU A 1 353 ? -22.984 -15.839 13.335 1.00 90.44 353 LEU A C 1
ATOM 2852 O O . LEU A 1 353 ? -22.997 -15.791 14.563 1.00 90.44 353 LEU A O 1
ATOM 2856 N N . ASP A 1 354 ? -21.865 -15.654 12.629 1.00 88.81 354 ASP A N 1
ATOM 2857 C CA . ASP A 1 354 ? -20.551 -15.498 13.258 1.00 88.81 354 ASP A CA 1
ATOM 2858 C C . ASP A 1 354 ? -20.470 -14.256 14.152 1.00 88.81 354 ASP A C 1
ATOM 2860 O O . ASP A 1 354 ? -19.925 -14.327 15.257 1.00 88.81 354 ASP A O 1
ATOM 2864 N N . GLY A 1 355 ? -21.005 -13.117 13.698 1.00 91.06 355 GLY A N 1
ATOM 2865 C CA . GLY A 1 355 ? -21.033 -11.892 14.498 1.00 91.06 355 GLY A CA 1
ATOM 2866 C C . GLY A 1 355 ? -22.004 -11.985 15.662 1.00 91.06 355 GLY A C 1
ATOM 2867 O O . GLY A 1 355 ? -21.646 -11.592 16.771 1.00 91.06 355 GLY A O 1
ATOM 2868 N N . ALA A 1 356 ? -23.181 -12.586 15.454 1.00 92.12 356 ALA A N 1
ATOM 2869 C CA . ALA A 1 356 ? -24.143 -12.834 16.527 1.00 92.12 356 ALA A CA 1
ATOM 2870 C C . ALA A 1 356 ? -23.536 -13.712 17.637 1.00 92.12 356 ALA A C 1
ATOM 2872 O O . ALA A 1 356 ? -23.590 -13.361 18.816 1.00 92.12 356 ALA A O 1
ATOM 2873 N N . CYS A 1 357 ? -22.872 -14.814 17.277 1.00 92.69 357 CYS A N 1
ATOM 2874 C CA . CYS A 1 357 ? -22.172 -15.666 18.237 1.00 92.69 357 CYS A CA 1
ATOM 2875 C C . CYS A 1 357 ? -20.993 -14.944 18.911 1.00 92.69 357 CYS A C 1
ATOM 2877 O O . CYS A 1 357 ? -20.755 -15.139 20.103 1.00 92.69 357 CYS A O 1
ATOM 2879 N N . GLN A 1 358 ? -20.245 -14.104 18.184 1.00 90.75 358 GLN A N 1
ATOM 2880 C CA . GLN A 1 358 ? -19.190 -13.271 18.773 1.00 90.75 358 GLN A CA 1
ATOM 2881 C C . GLN A 1 358 ? -19.743 -12.272 19.795 1.00 90.75 358 GLN A C 1
ATOM 2883 O O . GLN A 1 358 ? -19.143 -12.106 20.854 1.00 90.75 358 GLN A O 1
ATOM 2888 N N . GLU A 1 359 ? -20.881 -11.643 19.510 1.00 92.12 359 GLU A N 1
ATOM 2889 C CA . GLU A 1 359 ? -21.525 -10.691 20.413 1.00 92.12 359 GLU A CA 1
ATOM 2890 C C . GLU A 1 359 ? -22.065 -11.370 21.668 1.00 92.12 359 GLU A C 1
ATOM 2892 O O . GLU A 1 359 ? -21.744 -10.944 22.775 1.00 92.12 359 GLU A O 1
ATOM 2897 N N . LEU A 1 360 ? -22.822 -12.462 21.521 1.00 92.81 360 LEU A N 1
ATOM 2898 C CA . LEU A 1 360 ? -23.331 -13.203 22.676 1.00 92.81 360 LEU A CA 1
ATOM 2899 C C . LEU A 1 360 ? -22.186 -13.753 23.528 1.00 92.81 360 LEU A C 1
ATOM 2901 O O . LEU A 1 360 ? -22.266 -13.731 24.755 1.00 92.81 360 LEU A O 1
ATOM 2905 N N . ARG A 1 361 ? -21.081 -14.172 22.899 1.00 90.94 361 ARG A N 1
ATOM 2906 C CA . ARG A 1 361 ? -19.879 -14.561 23.635 1.00 90.94 361 ARG A CA 1
ATOM 2907 C C . ARG A 1 361 ? -19.301 -13.399 24.437 1.00 90.94 361 ARG A C 1
ATOM 2909 O O . ARG A 1 361 ? -19.057 -13.571 25.625 1.00 90.94 361 ARG A O 1
ATOM 2916 N N . ALA A 1 362 ? -19.127 -12.233 23.813 1.00 88.38 362 ALA A N 1
ATOM 2917 C CA . ALA A 1 362 ? -18.642 -11.038 24.498 1.00 88.38 362 ALA A CA 1
ATOM 2918 C C . ALA A 1 362 ? -19.556 -10.638 25.669 1.00 88.38 362 ALA A C 1
ATOM 2920 O O . ALA A 1 362 ? -19.071 -10.276 26.737 1.00 88.38 362 ALA A O 1
ATOM 2921 N N . ARG A 1 363 ? -20.876 -10.765 25.493 1.00 88.38 363 ARG A N 1
ATOM 2922 C CA . ARG A 1 363 ? -21.882 -10.426 26.503 1.00 88.38 363 ARG A CA 1
ATOM 2923 C C . ARG A 1 363 ? -21.890 -11.378 27.699 1.00 88.38 363 ARG A C 1
ATOM 2925 O O . ARG A 1 363 ? -21.983 -10.913 28.829 1.00 88.38 363 ARG A O 1
ATOM 2932 N N . TYR A 1 364 ? -21.848 -12.689 27.463 1.00 90.62 364 TYR A N 1
ATOM 2933 C CA . TYR A 1 364 ? -22.014 -13.688 28.526 1.00 90.62 364 TYR A CA 1
ATOM 2934 C C . TYR A 1 364 ? -20.696 -14.183 29.126 1.00 90.62 364 TYR A C 1
ATOM 2936 O O . TYR A 1 364 ? -20.679 -14.605 30.278 1.00 90.62 364 TYR A O 1
ATOM 2944 N N . PHE A 1 365 ? -19.597 -14.123 28.371 1.00 88.38 365 PHE A N 1
ATOM 2945 C CA . PHE A 1 365 ? -18.288 -14.649 28.780 1.00 88.38 365 PHE A CA 1
ATOM 2946 C C . PHE A 1 365 ? -17.176 -13.585 28.751 1.00 88.38 365 PHE A C 1
ATOM 2948 O O . PHE A 1 365 ? -16.003 -13.901 28.974 1.00 88.38 365 PHE A O 1
ATOM 2955 N N . GLY A 1 366 ? -17.529 -12.324 28.483 1.00 81.50 366 GLY A N 1
ATOM 2956 C CA . GLY A 1 366 ? -16.585 -11.220 28.336 1.00 81.50 366 GLY A CA 1
ATOM 2957 C C . GLY A 1 366 ? -15.761 -11.300 27.048 1.00 81.50 366 GLY A C 1
ATOM 2958 O O . GLY A 1 366 ? -15.889 -12.214 26.233 1.00 81.50 366 GLY A O 1
ATOM 2959 N N . TYR A 1 367 ? -14.842 -10.350 26.874 1.00 73.94 367 TYR A N 1
ATOM 2960 C CA . TYR A 1 367 ? -13.887 -10.335 25.755 1.00 73.94 367 TYR A CA 1
ATOM 2961 C C . TYR A 1 367 ? -12.691 -11.286 25.959 1.00 73.94 367 TYR A C 1
ATOM 2963 O O . TYR A 1 367 ? -11.613 -11.069 25.402 1.00 73.94 367 TYR A O 1
ATOM 2971 N N . SER A 1 368 ? -12.855 -12.325 26.772 1.00 58.12 368 SER A N 1
ATOM 2972 C CA . SER A 1 368 ? -11.829 -13.319 27.091 1.00 58.12 368 SER A CA 1
ATOM 2973 C C . SER A 1 368 ? -11.377 -14.040 25.817 1.00 58.12 368 SER A C 1
ATOM 2975 O O . SER A 1 368 ? -12.166 -14.730 25.170 1.00 58.12 368 SER A O 1
ATOM 2977 N N . GLY A 1 369 ? -10.118 -13.835 25.441 1.00 51.75 369 GLY A N 1
ATOM 2978 C CA . GLY A 1 369 ? -9.428 -14.454 24.315 1.00 51.75 369 GLY A CA 1
ATOM 2979 C C . GLY A 1 369 ? -7.942 -14.436 24.597 1.00 51.75 369 GLY A C 1
ATOM 2980 O O . GLY A 1 369 ? -7.490 -13.383 25.110 1.00 51.75 369 GLY A O 1
#

Sequence (369 aa):
MDGQWIGRFNGSSSGVFVADLDDHKTHVEGHAFLFQDDPSIPNTVAFVRTDSKAPKQSLTVQPTAVDPDGLPIPPEILAQRYPDAVFPATALVRLELGNRELRVQWTTPVETFGEATCKASLADRPSALKAEPNITTWVKFRQYVVKLPAYKYVFRGQPSRWRLRTAFHRTHRKDLVRFTHRDISELHRVLSARTRHYFHLGDSVQNGAFWHLAQHHGYPTPLLDWSASPFVAAYFAFRPDAYRPLNQEYVRIFMFDAEAWTNSCSQYRRTSGIRPHFSLLDAVTVGNERALPQQAKSFLTNVDDIEGYLKDVEEAHNVQYLRAFDLPYKERLDVLNELTLMGVTPGSLFPGLDGACQELRARYFGYSG

pLDDT: mean 92.71, std 6.62, range [51.75, 98.69]

Radius of gyration: 22.6 Å; Cα contacts (8 Å, |Δi|>4): 730; chains: 1; bounding box: 51×41×64 Å

Mean predicted aligned error: 4.79 Å

Foldseek 3Di:
DQAWWWWWKDFLFTAIKIWFWFDDPFWIWAKIKGDGPDLLEFIKMWTDIARGPDQKGKDKIQIFGAHQQLHGDPPVVCCVSNVPDDDARIKTWIWGDDDQWIKIWIAGPVGTIMITITGGACQVPFDPADADPVQAAPVSVVVVVVPDDQPQKWKAKALARHADFFLCVVVSGQHVVCCVPPVLVVVLVVCCVVDPDRQDCVDLQSVLLSQVVCVVVPNGAQKDKIASDQLLNVCNNQADDPPRDPPGFWIKMKMFRLVVCPVPDDAHSGQDSHDWDWHKDPHDNDPPPLCVLRNMTMIGGSDRRPSVVQVVVCVVVVHDGMHMHIYGSVCSQVSQVVSVVVVSAQCSNPPDDVSVVRRVCCVPVNSDD